Protein AF-A0A8S3X1J4-F1 (afdb_monomer_lite)

pLDDT: mean 82.71, std 12.21, range [35.25, 98.75]

Foldseek 3Di:
DDWFAAPQPRDIDDPVRLPDDPVLVVVVVVVDPPDGRHGPVVVVVVVCVVVVVVVVVVVVVVVVVVVVVVPPPVPVVVVVVQVVVCQQQLQKKKKFQQDFDPDPDPVVRQVSQVVSVQVLLQVQDPPRWAWDDKAFDDDDDPDPPTGTIIMIGTPDNVSLVSSVVRQVVDDPSMGMDGDHDPVRVVQVVVQVVVQVVCVVVVQPQWDWDQDPNRTDIDGRDPPPPPLVWDKAKEKEKAQLACLVQLVLVLVVCVVVVHQKYKYWFNQDDPVDDCVSNDDPQWDKDWDHQDPDGITIMIMIGGQDDPPWGKDKDFPDFQDDNFKGKTWIFIDTQPDTEIEMEIEGDADLDDDPSLVVVLVVLLVDLVPHWYKYKYFNNPQQQDPVRPDGRDDGVSVVSNVVSCVSGLKDWDDDAFFFDDPNDTGDGITIITNDCLQWDDWDWADRRDPGRGTMIMTIGIDRNPPPAQPFDFAFPPVPFPVVQLVVQCVVPPDQDDDDPVSSVVSVVVSSVVSSVVGTGTDGDRD

Organism: Parnassius apollo (NCBI:txid110799)

Radius of gyration: 35.22 Å; chains: 1; bounding box: 97×72×90 Å

Secondary structure (DSSP, 8-state):
--EEE-TTT--EEETTSS---HHHHHHHHT--TT-----HHHHHHHHHHHHHHHHHHHHHHHHHHHHHHH-----HHHHHHHHHHHHHHTTEEEEE-PPPP--SSHHHHHHHHHHHHHHHHHTT-SSPPPEEEEEE-S---SS-SSPPPEEEEESSHHHHHHHHHHGGGS-TT-EEEE---HHHHHHHHHHHHHHHHHHHTT--SEEEEEETTEEEEEE--SS----EEEEEEEEEEE-S-STTTHHHHHHHHHHH--SEEEEE-----TTS-GGGG--TTEEEEEE--SSSSS--EEEEEESEETTEEPEEEEEEEEEETTEEEEEEEEEETTEEEEEEEEE----SS--HHHHHHHHHHHHHHTTS-EEEEEE---TTB-SS-S-B-S--HHHHHHHHHHHHS--EE---S--EEETTEEE--EEEEES-GGGEEEEEEEPPSTT-SB-EEEEEEEEEE-TTS---EEEE-GGG--HHHHHHHHHHH-----SSHHHHHHHHHHHHHHHHHHHSPEEEE--

Structure (mmCIF, N/CA/C/O backbone):
data_AF-A0A8S3X1J4-F1
#
_entry.id   AF-A0A8S3X1J4-F1
#
loop_
_atom_site.group_PDB
_atom_site.id
_atom_site.type_symbol
_atom_site.label_atom_id
_atom_site.label_alt_id
_atom_site.label_comp_id
_atom_site.label_asym_id
_atom_site.label_entity_id
_atom_site.label_seq_id
_atom_site.pdbx_PDB_ins_code
_atom_site.Cartn_x
_atom_site.Cartn_y
_atom_site.Cartn_z
_atom_site.occupancy
_atom_site.B_iso_or_equiv
_atom_site.auth_seq_id
_atom_site.auth_comp_id
_atom_site.auth_asym_id
_atom_site.auth_atom_id
_atom_site.pdbx_PDB_model_num
ATOM 1 N N . MET A 1 1 ? -68.123 46.150 11.651 1.00 59.31 1 MET A N 1
ATOM 2 C CA . MET A 1 1 ? -68.025 45.313 12.871 1.00 59.31 1 MET A CA 1
ATOM 3 C C . MET A 1 1 ? -67.027 45.950 13.825 1.00 59.31 1 MET A C 1
ATOM 5 O O . MET A 1 1 ? -66.031 46.463 13.319 1.00 59.31 1 MET A O 1
ATOM 9 N N . PRO A 1 2 ? -67.276 45.950 15.146 1.00 72.12 2 PRO A N 1
ATOM 10 C CA . PRO A 1 2 ? -66.316 46.484 16.102 1.00 72.12 2 PRO A CA 1
ATOM 11 C C . PRO A 1 2 ? -65.001 45.688 16.045 1.00 72.12 2 PRO A C 1
ATOM 13 O O . PRO A 1 2 ? -64.991 44.491 15.741 1.00 72.12 2 PRO A O 1
ATOM 16 N N . LYS A 1 3 ? -63.887 46.385 16.272 1.00 79.50 3 LYS A N 1
ATOM 17 C CA . LYS A 1 3 ? -62.515 45.876 16.155 1.00 79.50 3 LYS A CA 1
ATOM 18 C C . LYS A 1 3 ? -61.748 46.208 17.434 1.00 79.50 3 LYS A C 1
ATOM 20 O O . LYS A 1 3 ? -61.960 47.276 18.003 1.00 79.50 3 LYS A O 1
ATOM 25 N N . ILE A 1 4 ? -60.859 45.316 17.854 1.00 81.19 4 ILE A N 1
ATOM 26 C CA . ILE A 1 4 ? -59.982 45.481 19.015 1.00 81.19 4 ILE A CA 1
ATOM 27 C C . ILE A 1 4 ? -58.534 45.182 18.620 1.00 81.19 4 ILE A C 1
ATOM 29 O O . ILE A 1 4 ? -58.283 44.291 17.815 1.00 81.19 4 ILE A O 1
ATOM 33 N N . ASN A 1 5 ? -57.572 45.918 19.176 1.00 80.75 5 ASN A N 1
ATOM 34 C CA . ASN A 1 5 ? -56.156 45.732 18.860 1.00 80.75 5 ASN A CA 1
ATOM 35 C C . ASN A 1 5 ? -55.456 44.948 19.972 1.00 80.75 5 ASN A C 1
ATOM 37 O O . ASN A 1 5 ? -55.544 45.319 21.142 1.00 80.75 5 ASN A O 1
ATOM 41 N N . CYS A 1 6 ? -54.713 43.903 19.605 1.00 81.56 6 CYS A N 1
ATOM 42 C CA . CYS A 1 6 ? -53.826 43.208 20.536 1.00 81.56 6 CYS A CA 1
ATOM 43 C C . CYS A 1 6 ? -52.694 44.147 20.981 1.00 81.56 6 CYS A C 1
ATOM 45 O O . CYS A 1 6 ? -52.019 44.762 20.152 1.00 81.56 6 CYS A O 1
ATOM 47 N N . LYS A 1 7 ? -52.430 44.249 22.288 1.00 82.50 7 LYS A N 1
ATOM 48 C CA . LYS A 1 7 ? -51.367 45.125 22.805 1.00 82.50 7 LYS A CA 1
ATOM 49 C C . LYS A 1 7 ? -49.965 44.653 22.412 1.00 82.50 7 LYS A C 1
ATOM 51 O O . LYS A 1 7 ? -49.115 45.519 22.193 1.00 82.50 7 LYS A O 1
ATOM 56 N N . GLY A 1 8 ? -49.763 43.337 22.302 1.00 80.94 8 GLY A N 1
ATOM 57 C CA . GLY A 1 8 ? -48.491 42.693 21.963 1.00 80.94 8 GLY A CA 1
ATOM 58 C C . GLY A 1 8 ? -48.111 42.877 20.495 1.00 80.94 8 GLY A C 1
ATOM 59 O O . GLY A 1 8 ? -47.196 43.631 20.187 1.00 80.94 8 GLY A O 1
ATOM 60 N N . CYS A 1 9 ? -48.843 42.240 19.577 1.00 83.94 9 CYS A N 1
ATOM 61 C CA . CYS A 1 9 ? -48.516 42.245 18.144 1.00 83.94 9 CYS A CA 1
ATOM 62 C C . CYS A 1 9 ? -49.184 43.366 17.329 1.00 83.94 9 CYS A C 1
ATOM 64 O O . CYS A 1 9 ? -48.980 43.438 16.120 1.00 83.94 9 CYS A O 1
ATOM 66 N N . LYS A 1 10 ? -50.020 44.211 17.953 1.00 84.06 10 LYS A N 1
ATOM 67 C CA . LYS A 1 10 ? -50.795 45.292 17.306 1.00 84.06 10 LYS A CA 1
ATOM 68 C C . LYS A 1 10 ? -51.779 44.841 16.219 1.00 84.06 10 LYS A C 1
ATOM 70 O O . LYS A 1 10 ? -52.395 45.690 15.580 1.00 84.06 10 LYS A O 1
ATOM 75 N N . ARG A 1 11 ? -51.982 43.530 16.032 1.00 84.44 11 ARG A N 1
ATOM 76 C CA . ARG A 1 11 ? -52.973 43.001 15.085 1.00 84.44 11 ARG A CA 1
ATOM 77 C C . ARG A 1 11 ? -54.384 43.416 15.494 1.00 84.44 11 ARG A C 1
ATOM 79 O O . ARG A 1 11 ? -54.732 43.410 16.678 1.00 84.44 11 ARG A O 1
ATOM 86 N N . VAL A 1 12 ? -55.182 43.744 14.482 1.00 81.19 12 VAL A N 1
ATOM 87 C CA . VAL A 1 12 ? -56.591 44.109 14.618 1.00 81.19 12 VAL A CA 1
ATOM 88 C C . VAL A 1 12 ? -57.428 42.836 14.576 1.00 81.19 12 VAL A C 1
ATOM 90 O O . VAL A 1 12 ? -57.418 42.122 13.576 1.00 81.19 12 VAL A O 1
ATOM 93 N N . ILE A 1 13 ? -58.162 42.561 15.647 1.00 80.25 13 ILE A N 1
ATOM 94 C CA . ILE A 1 13 ? -59.025 41.390 15.788 1.00 80.25 13 ILE A CA 1
ATOM 95 C C . ILE A 1 13 ? -60.481 41.850 15.790 1.00 80.25 13 ILE A C 1
ATOM 97 O O . ILE A 1 13 ? -60.850 42.842 16.423 1.00 80.25 13 ILE A O 1
ATOM 101 N N . TYR A 1 14 ? -61.328 41.154 15.036 1.00 80.19 14 TYR A N 1
ATOM 102 C CA . TYR A 1 14 ? -62.766 41.399 15.062 1.00 80.19 14 TYR A CA 1
ATOM 103 C C . TYR A 1 14 ? -63.353 40.884 16.373 1.00 80.19 14 TYR A C 1
ATOM 105 O O . TYR A 1 14 ? -63.029 39.780 16.799 1.00 80.19 14 TYR A O 1
ATOM 113 N N . THR A 1 15 ? -64.266 41.635 16.989 1.00 74.94 15 THR A N 1
ATOM 114 C CA . THR A 1 15 ? -64.805 41.290 18.319 1.00 74.94 15 THR A CA 1
ATOM 115 C C . THR A 1 15 ? -65.553 39.955 18.383 1.00 74.94 15 THR A C 1
ATOM 117 O O . THR A 1 15 ? -65.693 39.392 19.459 1.00 74.94 15 THR A O 1
ATOM 120 N N . LYS A 1 16 ? -66.021 39.415 17.248 1.00 76.50 16 LYS A N 1
ATOM 121 C CA . LYS A 1 16 ? -66.602 38.059 17.177 1.00 76.50 16 LYS A CA 1
ATOM 122 C C . LYS A 1 16 ? -65.553 36.944 17.263 1.00 76.50 16 LYS A C 1
ATOM 124 O O . LYS A 1 16 ? -65.894 35.818 17.594 1.00 76.50 16 LYS A O 1
ATOM 129 N N . CYS A 1 17 ? -64.304 37.257 16.936 1.00 76.25 17 CYS A N 1
ATOM 130 C CA . CYS A 1 17 ? -63.187 36.320 16.876 1.00 76.25 17 CYS A CA 1
ATOM 131 C C . CYS A 1 17 ? -62.253 36.450 18.089 1.00 76.25 17 CYS A C 1
ATOM 133 O O . CYS A 1 17 ? -61.267 35.732 18.156 1.00 76.25 17 CYS A O 1
ATOM 135 N N . SER A 1 18 ? -62.524 37.374 19.020 1.00 72.00 18 SER A N 1
ATOM 136 C CA . SER A 1 18 ? -61.661 37.633 20.179 1.00 72.00 18 SER A CA 1
ATOM 137 C C . SER A 1 18 ? -61.971 36.766 21.401 1.00 72.00 18 SER A C 1
ATOM 139 O O . SER A 1 18 ? -61.280 36.905 22.402 1.00 72.00 18 SER A O 1
ATOM 141 N N . GLY A 1 19 ? -63.037 35.956 21.371 1.00 75.38 19 GLY A N 1
ATOM 142 C CA . GLY A 1 19 ? -63.460 35.111 22.501 1.00 75.38 19 GLY A CA 1
ATOM 143 C C . GLY A 1 19 ? -64.036 35.862 23.714 1.00 75.38 19 GLY A C 1
ATOM 144 O O . GLY A 1 19 ? -64.464 35.228 24.670 1.00 75.38 19 GLY A O 1
ATOM 145 N N . LEU A 1 20 ? -64.082 37.198 23.670 1.00 78.69 20 LEU A N 1
ATOM 146 C CA . LEU A 1 20 ? -64.562 38.061 24.755 1.00 78.69 20 LEU A CA 1
ATOM 147 C C . LEU A 1 20 ? -66.093 38.183 24.757 1.00 78.69 20 LEU A C 1
ATOM 149 O O . LEU A 1 20 ? -66.715 38.396 23.713 1.00 78.69 20 LEU A O 1
ATOM 153 N N . SER A 1 21 ? -66.697 38.142 25.942 1.00 79.12 21 SER A N 1
ATOM 154 C CA . SER A 1 21 ? -68.116 38.434 26.149 1.00 79.12 21 SER A CA 1
ATOM 155 C C . SER A 1 21 ? -68.445 39.915 25.908 1.00 79.12 21 SER A C 1
ATOM 157 O O . SER A 1 21 ? -67.583 40.798 25.924 1.00 79.12 21 SER A O 1
ATOM 159 N N . ALA A 1 22 ? -69.733 40.223 25.726 1.00 76.12 22 ALA A N 1
ATOM 160 C CA . ALA A 1 22 ? -70.198 41.597 25.521 1.00 76.12 22 ALA A CA 1
ATOM 161 C C . ALA A 1 22 ? -69.833 42.540 26.688 1.00 76.12 22 ALA A C 1
ATOM 163 O O . ALA A 1 22 ? -69.579 43.725 26.465 1.00 76.12 22 ALA A O 1
ATOM 164 N N . THR A 1 23 ? -69.778 42.020 27.918 1.00 75.31 23 THR A N 1
ATOM 165 C CA . THR A 1 23 ? -69.377 42.776 29.112 1.00 75.31 23 THR A CA 1
ATOM 166 C C . THR A 1 23 ? -67.874 43.051 29.112 1.00 75.31 23 THR A C 1
ATOM 168 O O . THR A 1 23 ? -67.460 44.185 29.335 1.00 75.31 23 THR A O 1
ATOM 171 N N . GLU A 1 24 ? -67.051 42.058 28.780 1.00 75.75 24 GLU A N 1
ATOM 172 C CA . GLU A 1 24 ? -65.590 42.206 28.715 1.00 75.75 24 GLU A CA 1
ATOM 173 C C . GLU A 1 24 ? -65.162 43.161 27.597 1.00 75.75 24 GLU A C 1
ATOM 175 O O . GLU A 1 24 ? -64.293 44.008 27.798 1.00 75.75 24 GLU A O 1
ATOM 180 N N . LEU A 1 25 ? -65.832 43.106 26.443 1.00 74.81 25 LEU A N 1
ATOM 181 C CA . LEU A 1 25 ? -65.604 44.046 25.344 1.00 74.81 25 LEU A CA 1
ATOM 182 C C . LEU A 1 25 ? -65.884 45.495 25.753 1.00 74.81 25 LEU A C 1
ATOM 184 O O . LEU A 1 25 ? -65.129 46.389 25.371 1.00 74.81 25 LEU A O 1
ATOM 188 N N . ARG A 1 26 ? -66.931 45.738 26.554 1.00 72.62 26 ARG A N 1
ATOM 189 C CA . ARG A 1 26 ? -67.205 47.071 27.110 1.00 72.62 26 ARG A CA 1
ATOM 190 C C . ARG A 1 26 ? -66.092 47.509 28.053 1.00 72.62 26 ARG A C 1
ATOM 192 O O . ARG A 1 26 ? -65.636 48.638 27.942 1.00 72.62 26 ARG A O 1
ATOM 199 N N . VAL A 1 27 ? -65.618 46.620 28.925 1.00 72.38 27 VAL A N 1
ATOM 200 C CA . VAL A 1 27 ? -64.559 46.923 29.900 1.00 72.38 27 VAL A CA 1
ATOM 201 C C . VAL A 1 27 ? -63.221 47.239 29.223 1.00 72.38 27 VAL A C 1
ATOM 203 O O . VAL A 1 27 ? -62.557 48.199 29.607 1.00 72.38 27 VAL A O 1
ATOM 206 N N . VAL A 1 28 ? -62.832 46.495 28.184 1.00 70.38 28 VAL A N 1
ATOM 207 C CA . VAL A 1 28 ? -61.584 46.774 27.451 1.00 70.38 28 VAL A CA 1
ATOM 208 C C . VAL A 1 28 ? -61.694 48.051 26.605 1.00 70.38 28 VAL A C 1
ATOM 210 O O . VAL A 1 28 ? -60.720 48.793 26.470 1.00 70.38 28 VAL A O 1
ATOM 213 N N . ALA A 1 29 ? -62.887 48.364 26.090 1.00 68.12 29 ALA A N 1
ATOM 214 C CA . ALA A 1 29 ? -63.147 49.603 25.356 1.00 68.12 29 ALA A CA 1
ATOM 215 C C . ALA A 1 29 ? -63.084 50.871 26.230 1.00 68.12 29 ALA A C 1
ATOM 217 O O . ALA A 1 29 ? -62.912 51.957 25.683 1.00 68.12 29 ALA A O 1
ATOM 218 N N . LEU A 1 30 ? -63.152 50.753 27.564 1.00 70.06 30 LEU A N 1
ATOM 219 C CA . LEU A 1 30 ? -62.988 51.883 28.495 1.00 70.06 30 LEU A CA 1
ATOM 220 C C . LEU A 1 30 ? -61.547 52.430 28.548 1.00 70.06 30 LEU A C 1
ATOM 222 O O . LEU A 1 30 ? -61.298 53.386 29.276 1.00 70.06 30 LEU A O 1
ATOM 226 N N . GLN A 1 31 ? -60.600 51.836 27.804 1.00 60.53 31 GLN A N 1
ATOM 227 C CA . GLN A 1 31 ? -59.212 52.303 27.643 1.00 60.53 31 GLN A CA 1
ATOM 228 C C . GLN A 1 31 ? -58.499 52.646 28.964 1.00 60.53 31 GLN A C 1
ATOM 230 O O . GLN A 1 31 ? -57.662 53.547 29.027 1.00 60.53 31 GLN A O 1
ATOM 235 N N . THR A 1 32 ? -58.795 51.914 30.041 1.00 62.53 32 THR A N 1
ATOM 236 C CA . THR A 1 32 ? -58.065 52.106 31.297 1.00 62.53 32 THR A CA 1
ATOM 237 C C . THR A 1 32 ? -56.630 51.574 31.152 1.00 62.53 32 THR A C 1
ATOM 239 O O . THR A 1 32 ? -56.425 50.527 30.535 1.00 62.53 32 THR A O 1
ATOM 242 N N . PRO A 1 33 ? -55.609 52.225 31.744 1.00 59.94 33 PRO A N 1
ATOM 243 C CA . PRO A 1 33 ? -54.207 51.822 31.568 1.00 59.94 33 PRO A CA 1
ATOM 244 C C . PRO A 1 33 ? -53.897 50.385 32.021 1.00 59.94 33 PRO A C 1
ATOM 246 O O . PRO A 1 33 ? -52.891 49.803 31.611 1.00 59.94 33 PRO A O 1
ATOM 249 N N . LYS A 1 34 ? -54.746 49.828 32.894 1.00 61.28 34 LYS A N 1
ATOM 250 C CA . LYS A 1 34 ? -54.561 48.525 33.541 1.00 61.28 34 LYS A CA 1
ATOM 251 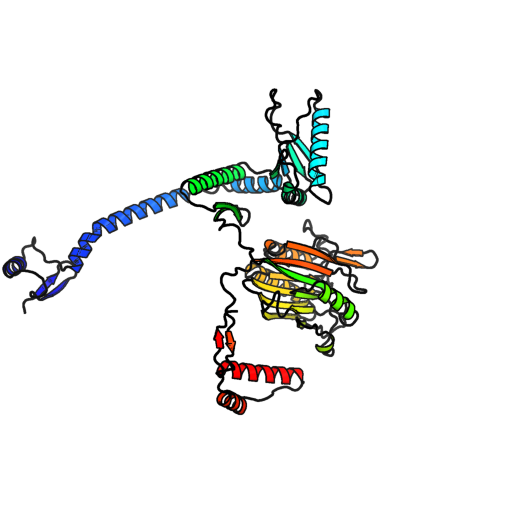C C . LYS A 1 34 ? -55.145 47.352 32.752 1.00 61.28 34 LYS A C 1
ATOM 253 O O . LYS A 1 34 ? -54.731 46.224 32.991 1.00 61.28 34 LYS A O 1
ATOM 258 N N . LEU A 1 35 ? -56.077 47.592 31.831 1.00 64.62 35 LEU A N 1
ATOM 259 C CA . LEU A 1 35 ? -56.775 46.532 31.103 1.00 64.62 35 LEU A CA 1
ATOM 260 C C . LEU A 1 35 ? -56.324 46.524 29.644 1.00 64.62 35 LEU A C 1
ATOM 262 O O . LEU A 1 35 ? -56.566 47.464 28.892 1.00 64.62 35 LEU A O 1
ATOM 266 N N . SER A 1 36 ? -55.642 45.452 29.242 1.00 72.38 36 SER A N 1
ATOM 267 C CA . SER A 1 36 ? -55.167 45.275 27.873 1.00 72.38 36 SER A CA 1
ATOM 268 C C . SER A 1 36 ? -55.485 43.895 27.338 1.00 72.38 36 SER A C 1
ATOM 270 O O . SER A 1 36 ? -55.198 42.902 27.997 1.00 72.38 36 SER A O 1
ATOM 272 N N . TYR A 1 37 ? -56.000 43.852 26.114 1.00 80.88 37 TYR A N 1
ATOM 273 C CA . TYR A 1 37 ? -56.234 42.613 25.389 1.00 80.88 37 TYR A CA 1
ATOM 274 C C . TYR A 1 37 ? -54.952 42.122 24.700 1.00 80.88 37 TYR A C 1
ATOM 276 O O . TYR A 1 37 ? -54.248 42.897 24.039 1.00 80.88 37 TYR A O 1
ATOM 284 N N . LEU A 1 38 ? -54.661 40.831 24.846 1.00 78.94 38 LEU A N 1
ATOM 285 C CA . LEU A 1 38 ? -53.644 40.092 24.102 1.00 78.94 38 LEU A CA 1
ATOM 286 C C . LEU A 1 38 ? -54.358 39.002 23.302 1.00 78.94 38 LEU A C 1
ATOM 288 O O . LEU A 1 38 ? -55.334 38.436 23.776 1.00 78.94 38 LEU A O 1
ATOM 292 N N . CYS A 1 39 ? -53.902 38.746 22.079 1.00 82.25 39 CYS A N 1
ATOM 293 C CA . CYS A 1 39 ? -54.382 37.601 21.312 1.00 82.25 39 CYS A CA 1
ATOM 294 C C . CYS A 1 39 ? -53.718 36.316 21.807 1.00 82.25 39 CYS A C 1
ATOM 296 O O . CYS A 1 39 ? -52.613 36.382 22.350 1.00 82.25 39 CYS A O 1
ATOM 298 N N . ASP A 1 40 ? -54.336 35.175 21.517 1.00 81.19 40 ASP A N 1
ATOM 299 C CA . ASP A 1 40 ? -53.882 33.849 21.950 1.00 81.19 40 ASP A CA 1
ATOM 300 C C . ASP A 1 40 ? -52.398 33.604 21.629 1.00 81.19 40 ASP A C 1
ATOM 302 O O . ASP A 1 40 ? -51.639 33.226 22.514 1.00 81.19 40 ASP A O 1
ATOM 306 N N . ASP A 1 41 ? -51.936 33.955 20.419 1.00 81.00 41 ASP A N 1
ATOM 307 C CA . ASP A 1 41 ? -50.516 33.848 20.032 1.00 81.00 41 ASP A CA 1
ATOM 308 C C . ASP A 1 41 ? -49.570 34.630 20.967 1.00 81.00 41 ASP A C 1
ATOM 310 O O . ASP A 1 41 ? -48.465 34.188 21.281 1.00 81.00 41 ASP A O 1
ATOM 314 N N . CYS A 1 42 ? -49.972 35.833 21.393 1.00 81.31 42 CYS A N 1
ATOM 315 C CA . CYS A 1 42 ? -49.159 36.668 22.275 1.00 81.31 42 CYS A CA 1
ATOM 316 C C . CYS A 1 42 ? -49.239 36.204 23.728 1.00 81.31 42 CYS A C 1
ATOM 318 O O . CYS A 1 42 ? -48.264 36.357 24.460 1.00 81.31 42 CYS A O 1
ATOM 320 N N . GLU A 1 43 ? -50.381 35.670 24.153 1.00 81.38 43 GLU A N 1
ATOM 321 C CA . GLU A 1 43 ? -50.538 35.111 25.491 1.00 81.38 43 GLU A CA 1
ATOM 322 C C . GLU A 1 43 ? -49.724 33.821 25.642 1.00 81.38 43 GLU A C 1
ATOM 324 O O . GLU A 1 43 ? -48.968 33.673 26.602 1.00 81.38 43 GLU A O 1
ATOM 329 N N . GLU A 1 44 ? -49.786 32.944 24.643 1.00 80.25 44 GLU A N 1
ATOM 330 C CA . GLU A 1 44 ? -49.001 31.716 24.583 1.00 80.25 44 GLU A CA 1
ATOM 331 C C . GLU A 1 44 ? -47.498 32.016 24.489 1.00 80.25 44 GLU A C 1
ATOM 333 O O . GLU A 1 44 ? -46.696 31.458 25.239 1.00 80.25 44 GLU A O 1
ATOM 338 N N . GLY A 1 45 ? -47.103 32.994 23.667 1.00 78.19 45 GLY A N 1
ATOM 339 C CA . GLY A 1 45 ? -45.718 33.462 23.613 1.00 78.19 45 GLY A CA 1
ATOM 340 C C . GLY A 1 45 ? -45.198 33.972 24.964 1.00 78.19 45 GLY A C 1
ATOM 341 O O . GLY A 1 45 ? -44.064 33.674 25.333 1.00 78.19 45 GLY A O 1
ATOM 342 N N . LEU A 1 46 ? -46.018 34.695 25.740 1.00 81.44 46 LEU A N 1
ATOM 343 C CA . LEU A 1 46 ? -45.648 35.161 27.085 1.00 81.44 46 LEU A CA 1
ATOM 344 C C . LEU A 1 46 ? -45.497 34.006 28.085 1.00 81.44 46 LEU A C 1
ATOM 346 O O . LEU A 1 46 ? -44.614 34.069 28.943 1.00 81.44 46 LEU A O 1
ATOM 350 N N . ARG A 1 47 ? -46.308 32.947 27.965 1.00 78.88 47 ARG A N 1
ATOM 351 C CA . ARG A 1 47 ? -46.208 31.749 28.817 1.00 78.88 47 ARG A CA 1
ATOM 352 C C . ARG A 1 47 ? -44.904 30.979 28.602 1.00 78.88 47 ARG A C 1
ATOM 354 O O . ARG A 1 47 ? -44.416 30.373 29.548 1.00 78.88 47 ARG A O 1
ATOM 361 N N . GLN A 1 48 ? -44.305 31.062 27.414 1.00 81.31 48 GLN A N 1
ATOM 362 C CA . GLN A 1 48 ? -43.052 30.370 27.073 1.00 81.31 48 GLN A CA 1
ATOM 363 C C . GLN A 1 48 ? -41.778 31.138 27.482 1.00 81.31 48 GLN A C 1
ATOM 365 O O . GLN A 1 48 ? -40.684 30.568 27.508 1.00 81.31 48 GLN A O 1
ATOM 370 N N . ILE A 1 49 ? -41.883 32.428 27.835 1.00 83.69 49 ILE A N 1
ATOM 371 C CA . ILE A 1 49 ? -40.726 33.265 28.215 1.00 83.69 49 ILE A CA 1
ATOM 372 C C . ILE A 1 49 ? -39.940 32.713 29.420 1.00 83.69 49 ILE A C 1
ATOM 374 O O . ILE A 1 49 ? -38.706 32.724 29.359 1.00 83.69 49 ILE A O 1
ATOM 378 N N . PRO A 1 50 ? -40.574 32.240 30.512 1.00 83.00 50 PRO A N 1
ATOM 379 C CA . PRO A 1 50 ? -39.848 31.682 31.652 1.00 83.00 50 PRO A CA 1
ATOM 380 C C . PRO A 1 50 ? -38.988 30.468 31.275 1.00 83.00 50 PRO A C 1
ATOM 382 O O . PRO A 1 50 ? -37.837 30.379 31.706 1.00 83.00 50 PRO A O 1
ATOM 385 N N . ASP A 1 51 ? -39.504 29.581 30.422 1.00 81.25 51 ASP A N 1
ATOM 386 C CA . ASP A 1 51 ? -38.783 28.388 29.971 1.00 81.25 51 ASP A CA 1
ATOM 387 C C . ASP A 1 51 ? -37.613 28.731 29.052 1.00 81.25 51 ASP A C 1
ATOM 389 O O . ASP A 1 51 ? -36.506 28.224 29.247 1.00 81.25 51 ASP A O 1
ATOM 393 N N . LEU A 1 52 ? -37.810 29.660 28.112 1.00 81.19 52 LEU A N 1
ATOM 394 C CA . LEU A 1 52 ? -36.725 30.177 27.275 1.00 81.19 52 LEU A CA 1
ATOM 395 C C . LEU A 1 52 ? -35.625 30.827 28.121 1.00 81.19 52 LEU A C 1
ATOM 397 O O . LEU A 1 52 ? -34.439 30.606 27.879 1.00 81.19 52 LEU A O 1
ATOM 401 N N . ARG A 1 53 ? -35.994 31.595 29.153 1.00 85.81 53 ARG A N 1
ATOM 402 C CA . ARG A 1 53 ? -35.030 32.239 30.056 1.00 85.81 53 ARG A CA 1
ATOM 403 C C . ARG A 1 53 ? -34.225 31.217 30.862 1.00 85.81 53 ARG A C 1
ATOM 405 O O . ARG A 1 53 ? -33.017 31.401 31.042 1.00 85.81 53 ARG A O 1
ATOM 412 N N . ARG A 1 54 ? -34.871 30.141 31.318 1.00 88.06 54 ARG A N 1
ATOM 413 C CA . ARG A 1 54 ? -34.206 29.010 31.979 1.00 88.06 54 ARG A CA 1
ATOM 414 C C . ARG A 1 54 ? -33.216 28.325 31.036 1.00 88.06 54 ARG A C 1
ATOM 416 O O . ARG A 1 54 ? -32.048 28.208 31.394 1.00 88.06 54 ARG A O 1
ATOM 423 N N . LEU A 1 55 ? -33.636 27.990 29.815 1.00 89.06 55 LEU A N 1
ATOM 424 C CA . LEU A 1 55 ? -32.775 27.348 28.818 1.00 89.06 55 LEU A CA 1
ATOM 425 C C . LEU A 1 55 ? -31.556 28.212 28.461 1.00 89.06 55 LEU A C 1
ATOM 427 O O . LEU A 1 55 ? -30.439 27.709 28.373 1.00 89.06 55 LEU A O 1
ATOM 431 N N . VAL A 1 56 ? -31.742 29.527 28.301 1.00 87.06 56 VAL A N 1
ATOM 432 C CA . VAL A 1 56 ? -30.633 30.460 28.040 1.00 87.06 56 VAL A CA 1
ATOM 433 C C . VAL A 1 56 ? -29.639 30.480 29.201 1.00 87.06 56 VAL A C 1
ATOM 435 O O . VAL A 1 56 ? -28.433 30.512 28.965 1.00 87.06 56 VAL A O 1
ATOM 438 N N . THR A 1 57 ? -30.121 30.420 30.443 1.00 89.06 57 THR A N 1
ATOM 439 C CA . THR A 1 57 ? -29.259 30.414 31.635 1.00 89.06 57 THR A CA 1
ATOM 440 C C . THR A 1 57 ? -28.474 29.101 31.741 1.00 89.06 57 THR A C 1
ATOM 442 O O . THR A 1 57 ? -27.265 29.127 31.972 1.00 89.06 57 THR A O 1
ATOM 445 N N . GLU A 1 58 ? -29.119 27.960 31.485 1.00 89.94 58 GLU A N 1
ATOM 446 C CA . GLU A 1 58 ? -28.461 26.647 31.428 1.00 89.94 58 GLU A CA 1
ATOM 447 C C . GLU A 1 58 ? -27.394 26.593 30.323 1.00 89.94 58 GLU A C 1
ATOM 449 O O . GLU A 1 58 ? -26.265 26.161 30.564 1.00 89.94 58 GLU A O 1
ATOM 454 N N . LEU A 1 59 ? -27.700 27.107 29.127 1.00 83.06 59 LEU A N 1
ATOM 455 C CA . LEU A 1 59 ? -26.741 27.187 28.021 1.00 83.06 59 LEU A CA 1
ATOM 456 C C . LEU A 1 59 ? -25.560 28.110 28.344 1.00 83.06 59 LEU A C 1
ATOM 458 O O . LEU A 1 59 ? -24.416 27.780 28.033 1.00 83.06 59 LEU A O 1
ATOM 462 N N . GLN A 1 60 ? -25.798 29.252 28.995 1.00 87.56 60 GLN A N 1
ATOM 463 C CA . GLN A 1 60 ? -24.725 30.151 29.432 1.00 87.56 60 GLN A CA 1
ATOM 464 C C . GLN A 1 60 ? -23.792 29.479 30.446 1.00 87.56 60 GLN A C 1
ATOM 466 O O . GLN A 1 60 ? -22.571 29.641 30.353 1.00 87.56 60 GLN A O 1
ATOM 471 N N . GLN A 1 61 ? -24.347 28.695 31.372 1.00 87.56 61 GLN A N 1
ATOM 472 C CA . GLN A 1 61 ? -23.574 27.938 32.350 1.00 87.56 61 GLN A CA 1
ATOM 473 C C . GLN A 1 61 ? -22.718 26.856 31.671 1.00 87.56 61 GLN A C 1
ATOM 475 O O . GLN A 1 61 ? -21.513 26.789 31.918 1.00 87.56 61 GLN A O 1
ATOM 480 N N . GLN A 1 62 ? -23.289 26.096 30.732 1.00 84.19 62 GLN A N 1
ATOM 481 C CA . GLN A 1 62 ? -22.545 25.102 29.946 1.00 84.19 62 GLN A CA 1
ATOM 482 C C . GLN A 1 62 ? -21.419 25.739 29.115 1.00 84.19 62 GLN A C 1
ATOM 484 O O . GLN A 1 62 ? -20.305 25.217 29.063 1.00 84.19 62 GLN A O 1
ATOM 489 N N . VAL A 1 63 ? -21.661 26.904 28.501 1.00 78.69 63 VAL A N 1
ATOM 490 C CA . VAL A 1 63 ? -20.627 27.642 27.754 1.00 78.69 63 VAL A CA 1
ATOM 491 C C . VAL A 1 63 ? -19.506 28.131 28.678 1.00 78.69 63 VAL A C 1
ATOM 493 O O . VAL A 1 63 ? -18.336 28.073 28.294 1.00 78.69 63 VAL A O 1
ATOM 496 N N . GLN A 1 64 ? -19.816 28.592 29.894 1.00 78.69 64 GLN A N 1
ATOM 497 C CA . GLN A 1 64 ? -18.790 28.973 30.872 1.00 78.69 64 GLN A CA 1
ATOM 498 C C . GLN A 1 64 ? -17.948 27.778 31.334 1.00 78.69 64 GLN A C 1
ATOM 500 O O . GLN A 1 64 ? -16.727 27.909 31.446 1.00 78.69 64 GLN A O 1
ATOM 505 N N . GLU A 1 65 ? -18.561 26.617 31.560 1.00 78.56 65 GLU A N 1
ATOM 506 C CA . GLU A 1 65 ? -17.835 25.386 31.890 1.00 78.56 65 GLU A CA 1
ATOM 507 C C . GLU A 1 65 ? -16.933 24.926 30.738 1.00 78.56 65 GLU A C 1
ATOM 509 O O . GLU A 1 65 ? -15.757 24.623 30.954 1.00 78.56 65 GLU A O 1
ATOM 514 N N . LEU A 1 66 ? -17.427 24.963 29.496 1.00 67.50 66 LEU A N 1
ATOM 515 C CA . LEU A 1 66 ? -16.626 24.649 28.308 1.00 67.50 66 LEU A CA 1
ATOM 516 C C . LEU A 1 66 ? -15.442 25.610 28.143 1.00 67.50 66 LEU A C 1
ATOM 518 O O . LEU A 1 66 ? -14.333 25.169 27.844 1.00 67.50 66 LEU A O 1
ATOM 522 N N . ARG A 1 67 ? -15.636 26.911 28.396 1.00 69.62 67 ARG A N 1
ATOM 523 C CA . ARG A 1 67 ? -14.551 27.906 28.368 1.00 69.62 67 ARG A CA 1
ATOM 524 C C . ARG A 1 67 ? -13.509 27.663 29.459 1.00 69.62 67 ARG A C 1
ATOM 526 O O . ARG A 1 67 ? -12.321 27.759 29.166 1.00 69.62 67 ARG A O 1
ATOM 533 N N . LYS A 1 68 ? -13.921 27.296 30.680 1.00 66.62 68 LYS A N 1
ATOM 534 C CA . LYS A 1 68 ? -12.986 26.896 31.750 1.00 66.62 68 LYS A CA 1
ATOM 535 C C . LYS A 1 68 ? -12.164 25.668 31.355 1.00 66.62 68 LYS A C 1
ATOM 537 O O . LYS A 1 68 ? -10.963 25.647 31.594 1.00 66.62 68 LYS A O 1
ATOM 542 N N . ASN A 1 69 ? -12.778 24.691 30.688 1.00 59.09 69 ASN A N 1
ATOM 543 C CA . ASN A 1 69 ? -12.082 23.494 30.211 1.00 59.09 69 ASN A CA 1
ATOM 544 C C . ASN A 1 69 ? -11.133 23.769 29.032 1.00 59.09 69 ASN A C 1
ATOM 546 O O . ASN A 1 69 ? -10.144 23.052 28.869 1.00 59.09 69 ASN A O 1
ATOM 550 N N . HIS A 1 70 ? -11.398 24.803 28.226 1.00 52.94 70 HIS A N 1
ATOM 551 C CA . HIS A 1 70 ? -10.545 25.158 27.090 1.00 52.94 70 HIS A CA 1
ATOM 552 C C . HIS A 1 70 ? -9.287 25.950 27.487 1.00 52.94 70 HIS A C 1
ATOM 554 O O . HIS A 1 70 ? -8.324 25.964 26.725 1.00 52.94 70 HIS A O 1
ATOM 560 N N . ILE A 1 71 ? -9.245 26.525 28.697 1.00 47.47 71 ILE A N 1
ATOM 561 C CA . ILE A 1 71 ? -8.042 27.135 29.289 1.00 47.47 71 ILE A CA 1
ATOM 562 C C . ILE A 1 71 ? -7.310 26.091 30.153 1.00 47.47 71 ILE A C 1
ATOM 564 O O . ILE A 1 71 ? -6.904 26.338 31.280 1.00 47.47 71 ILE A O 1
ATOM 568 N N . ASN A 1 72 ? -7.113 24.888 29.621 1.00 52.56 72 ASN A N 1
ATOM 569 C CA . ASN A 1 72 ? -5.874 24.178 29.897 1.00 52.56 72 ASN A CA 1
ATOM 570 C C . ASN A 1 72 ? -4.947 24.577 28.763 1.00 52.56 72 ASN A C 1
ATOM 572 O O . ASN A 1 72 ? -5.007 23.995 27.680 1.00 52.56 72 ASN A O 1
ATOM 576 N N . VAL A 1 73 ? -4.122 25.602 28.997 1.00 54.41 73 VAL A N 1
ATOM 577 C CA . VAL A 1 73 ? -2.920 25.812 28.191 1.00 54.41 73 VAL A CA 1
ATOM 578 C C . VAL A 1 73 ? -2.210 24.468 28.202 1.00 54.41 73 VAL A C 1
ATOM 580 O O . VAL A 1 73 ? -1.713 24.032 29.240 1.00 54.41 73 VAL A O 1
ATOM 583 N N . VAL A 1 74 ? -2.282 23.753 27.083 1.00 56.81 74 VAL A N 1
ATOM 584 C CA . VAL A 1 74 ? -1.565 22.503 26.892 1.00 56.81 74 VAL A CA 1
ATOM 585 C C . VAL A 1 74 ? -0.108 22.878 27.088 1.00 56.81 74 VAL A C 1
ATOM 587 O O . VAL A 1 74 ? 0.467 23.555 26.240 1.00 56.81 74 VAL A O 1
ATOM 590 N N . ASN A 1 75 ? 0.443 22.555 28.258 1.00 66.69 75 ASN A N 1
ATOM 591 C CA . ASN A 1 75 ? 1.812 22.895 28.593 1.00 66.69 75 ASN A CA 1
ATOM 592 C C . ASN A 1 75 ? 2.686 22.193 27.548 1.00 66.69 75 ASN A C 1
ATOM 594 O O . ASN A 1 75 ? 2.801 20.965 27.553 1.00 66.69 75 ASN A O 1
ATOM 598 N N . LEU A 1 76 ? 3.207 22.970 26.599 1.00 71.06 76 LEU A N 1
ATOM 599 C CA . LEU A 1 76 ? 3.880 22.449 25.417 1.00 71.06 76 LEU A CA 1
ATOM 600 C C . LEU A 1 76 ? 5.055 21.554 25.823 1.00 71.06 76 LEU A C 1
ATOM 602 O O . LEU A 1 76 ? 5.255 20.504 25.217 1.00 71.06 76 LEU A O 1
ATOM 606 N N . ASP A 1 77 ? 5.727 21.882 26.928 1.00 74.38 77 ASP A N 1
ATOM 607 C CA . ASP A 1 77 ? 6.813 21.079 27.486 1.00 74.38 77 ASP A CA 1
ATOM 608 C C . ASP A 1 77 ? 6.324 19.709 27.955 1.00 74.38 77 ASP A C 1
ATOM 610 O O . ASP A 1 77 ? 6.990 18.702 27.730 1.00 74.38 77 ASP A O 1
ATOM 614 N N . THR A 1 78 ? 5.134 19.619 28.559 1.00 77.38 78 THR A N 1
ATOM 615 C CA . THR A 1 78 ? 4.562 18.314 28.939 1.00 77.38 78 THR A CA 1
ATOM 616 C C . THR A 1 78 ? 4.227 17.453 27.723 1.00 77.38 78 THR A C 1
ATOM 618 O O . THR A 1 78 ? 4.444 16.242 27.762 1.00 77.38 78 THR A O 1
ATOM 621 N N . VAL A 1 79 ? 3.770 18.059 26.621 1.00 77.31 79 VAL A N 1
ATOM 622 C CA . VAL A 1 79 ? 3.501 17.339 25.367 1.00 77.31 79 VAL A CA 1
ATOM 623 C C . VAL A 1 79 ? 4.797 16.883 24.708 1.00 77.31 79 VAL A C 1
ATOM 625 O O . VAL A 1 79 ? 4.902 15.720 24.322 1.00 77.31 79 VAL A O 1
ATOM 628 N N . ILE A 1 80 ? 5.795 17.763 24.614 1.00 76.38 80 ILE A N 1
ATOM 629 C CA . ILE A 1 80 ? 7.108 17.441 24.046 1.00 76.38 80 ILE A CA 1
ATOM 630 C C . ILE A 1 80 ? 7.780 16.329 24.865 1.00 76.38 80 ILE A C 1
ATOM 632 O O . ILE A 1 80 ? 8.247 15.341 24.293 1.00 76.38 80 ILE A O 1
ATOM 636 N N . ASN A 1 81 ? 7.753 16.429 26.198 1.00 83.69 81 ASN A N 1
ATOM 637 C CA . ASN A 1 81 ? 8.298 15.408 27.093 1.00 83.69 81 ASN A CA 1
ATOM 638 C C . ASN A 1 81 ? 7.586 14.058 26.932 1.00 83.69 81 ASN A C 1
ATOM 640 O O . ASN A 1 81 ? 8.248 13.024 26.866 1.00 83.69 81 ASN A O 1
ATOM 644 N N . GLU A 1 82 ? 6.257 14.047 26.805 1.00 87.06 82 GLU A N 1
ATOM 645 C CA . GLU A 1 82 ? 5.481 12.827 26.553 1.00 87.06 82 GLU A CA 1
ATOM 646 C C . GLU A 1 82 ? 5.815 12.209 25.181 1.00 87.06 82 GLU A C 1
ATOM 648 O O . GLU A 1 82 ? 5.971 10.990 25.075 1.00 87.06 82 GLU A O 1
ATOM 653 N N . ILE A 1 83 ? 5.968 13.018 24.124 1.00 78.81 83 ILE A N 1
ATOM 654 C CA . ILE A 1 83 ? 6.365 12.536 22.789 1.00 78.81 83 ILE A CA 1
ATOM 655 C C . ILE A 1 83 ? 7.749 11.880 22.851 1.00 78.81 83 ILE A C 1
ATOM 657 O O . ILE A 1 83 ? 7.933 10.763 22.352 1.00 78.81 83 ILE A O 1
ATOM 661 N N . GLN A 1 84 ? 8.705 12.531 23.513 1.00 83.81 84 GLN A N 1
ATOM 662 C CA . GLN A 1 84 ? 10.057 12.007 23.659 1.00 83.81 84 GLN A CA 1
ATOM 663 C C . GLN A 1 84 ? 10.088 10.746 24.539 1.00 83.81 84 GLN A C 1
ATOM 665 O O . GLN A 1 84 ? 10.742 9.759 24.188 1.00 83.81 84 GLN A O 1
ATOM 670 N N . GLU A 1 85 ? 9.322 10.711 25.637 1.00 88.31 85 GLU A N 1
ATOM 671 C CA . GLU A 1 85 ? 9.154 9.514 26.467 1.00 88.31 85 GLU A CA 1
ATOM 672 C C . GLU A 1 85 ? 8.598 8.332 25.669 1.00 88.31 85 GLU A C 1
ATOM 674 O O . GLU A 1 85 ? 9.084 7.208 25.837 1.00 88.31 85 GLU A O 1
ATOM 679 N N . ARG A 1 86 ? 7.593 8.564 24.814 1.00 85.94 86 ARG A N 1
ATOM 680 C CA . ARG A 1 86 ? 7.002 7.530 23.953 1.00 85.94 86 ARG A CA 1
ATOM 681 C C . ARG A 1 86 ? 8.010 7.005 22.948 1.00 85.94 86 ARG A C 1
ATOM 683 O O . ARG A 1 86 ? 8.116 5.790 22.790 1.00 85.94 86 ARG A O 1
ATOM 690 N N . LYS A 1 87 ? 8.773 7.891 22.300 1.00 83.94 87 LYS A N 1
ATOM 691 C CA . LYS A 1 87 ? 9.829 7.494 21.360 1.00 83.94 87 LYS A CA 1
ATOM 692 C C . LYS A 1 87 ? 10.862 6.609 22.061 1.00 83.94 87 LYS A C 1
ATOM 694 O O . LYS A 1 87 ? 11.126 5.501 21.595 1.00 83.94 87 LYS A O 1
ATOM 699 N N . ASN A 1 88 ? 11.331 7.024 23.238 1.00 86.00 88 ASN A N 1
ATOM 700 C CA . ASN A 1 88 ? 12.313 6.282 24.033 1.00 86.00 88 ASN A CA 1
ATOM 701 C C . ASN A 1 88 ? 11.792 4.928 24.544 1.00 86.00 88 ASN A C 1
ATOM 703 O O . ASN A 1 88 ? 12.559 3.968 24.633 1.00 86.00 88 ASN A O 1
ATOM 707 N N . ARG A 1 89 ? 10.500 4.832 24.881 1.00 90.94 89 ARG A N 1
ATOM 708 C CA . ARG A 1 89 ? 9.868 3.589 25.361 1.00 90.94 89 ARG A CA 1
ATOM 709 C C . ARG A 1 89 ? 9.359 2.676 24.255 1.00 90.94 89 ARG A C 1
ATOM 711 O O . ARG A 1 89 ? 9.099 1.510 24.522 1.00 90.94 89 ARG A O 1
ATOM 718 N N . SER A 1 90 ? 9.273 3.160 23.018 1.00 86.69 90 SER A N 1
ATOM 719 C CA . SER A 1 90 ? 8.724 2.397 21.889 1.00 86.69 90 SER A CA 1
ATOM 720 C C . SER A 1 90 ? 9.495 1.112 21.556 1.00 86.69 90 SER A C 1
ATOM 722 O O . SER A 1 90 ? 8.919 0.191 20.984 1.00 86.69 90 SER A O 1
ATOM 724 N N . ARG A 1 91 ? 10.774 1.032 21.944 1.00 92.12 91 ARG A N 1
ATOM 725 C CA . ARG A 1 91 ? 11.630 -0.162 21.818 1.00 92.12 91 ARG A CA 1
ATOM 726 C C . ARG A 1 91 ? 11.697 -1.022 23.085 1.00 92.12 91 ARG A C 1
ATOM 728 O O . ARG A 1 91 ? 12.446 -1.995 23.124 1.00 92.12 91 ARG A O 1
ATOM 735 N N . ASN A 1 92 ? 10.956 -0.657 24.130 1.00 93.19 92 ASN A N 1
ATOM 736 C CA . ASN A 1 92 ? 10.998 -1.332 25.419 1.00 93.19 92 ASN A CA 1
ATOM 737 C C . ASN A 1 92 ? 9.776 -2.238 25.606 1.00 93.19 92 ASN A C 1
ATOM 739 O O . ASN A 1 92 ? 8.653 -1.919 25.205 1.00 93.19 92 ASN A O 1
ATOM 743 N N . LEU A 1 93 ? 9.986 -3.343 26.311 1.00 92.50 93 LEU A N 1
ATOM 744 C CA . LEU A 1 93 ? 8.953 -4.287 26.714 1.00 92.50 93 LEU A CA 1
ATOM 745 C C . LEU A 1 93 ? 8.972 -4.470 28.227 1.00 92.50 93 LEU A C 1
ATOM 747 O O . LEU A 1 93 ? 10.027 -4.410 28.858 1.00 92.50 93 LEU A O 1
ATOM 751 N N . ILE A 1 94 ? 7.802 -4.741 28.799 1.00 91.06 94 ILE A N 1
ATOM 752 C CA . ILE A 1 94 ? 7.657 -5.163 30.190 1.00 91.06 94 ILE A CA 1
ATOM 753 C C . ILE A 1 94 ? 7.172 -6.609 30.202 1.00 91.06 94 ILE A C 1
ATOM 755 O O . ILE A 1 94 ? 6.059 -6.912 29.759 1.00 91.06 94 ILE A O 1
ATOM 759 N N . VAL A 1 95 ? 8.019 -7.494 30.716 1.00 92.31 95 VAL A N 1
ATOM 760 C CA . VAL A 1 95 ? 7.770 -8.929 30.844 1.00 92.31 95 VAL A CA 1
ATOM 761 C C . VAL A 1 95 ? 7.374 -9.234 32.285 1.00 92.31 95 VAL A C 1
ATOM 763 O O . VAL A 1 95 ? 8.039 -8.821 33.231 1.00 92.31 95 VAL A O 1
ATOM 766 N N . PHE A 1 96 ? 6.275 -9.953 32.464 1.00 89.12 96 PHE A N 1
ATOM 767 C CA . PHE A 1 96 ? 5.744 -10.371 33.757 1.00 89.12 96 PHE A CA 1
ATOM 768 C C . PHE A 1 96 ? 5.771 -11.892 33.860 1.00 89.12 96 PHE A C 1
ATOM 770 O O . PHE A 1 96 ? 5.541 -12.570 32.860 1.00 89.12 96 PHE A O 1
ATOM 777 N N . GLY A 1 97 ? 5.962 -12.409 35.075 1.00 87.31 97 GLY A N 1
ATOM 778 C CA . GLY A 1 97 ? 5.823 -13.840 35.362 1.00 87.31 97 GLY A CA 1
ATOM 779 C C . GLY A 1 97 ? 7.086 -14.676 35.161 1.00 87.31 97 GLY A C 1
ATOM 780 O O . GLY A 1 97 ? 7.023 -15.888 35.320 1.00 87.31 97 GLY A O 1
ATOM 781 N N . ILE A 1 98 ? 8.232 -14.052 34.865 1.00 89.75 98 ILE A N 1
ATOM 782 C CA . ILE A 1 98 ? 9.529 -14.739 34.875 1.00 89.75 98 ILE A CA 1
ATOM 783 C C . ILE A 1 98 ? 9.964 -14.955 36.334 1.00 89.75 98 ILE A C 1
ATOM 785 O O . ILE A 1 98 ? 10.115 -13.950 37.047 1.00 89.75 98 ILE A O 1
ATOM 789 N N . PRO A 1 99 ? 10.172 -16.213 36.780 1.00 88.38 99 PRO A N 1
ATOM 790 C CA . PRO A 1 99 ? 10.592 -16.530 38.145 1.00 88.38 99 PRO A CA 1
ATOM 791 C C . PRO A 1 99 ? 11.831 -15.743 38.577 1.00 88.38 99 PRO A C 1
ATOM 793 O O . PRO A 1 99 ? 12.671 -15.381 37.750 1.00 88.38 99 PRO A O 1
ATOM 796 N N . GLU A 1 100 ? 11.931 -15.432 39.868 1.00 88.19 100 GLU A N 1
ATOM 797 C CA . GLU A 1 100 ? 13.129 -14.796 40.422 1.00 88.19 100 GLU A CA 1
ATOM 798 C C . GLU A 1 100 ? 14.163 -15.861 40.779 1.00 88.19 100 GLU A C 1
ATOM 800 O O . GLU A 1 100 ? 13.817 -16.907 41.324 1.00 88.19 100 GLU A O 1
ATOM 805 N N . SER A 1 101 ? 15.431 -15.583 40.480 1.00 86.12 101 SER A N 1
ATOM 806 C CA . SER A 1 101 ? 16.529 -16.428 40.939 1.00 86.12 101 SER A CA 1
ATOM 807 C C . SER A 1 101 ? 16.694 -16.307 42.457 1.00 86.12 101 SER A C 1
ATOM 809 O O . SER A 1 101 ? 16.659 -15.204 43.009 1.00 86.12 101 SER A O 1
ATOM 811 N N . THR A 1 102 ? 16.910 -17.445 43.117 1.00 82.44 102 THR A N 1
ATOM 812 C CA . THR A 1 102 ? 17.224 -17.550 44.551 1.00 82.44 102 THR A CA 1
ATOM 813 C C . THR A 1 102 ? 18.713 -17.350 44.847 1.00 82.44 102 THR A C 1
ATOM 815 O O . THR A 1 102 ? 19.128 -17.499 45.992 1.00 82.44 102 THR A O 1
ATOM 818 N N . ALA A 1 103 ? 19.526 -17.040 43.832 1.00 82.81 103 ALA A N 1
ATOM 819 C CA . ALA A 1 103 ? 20.959 -16.828 43.988 1.00 82.81 103 ALA A CA 1
ATOM 820 C C . ALA A 1 103 ? 21.276 -15.616 44.878 1.00 82.81 103 ALA A C 1
ATOM 822 O O . ALA A 1 103 ? 20.611 -14.576 44.821 1.00 82.81 103 ALA A O 1
ATOM 823 N N . ASN A 1 104 ? 22.344 -15.735 45.667 1.00 78.06 104 ASN A N 1
ATOM 824 C CA . ASN A 1 104 ? 22.796 -14.675 46.569 1.00 78.06 104 ASN A CA 1
ATOM 825 C C . ASN A 1 104 ? 23.594 -13.587 45.827 1.00 78.06 104 ASN A C 1
ATOM 827 O O . ASN A 1 104 ? 23.547 -12.417 46.213 1.00 78.06 104 ASN A O 1
ATOM 831 N N . SER A 1 105 ? 24.277 -13.941 44.729 1.00 88.12 105 SER A N 1
ATOM 832 C CA . SER A 1 105 ? 25.046 -12.993 43.915 1.00 88.12 105 SER A CA 1
ATOM 833 C C . SER A 1 105 ? 24.131 -12.129 43.023 1.00 88.12 105 SER A C 1
ATOM 835 O O . SER A 1 105 ? 23.237 -12.638 42.336 1.00 88.12 105 SER A O 1
ATOM 837 N N . PRO A 1 106 ? 24.321 -10.795 42.988 1.00 84.62 106 PRO A N 1
ATOM 838 C CA . PRO A 1 106 ? 23.677 -9.923 42.005 1.00 84.62 106 PRO A CA 1
ATOM 839 C C . PRO A 1 106 ? 23.956 -10.308 40.542 1.00 84.62 106 PRO A C 1
ATOM 841 O O . PRO A 1 106 ? 23.066 -10.162 39.705 1.00 84.62 106 PRO A O 1
ATOM 844 N N . GLU A 1 107 ? 25.156 -10.787 40.228 1.00 88.50 107 GLU A N 1
ATOM 845 C CA . GLU A 1 107 ? 25.606 -11.143 38.879 1.00 88.50 107 GLU A CA 1
ATOM 846 C C . GLU A 1 107 ? 24.871 -12.385 38.371 1.00 88.50 107 GLU A C 1
ATOM 848 O O . GLU A 1 107 ? 24.298 -12.362 37.281 1.00 88.50 107 GLU A O 1
ATOM 853 N N . GLU A 1 108 ? 24.785 -13.425 39.201 1.00 88.25 108 GLU A N 1
ATOM 854 C CA . GLU A 1 108 ? 24.058 -14.661 38.884 1.00 88.25 108 GLU A CA 1
ATOM 855 C C . GLU A 1 108 ? 22.565 -14.398 38.663 1.00 88.25 108 GLU A C 1
ATOM 857 O O . GLU A 1 108 ? 21.961 -14.916 37.722 1.00 88.25 108 GLU A O 1
ATOM 862 N N . ARG A 1 109 ? 21.962 -13.522 39.479 1.00 85.62 109 ARG A N 1
ATOM 863 C CA . ARG A 1 109 ? 20.560 -13.114 39.299 1.00 85.62 109 ARG A CA 1
ATOM 864 C C . ARG A 1 109 ? 20.337 -12.367 37.984 1.00 85.62 109 ARG A C 1
ATOM 866 O O . ARG A 1 109 ? 19.341 -12.616 37.309 1.00 85.62 109 ARG A O 1
ATOM 873 N N . LYS A 1 110 ? 21.258 -11.475 37.599 1.00 89.06 110 LYS A N 1
ATOM 874 C CA . LYS A 1 110 ? 21.192 -10.760 36.312 1.00 89.06 110 LYS A CA 1
ATOM 875 C C . LYS A 1 110 ? 21.357 -11.715 35.130 1.00 89.06 110 LYS A C 1
ATOM 877 O O . LYS A 1 110 ? 20.627 -11.575 34.151 1.00 89.06 110 LYS A O 1
ATOM 882 N N . SER A 1 111 ? 22.280 -12.676 35.222 1.00 91.44 111 SER A N 1
ATOM 883 C CA . SER A 1 111 ? 22.490 -13.682 34.174 1.00 91.44 111 SER A CA 1
ATOM 884 C C . SER A 1 111 ? 21.253 -14.556 33.996 1.00 91.44 111 SER A C 1
ATOM 886 O O . SER A 1 111 ? 20.752 -14.680 32.884 1.00 91.44 111 SER A O 1
ATOM 888 N N . HIS A 1 112 ? 20.686 -15.056 35.099 1.00 92.06 112 HIS A N 1
ATOM 889 C CA . HIS A 1 112 ? 19.442 -15.823 35.076 1.00 92.06 112 HIS A CA 1
ATOM 890 C C . HIS A 1 112 ? 18.312 -15.062 34.368 1.00 92.06 112 HIS A C 1
ATOM 892 O O . HIS A 1 112 ? 17.633 -15.610 33.500 1.00 92.06 112 HIS A O 1
ATOM 898 N N . ASP A 1 113 ? 18.114 -13.786 34.711 1.00 92.12 113 ASP A N 1
ATOM 899 C CA . ASP A 1 113 ? 17.076 -12.963 34.089 1.00 92.12 113 ASP A CA 1
ATOM 900 C C . ASP A 1 113 ? 17.320 -12.765 32.592 1.00 92.12 113 ASP A C 1
ATOM 902 O O . ASP A 1 113 ? 16.376 -12.853 31.805 1.00 92.12 113 ASP A O 1
ATOM 906 N N . LYS A 1 114 ? 18.576 -12.532 32.192 1.00 92.31 114 LYS A N 1
ATOM 907 C CA . LYS A 1 114 ? 18.962 -12.405 30.784 1.00 92.31 114 LYS A CA 1
ATOM 908 C C . LYS A 1 114 ? 18.649 -13.689 30.016 1.00 92.31 114 LYS A C 1
ATOM 910 O O . LYS A 1 114 ? 17.990 -13.615 28.985 1.00 92.31 114 LYS A O 1
ATOM 915 N N . ASP A 1 115 ? 19.020 -14.847 30.551 1.00 91.94 115 ASP A N 1
ATOM 916 C CA . ASP A 1 115 ? 18.819 -16.138 29.888 1.00 91.94 115 ASP A CA 1
ATOM 917 C C . ASP A 1 115 ? 17.334 -16.489 29.739 1.00 91.94 115 ASP A C 1
ATOM 919 O O . ASP A 1 115 ? 16.891 -16.915 28.670 1.00 91.94 115 ASP A O 1
ATOM 923 N N . GLN A 1 116 ? 16.538 -16.279 30.792 1.00 92.19 116 GLN A N 1
ATOM 924 C CA . GLN A 1 116 ? 15.094 -16.533 30.760 1.00 92.19 116 GLN A CA 1
ATOM 925 C C . GLN A 1 116 ? 14.375 -15.601 29.780 1.00 92.19 116 GLN A C 1
ATOM 927 O O . GLN A 1 116 ? 13.497 -16.033 29.025 1.00 92.19 116 GLN A O 1
ATOM 932 N N . VAL A 1 117 ? 14.752 -14.319 29.766 1.00 92.38 117 VAL A N 1
ATOM 933 C CA . VAL A 1 117 ? 14.174 -13.334 28.849 1.00 92.38 117 VAL A CA 1
ATOM 934 C C . VAL A 1 117 ? 14.561 -13.634 27.407 1.00 92.38 117 VAL A C 1
ATOM 936 O O . VAL A 1 117 ? 13.669 -13.628 26.562 1.00 92.38 117 VAL A O 1
ATOM 939 N N . SER A 1 118 ? 15.829 -13.940 27.123 1.00 90.94 118 SER A N 1
ATOM 940 C CA . SER A 1 118 ? 16.273 -14.298 25.772 1.00 90.94 118 SER A CA 1
ATOM 941 C C . SER A 1 118 ? 15.509 -15.513 25.254 1.00 90.94 118 SER A C 1
ATOM 943 O O . SER A 1 118 ? 14.849 -15.413 24.227 1.00 90.94 118 SER A O 1
ATOM 945 N N . LYS A 1 119 ? 15.438 -16.609 26.024 1.00 89.12 119 LYS A N 1
ATOM 946 C CA . LYS A 1 119 ? 14.642 -17.796 25.650 1.00 89.12 119 LYS A CA 1
ATOM 947 C C . LYS A 1 119 ? 13.183 -17.448 25.343 1.00 89.12 119 LYS A C 1
ATOM 949 O O . LYS A 1 119 ? 12.619 -17.915 24.355 1.00 89.12 119 LYS A O 1
ATOM 954 N N . THR A 1 120 ? 12.579 -16.599 26.174 1.00 87.94 120 THR A N 1
ATOM 955 C CA . THR A 1 120 ? 11.189 -16.165 25.997 1.00 87.94 120 THR A CA 1
ATOM 956 C C . THR A 1 120 ? 11.020 -15.334 24.724 1.00 87.94 120 THR A C 1
ATOM 958 O O . THR A 1 120 ? 10.104 -15.590 23.950 1.00 87.94 120 THR A O 1
ATOM 961 N N . ILE A 1 121 ? 11.882 -14.347 24.483 1.00 86.94 121 ILE A N 1
ATOM 962 C CA . ILE A 1 121 ? 11.754 -13.394 23.372 1.00 86.94 121 ILE A CA 1
ATOM 963 C C . ILE A 1 121 ? 12.116 -14.032 22.027 1.00 86.94 121 ILE A C 1
ATOM 965 O O . ILE A 1 121 ? 11.379 -13.834 21.060 1.00 86.94 121 ILE A O 1
ATOM 969 N N . THR A 1 122 ? 13.180 -14.834 21.970 1.00 85.31 122 THR A N 1
ATOM 970 C CA . THR A 1 122 ? 13.623 -15.533 20.753 1.00 85.31 122 THR A CA 1
ATOM 971 C C . THR A 1 122 ? 12.554 -16.505 20.247 1.00 85.31 122 THR A C 1
ATOM 973 O O . THR A 1 122 ? 12.351 -16.630 19.045 1.00 85.31 122 THR A O 1
ATOM 976 N N . SER A 1 123 ? 11.762 -17.110 21.143 1.00 84.69 123 SER A N 1
ATOM 977 C CA . SER A 1 123 ? 10.627 -17.963 20.747 1.00 84.69 123 SER A CA 1
ATOM 978 C C . SER A 1 123 ? 9.472 -17.212 20.058 1.00 84.69 123 SER A C 1
ATOM 980 O O . SER A 1 123 ? 8.615 -17.829 19.421 1.00 84.69 123 SER A O 1
ATOM 982 N N . LEU A 1 124 ? 9.417 -15.881 20.182 1.00 83.44 124 LEU A N 1
ATOM 983 C CA . LEU A 1 124 ? 8.292 -15.067 19.717 1.00 83.44 124 LEU A CA 1
ATOM 984 C C . LEU A 1 124 ? 8.554 -14.320 18.414 1.00 83.44 124 LEU A C 1
ATOM 986 O O . LEU A 1 124 ? 7.592 -13.848 17.807 1.00 83.44 124 LEU A O 1
ATOM 990 N N . ALA A 1 125 ? 9.800 -14.160 17.982 1.00 78.06 125 ALA A N 1
ATOM 991 C CA . ALA A 1 125 ? 10.115 -13.340 16.819 1.00 78.06 125 ALA A CA 1
ATOM 992 C C . ALA A 1 125 ? 11.302 -13.897 16.028 1.00 78.06 125 ALA A C 1
ATOM 994 O O . ALA A 1 125 ? 12.320 -14.276 16.596 1.00 78.06 125 ALA A O 1
ATOM 995 N N . THR A 1 126 ? 11.140 -13.905 14.705 1.00 76.00 126 THR A N 1
ATOM 996 C CA . THR A 1 126 ? 12.158 -14.277 13.719 1.00 76.00 126 THR A CA 1
ATOM 997 C C . THR A 1 126 ? 12.282 -13.140 12.694 1.00 76.00 126 THR A C 1
ATOM 999 O O . THR A 1 126 ? 11.248 -12.763 12.132 1.00 76.00 126 THR A O 1
ATOM 1002 N N . PRO A 1 127 ? 13.481 -12.586 12.426 1.00 79.19 127 PRO A N 1
ATOM 1003 C CA . PRO A 1 127 ? 14.778 -12.935 13.022 1.00 79.19 127 PRO A CA 1
ATOM 1004 C C . PRO A 1 127 ? 14.847 -12.633 14.529 1.00 79.19 127 PRO A C 1
ATOM 1006 O O . PRO A 1 127 ? 14.010 -11.896 15.056 1.00 79.19 127 PRO A O 1
ATOM 1009 N N . GLU A 1 128 ? 15.815 -13.248 15.218 1.00 84.00 128 GLU A N 1
ATOM 1010 C CA . GLU A 1 128 ? 15.978 -13.118 16.669 1.00 84.00 128 GLU A CA 1
ATOM 1011 C C . GLU A 1 128 ? 16.134 -11.639 17.075 1.00 84.00 128 GLU A C 1
ATOM 1013 O O . GLU A 1 128 ? 16.992 -10.938 16.529 1.00 84.00 128 GLU A O 1
ATOM 1018 N N . PRO A 1 129 ? 15.315 -11.130 18.015 1.00 86.69 129 PRO A N 1
ATOM 1019 C CA . PRO A 1 129 ? 15.410 -9.743 18.446 1.00 86.69 129 PRO A CA 1
ATOM 1020 C C . PRO A 1 129 ? 16.712 -9.480 19.194 1.00 86.69 129 PRO A C 1
ATOM 1022 O O . PRO A 1 129 ? 16.978 -10.091 20.225 1.00 86.69 129 PRO A O 1
ATOM 1025 N N . GLU A 1 130 ? 17.467 -8.478 18.756 1.00 90.88 130 GLU A N 1
ATOM 1026 C CA . GLU A 1 130 ? 18.622 -8.004 19.515 1.00 90.88 130 GLU A CA 1
ATOM 1027 C C . GLU A 1 130 ? 18.174 -7.320 20.824 1.00 90.88 130 GLU A C 1
ATOM 1029 O O . GLU A 1 130 ? 17.473 -6.295 20.814 1.00 90.88 130 GLU A O 1
ATOM 1034 N N . ILE A 1 131 ? 18.585 -7.902 21.956 1.00 92.62 131 ILE A N 1
ATOM 1035 C CA . ILE A 1 131 ? 18.305 -7.421 23.313 1.00 92.62 131 ILE A CA 1
ATOM 1036 C C . ILE A 1 131 ? 19.510 -6.633 23.830 1.00 92.62 131 ILE A C 1
ATOM 1038 O O . ILE A 1 131 ? 20.572 -7.196 24.083 1.00 92.62 131 ILE A O 1
ATOM 1042 N N . LEU A 1 132 ? 19.320 -5.335 24.070 1.00 91.44 132 LEU A N 1
ATOM 1043 C CA . LEU A 1 132 ? 20.367 -4.448 24.580 1.00 91.44 132 LEU A CA 1
ATOM 1044 C C . LEU A 1 132 ? 20.452 -4.457 26.104 1.00 91.44 132 LEU A C 1
ATOM 1046 O O . LEU A 1 132 ? 21.527 -4.317 26.683 1.00 91.44 132 LEU A O 1
ATOM 1050 N N . THR A 1 133 ? 19.311 -4.533 26.790 1.00 93.75 133 THR A N 1
ATOM 1051 C CA . THR A 1 133 ? 19.289 -4.401 28.252 1.00 93.75 133 THR A CA 1
ATOM 1052 C C . THR A 1 133 ? 18.136 -5.177 28.866 1.00 93.75 133 THR A C 1
ATOM 1054 O O . THR A 1 133 ? 17.011 -5.117 28.373 1.00 93.75 133 THR A O 1
ATOM 1057 N N . VAL A 1 134 ? 18.407 -5.856 29.982 1.00 94.88 134 VAL A N 1
ATOM 1058 C CA . VAL A 1 134 ? 17.422 -6.583 30.793 1.00 94.88 134 VAL A CA 1
ATOM 1059 C C . VAL A 1 134 ? 17.541 -6.095 32.235 1.00 94.88 134 VAL A C 1
ATOM 1061 O O . VAL A 1 134 ? 18.604 -6.205 32.842 1.00 94.88 134 VAL A O 1
ATOM 1064 N N . ILE A 1 135 ? 16.473 -5.503 32.775 1.00 92.94 135 ILE A N 1
ATOM 1065 C CA . ILE A 1 135 ? 16.461 -4.895 34.114 1.00 92.94 135 ILE A CA 1
ATOM 1066 C C . ILE A 1 135 ? 15.195 -5.312 34.851 1.00 92.94 135 ILE A C 1
ATOM 1068 O O . ILE A 1 135 ? 14.089 -4.948 34.453 1.00 92.94 135 ILE A O 1
ATOM 1072 N N . ARG A 1 136 ? 15.339 -6.009 35.978 1.00 91.50 136 ARG A N 1
ATOM 1073 C CA . ARG A 1 136 ? 14.207 -6.296 36.865 1.00 91.50 136 ARG A CA 1
ATOM 1074 C C . ARG A 1 136 ? 13.792 -5.041 37.636 1.00 91.50 136 ARG A C 1
ATOM 1076 O O . ARG A 1 136 ? 14.625 -4.349 38.217 1.00 91.50 136 ARG A O 1
ATOM 1083 N N . LEU A 1 137 ? 12.499 -4.733 37.620 1.00 89.62 137 LEU A N 1
ATOM 1084 C CA . LEU A 1 137 ? 11.930 -3.504 38.166 1.00 89.62 137 LEU A CA 1
ATOM 1085 C C . LEU A 1 137 ? 11.468 -3.686 39.617 1.00 89.62 137 LEU A C 1
ATOM 1087 O O . LEU A 1 137 ? 10.802 -4.662 39.953 1.00 89.62 137 LEU A O 1
ATOM 1091 N N . GLY A 1 138 ? 11.752 -2.693 40.463 1.00 84.44 138 GLY A N 1
ATOM 1092 C CA . GLY A 1 138 ? 11.330 -2.656 41.869 1.00 84.44 138 GLY A CA 1
ATOM 1093 C C . GLY A 1 138 ? 12.353 -3.248 42.844 1.00 84.44 138 GLY A C 1
ATOM 1094 O O . GLY A 1 138 ? 13.330 -3.871 42.434 1.00 84.44 138 GLY A O 1
ATOM 1095 N N . LYS A 1 139 ? 12.136 -3.044 44.149 1.00 79.88 139 LYS A N 1
ATOM 1096 C CA . LYS A 1 139 ? 13.014 -3.572 45.209 1.00 79.88 139 LYS A CA 1
ATOM 1097 C C . LYS A 1 139 ? 12.779 -5.080 45.407 1.00 79.88 139 LYS A C 1
ATOM 1099 O O . LYS A 1 139 ? 11.632 -5.499 45.283 1.00 79.88 139 LYS A O 1
ATOM 1104 N N . PRO A 1 140 ? 13.812 -5.888 45.708 1.00 70.69 140 PRO A N 1
ATOM 1105 C CA . PRO A 1 140 ? 13.629 -7.293 46.077 1.00 70.69 140 PRO A CA 1
ATOM 1106 C C . PRO A 1 140 ? 12.729 -7.394 47.314 1.00 70.69 140 PRO A C 1
ATOM 1108 O O . PRO A 1 140 ? 12.955 -6.673 48.284 1.00 70.69 140 PRO A O 1
ATOM 1111 N N . VAL A 1 141 ? 11.711 -8.255 47.279 1.00 64.94 141 VAL A N 1
ATOM 1112 C CA . VAL A 1 141 ? 10.796 -8.467 48.412 1.00 64.94 141 VAL A CA 1
ATOM 1113 C C . VAL A 1 141 ? 10.922 -9.913 48.882 1.00 64.94 141 VAL A C 1
ATOM 1115 O O . VAL A 1 141 ? 10.994 -10.826 48.068 1.00 64.94 141 VAL A O 1
ATOM 1118 N N . SER A 1 142 ? 10.959 -10.115 50.198 1.00 57.84 142 SER A N 1
ATOM 1119 C CA . SER A 1 142 ? 11.265 -11.388 50.865 1.00 57.84 142 SER A CA 1
ATOM 1120 C C . SER A 1 142 ? 10.142 -12.437 50.836 1.00 57.84 142 SER A C 1
ATOM 1122 O O . SER A 1 142 ? 10.390 -13.590 51.170 1.00 57.84 142 SER A O 1
ATOM 1124 N N . LYS A 1 143 ? 8.918 -12.080 50.421 1.00 58.34 143 LYS A N 1
ATOM 1125 C CA . LYS A 1 143 ? 7.783 -13.006 50.257 1.00 58.34 143 LYS A CA 1
ATOM 1126 C C . LYS A 1 143 ? 7.256 -12.919 48.823 1.00 58.34 143 LYS A C 1
ATOM 1128 O O . LYS A 1 143 ? 6.636 -11.925 48.451 1.00 58.34 143 LYS A O 1
ATOM 1133 N N . ILE A 1 144 ? 7.538 -13.932 48.003 1.00 62.03 144 ILE A N 1
ATOM 1134 C CA . ILE A 1 144 ? 7.168 -13.951 46.582 1.00 62.03 144 ILE A CA 1
ATOM 1135 C C . ILE A 1 144 ? 5.787 -14.598 46.433 1.00 62.03 144 ILE A C 1
ATOM 1137 O O . ILE A 1 144 ? 5.680 -15.811 46.312 1.00 62.03 144 ILE A O 1
ATOM 1141 N N . GLU A 1 145 ? 4.725 -13.794 46.395 1.00 64.94 145 GLU A N 1
ATOM 1142 C CA . GLU A 1 145 ? 3.452 -14.249 45.805 1.00 64.94 145 GLU A CA 1
ATOM 1143 C C . GLU A 1 145 ? 3.447 -14.072 44.278 1.00 64.94 145 GLU A C 1
ATOM 1145 O O . GLU A 1 145 ? 2.791 -14.828 43.563 1.00 64.94 145 GLU A O 1
ATOM 1150 N N . LYS A 1 146 ? 4.174 -13.071 43.749 1.00 77.00 146 LYS A N 1
ATOM 1151 C CA . LYS A 1 146 ? 4.276 -12.783 42.307 1.00 77.00 146 LYS A CA 1
ATOM 1152 C C . LYS A 1 146 ? 5.673 -12.263 41.937 1.00 77.00 146 LYS A C 1
ATOM 1154 O O . LYS A 1 146 ? 6.138 -11.327 42.587 1.00 77.00 146 LYS A O 1
ATOM 1159 N N . PRO A 1 147 ? 6.321 -12.794 40.881 1.00 86.44 147 PRO A N 1
ATOM 1160 C CA . PRO A 1 147 ? 7.624 -12.306 40.430 1.00 86.44 147 PRO A CA 1
ATOM 1161 C C . PRO A 1 147 ? 7.577 -10.848 39.959 1.00 86.44 147 PRO A C 1
ATOM 1163 O O . PRO A 1 147 ? 6.612 -10.429 39.305 1.00 86.44 147 PRO A O 1
ATOM 1166 N N . ARG A 1 148 ? 8.642 -10.082 40.228 1.00 89.44 148 ARG A N 1
ATOM 1167 C CA . ARG A 1 148 ? 8.753 -8.692 39.767 1.00 89.44 148 ARG A CA 1
ATOM 1168 C C . ARG A 1 148 ? 8.830 -8.587 38.240 1.00 89.44 148 ARG A C 1
ATOM 1170 O O . ARG A 1 148 ? 9.450 -9.445 37.607 1.00 89.44 148 ARG A O 1
ATOM 1177 N N . PRO A 1 149 ? 8.274 -7.518 37.640 1.00 92.00 149 PRO A N 1
ATOM 1178 C CA . PRO A 1 149 ? 8.358 -7.295 36.202 1.00 92.00 149 PRO A CA 1
ATOM 1179 C C . PRO A 1 149 ? 9.795 -7.030 35.749 1.00 92.00 149 PRO A C 1
ATOM 1181 O O . PRO A 1 149 ? 10.581 -6.424 36.475 1.00 92.00 149 PRO A O 1
ATOM 1184 N N . ILE A 1 150 ? 10.112 -7.410 34.518 1.00 94.62 150 ILE A N 1
ATOM 1185 C CA . ILE A 1 150 ? 11.403 -7.156 33.883 1.00 94.62 150 ILE A CA 1
ATOM 1186 C C . ILE A 1 150 ? 11.199 -6.187 32.723 1.00 94.62 150 ILE A C 1
ATOM 1188 O O . ILE A 1 150 ? 10.370 -6.419 31.845 1.00 94.62 150 ILE A O 1
ATOM 1192 N N . LYS A 1 151 ? 11.963 -5.097 32.716 1.00 95.31 151 LYS A N 1
ATOM 1193 C CA . LYS A 1 151 ? 12.107 -4.204 31.572 1.00 95.31 151 LYS A CA 1
ATOM 1194 C C . LYS A 1 151 ? 13.155 -4.761 30.623 1.00 95.31 151 LYS A C 1
ATOM 1196 O O . LYS A 1 151 ? 14.281 -5.033 31.031 1.00 95.31 151 LYS A O 1
ATOM 1201 N N . VAL A 1 152 ? 12.790 -4.854 29.355 1.00 95.56 152 VAL A N 1
ATOM 1202 C CA . VAL A 1 152 ? 13.675 -5.274 28.273 1.00 95.56 152 VAL A CA 1
ATOM 1203 C C . VAL A 1 152 ? 13.780 -4.138 27.270 1.00 95.56 152 VAL A C 1
ATOM 1205 O O . VAL A 1 152 ? 12.758 -3.599 26.854 1.00 95.56 152 VAL A O 1
ATOM 1208 N N . VAL A 1 153 ? 14.998 -3.758 26.902 1.00 94.44 153 VAL A N 1
ATOM 1209 C CA . VAL A 1 153 ? 15.282 -2.745 25.880 1.00 94.44 153 VAL A CA 1
ATOM 1210 C C . VAL A 1 153 ? 15.815 -3.463 24.651 1.00 94.44 153 VAL A C 1
ATOM 1212 O O . VAL A 1 153 ? 16.828 -4.155 24.736 1.00 94.44 153 VAL A O 1
ATOM 1215 N N . LEU A 1 154 ? 15.128 -3.306 23.525 1.00 93.12 154 LEU A N 1
ATOM 1216 C CA . LEU A 1 154 ? 15.522 -3.886 22.243 1.00 93.12 154 LEU A CA 1
ATOM 1217 C C . LEU A 1 154 ? 16.269 -2.856 21.393 1.00 93.12 154 LEU A C 1
ATOM 1219 O O . LEU A 1 154 ? 16.185 -1.650 21.649 1.00 93.12 154 LEU A O 1
ATOM 1223 N N . ALA A 1 155 ? 16.974 -3.325 20.363 1.00 90.38 155 ALA A N 1
ATOM 1224 C CA . ALA A 1 155 ? 17.702 -2.452 19.444 1.00 90.38 155 ALA A CA 1
ATOM 1225 C C . ALA A 1 155 ? 16.798 -1.386 18.802 1.00 90.38 155 ALA A C 1
ATOM 1227 O O . ALA A 1 155 ? 17.128 -0.199 18.804 1.00 90.38 155 ALA A O 1
ATOM 1228 N N . ASN A 1 156 ? 15.610 -1.786 18.338 1.00 87.88 156 ASN A N 1
ATOM 1229 C CA . ASN A 1 156 ? 14.683 -0.916 17.619 1.00 87.88 156 ASN A CA 1
ATOM 1230 C C . ASN A 1 156 ? 13.206 -1.183 17.983 1.00 87.88 156 ASN A C 1
ATOM 1232 O O . ASN A 1 156 ? 12.846 -2.191 18.596 1.00 87.88 156 ASN A O 1
ATOM 1236 N N . LYS A 1 157 ? 12.328 -0.246 17.598 1.00 86.19 157 LYS A N 1
ATOM 1237 C CA . LYS A 1 157 ? 10.869 -0.325 17.808 1.00 86.19 157 LYS A CA 1
ATOM 1238 C C . LYS A 1 157 ? 10.234 -1.512 17.072 1.00 86.19 157 LYS A C 1
ATOM 1240 O O . LYS A 1 157 ? 9.275 -2.097 17.571 1.00 86.19 157 LYS A O 1
ATOM 1245 N N . HIS A 1 158 ? 10.756 -1.867 15.898 1.00 86.38 158 HIS A N 1
ATOM 1246 C CA . HIS A 1 158 ? 10.218 -2.946 15.068 1.00 86.38 158 HIS A CA 1
ATOM 1247 C C . HIS A 1 158 ? 10.291 -4.302 15.791 1.00 86.38 158 HIS A C 1
ATOM 1249 O O . HIS A 1 158 ? 9.290 -5.014 15.875 1.00 86.38 158 HIS A O 1
ATOM 1255 N N . ASN A 1 159 ? 11.421 -4.590 16.442 1.00 86.69 159 ASN A N 1
ATOM 1256 C CA . ASN A 1 159 ? 11.607 -5.778 17.273 1.00 86.69 159 ASN A CA 1
ATOM 1257 C C . ASN A 1 159 ? 10.567 -5.847 18.406 1.00 86.69 159 ASN A C 1
ATOM 1259 O O . ASN A 1 159 ? 9.958 -6.894 18.628 1.00 86.69 159 ASN A O 1
ATOM 1263 N N . ALA A 1 160 ? 10.294 -4.723 19.080 1.00 82.94 160 ALA A N 1
ATOM 1264 C CA . ALA A 1 160 ? 9.281 -4.666 20.137 1.00 82.94 160 ALA A CA 1
ATOM 1265 C C . ALA A 1 160 ? 7.867 -4.962 19.606 1.00 82.94 160 ALA A C 1
ATOM 1267 O O . ALA A 1 160 ? 7.115 -5.712 20.231 1.00 82.94 160 ALA A O 1
ATOM 1268 N N . ILE A 1 161 ? 7.509 -4.419 18.438 1.00 80.00 161 ILE A N 1
ATOM 1269 C CA . ILE A 1 161 ? 6.212 -4.673 17.794 1.00 80.00 161 ILE A CA 1
ATOM 1270 C C . ILE A 1 161 ? 6.064 -6.151 17.425 1.00 80.00 161 ILE A C 1
ATOM 1272 O O . ILE A 1 161 ? 5.024 -6.740 17.721 1.00 80.00 161 ILE A O 1
ATOM 1276 N N . ASN A 1 162 ? 7.085 -6.764 16.827 1.00 80.88 162 ASN A N 1
ATOM 1277 C CA . ASN A 1 162 ? 7.032 -8.166 16.404 1.00 80.88 162 ASN A CA 1
ATOM 1278 C C . ASN A 1 162 ? 6.822 -9.110 17.594 1.00 80.88 162 ASN A C 1
ATOM 1280 O O . ASN A 1 162 ? 5.952 -9.982 17.551 1.00 80.88 162 ASN A O 1
ATOM 1284 N N . VAL A 1 163 ? 7.524 -8.868 18.705 1.00 84.75 163 VAL A N 1
ATOM 1285 C CA . VAL A 1 163 ? 7.311 -9.615 19.954 1.00 84.75 163 VAL A CA 1
ATOM 1286 C C . VAL A 1 163 ? 5.883 -9.411 20.482 1.00 84.75 163 VAL A C 1
ATOM 1288 O O . VAL A 1 163 ? 5.211 -10.369 20.867 1.00 84.75 163 VAL A O 1
ATOM 1291 N N . LEU A 1 164 ? 5.366 -8.176 20.464 1.00 81.12 164 LEU A N 1
ATOM 1292 C CA . LEU A 1 164 ? 4.009 -7.871 20.934 1.00 81.12 164 LEU A CA 1
ATOM 1293 C C . LEU A 1 164 ? 2.900 -8.467 20.058 1.00 81.12 164 LEU A C 1
ATOM 1295 O O . LEU A 1 164 ? 1.831 -8.768 20.598 1.00 81.12 164 LEU A O 1
ATOM 1299 N N . LYS A 1 165 ? 3.130 -8.640 18.750 1.00 79.56 165 LYS A N 1
ATOM 1300 C CA . LYS A 1 165 ? 2.206 -9.321 17.826 1.00 79.56 165 LYS A CA 1
ATOM 1301 C C . LYS A 1 165 ? 2.098 -10.812 18.151 1.00 79.56 165 LYS A C 1
ATOM 1303 O O . LYS A 1 165 ? 0.999 -11.356 18.170 1.00 79.56 165 LYS A O 1
ATOM 1308 N N . ASN A 1 166 ? 3.218 -11.448 18.493 1.00 80.44 166 ASN A N 1
ATOM 1309 C CA . ASN A 1 166 ? 3.290 -12.891 18.734 1.00 80.44 166 ASN A CA 1
ATOM 1310 C C . ASN A 1 166 ? 3.104 -13.313 20.199 1.00 80.44 166 ASN A C 1
ATOM 1312 O O . ASN A 1 166 ? 3.049 -14.507 20.481 1.00 80.44 166 ASN A O 1
ATOM 1316 N N . LYS A 1 167 ? 2.939 -12.370 21.137 1.00 79.56 167 LYS A N 1
ATOM 1317 C CA . LYS A 1 167 ? 2.786 -12.639 22.583 1.00 79.56 167 LYS A CA 1
ATOM 1318 C C . LYS A 1 167 ? 1.674 -13.631 22.957 1.00 79.56 167 LYS A C 1
ATOM 1320 O O . LYS A 1 167 ? 1.685 -14.137 24.071 1.00 79.56 167 LYS A O 1
ATOM 1325 N N . GLY A 1 168 ? 0.708 -13.886 22.067 1.00 78.88 168 GLY A N 1
ATOM 1326 C CA . GLY A 1 168 ? -0.339 -14.897 22.263 1.00 78.88 168 GLY A CA 1
ATOM 1327 C C . GLY A 1 168 ? 0.177 -16.341 22.255 1.00 78.88 168 GLY A C 1
ATOM 1328 O O . GLY A 1 168 ? -0.523 -17.223 22.730 1.00 78.88 168 GLY A O 1
ATOM 1329 N N . LYS A 1 169 ? 1.401 -16.577 21.760 1.00 83.50 169 LYS A N 1
ATOM 1330 C CA . LYS A 1 169 ? 2.079 -17.883 21.794 1.00 83.50 169 LYS A CA 1
ATOM 1331 C C . LYS A 1 169 ? 2.678 -18.215 23.168 1.00 83.50 169 LYS A C 1
ATOM 1333 O O . LYS A 1 169 ? 3.142 -19.331 23.373 1.00 83.50 169 LYS A O 1
ATOM 1338 N N . LEU A 1 170 ? 2.708 -17.252 24.092 1.00 84.00 170 LEU A N 1
ATOM 1339 C CA . LEU A 1 170 ? 3.263 -17.454 25.426 1.00 84.00 170 LEU A CA 1
ATOM 1340 C C . LEU A 1 170 ? 2.330 -18.283 26.315 1.00 84.00 170 LEU A C 1
ATOM 1342 O O . LEU A 1 170 ? 1.108 -18.155 26.213 1.00 84.00 170 LEU A O 1
ATOM 1346 N N . PRO A 1 171 ? 2.889 -19.066 27.254 1.00 83.44 171 PRO A N 1
ATOM 1347 C CA . PRO A 1 171 ? 2.092 -19.709 28.287 1.00 83.44 171 PRO A CA 1
ATOM 1348 C C . PRO A 1 171 ? 1.406 -18.659 29.170 1.00 83.44 171 PRO A C 1
ATOM 1350 O O . PRO A 1 171 ? 1.940 -17.575 29.404 1.00 83.44 171 PRO A O 1
ATOM 1353 N N . ASN A 1 172 ? 0.249 -19.006 29.741 1.00 81.00 172 ASN A N 1
ATOM 1354 C CA . ASN A 1 172 ? -0.553 -18.102 30.581 1.00 81.00 172 ASN A CA 1
ATOM 1355 C C . ASN A 1 172 ? 0.203 -17.509 31.791 1.00 81.00 172 ASN A C 1
ATOM 1357 O O . ASN A 1 172 ? -0.206 -16.470 32.323 1.00 81.00 172 ASN A O 1
ATOM 1361 N N . SER A 1 173 ? 1.289 -18.159 32.223 1.00 85.44 173 SER A N 1
ATOM 1362 C CA . SER A 1 173 ? 2.166 -17.724 33.313 1.00 85.44 173 SER A CA 1
ATOM 1363 C C . SER A 1 173 ? 3.004 -16.491 32.965 1.00 85.44 173 SER A C 1
ATOM 1365 O O . SER A 1 173 ? 3.300 -15.700 33.860 1.00 85.44 173 SER A O 1
ATOM 1367 N N . VAL A 1 174 ? 3.342 -16.283 31.688 1.00 87.06 174 VAL A N 1
ATOM 1368 C CA . VAL A 1 174 ? 4.212 -15.191 31.234 1.00 87.06 174 VAL A CA 1
ATOM 1369 C C . VAL A 1 174 ? 3.416 -14.208 30.387 1.00 87.06 174 VAL A C 1
ATOM 1371 O O . VAL A 1 174 ? 2.698 -14.579 29.463 1.00 87.06 174 VAL A O 1
ATOM 1374 N N . LYS A 1 175 ? 3.539 -12.913 30.687 1.00 86.38 175 LYS A N 1
ATOM 1375 C CA . LYS A 1 175 ? 2.840 -11.857 29.939 1.00 86.38 175 LYS A CA 1
ATOM 1376 C C . LYS A 1 175 ? 3.822 -10.803 29.475 1.00 86.38 175 LYS A C 1
ATOM 1378 O O . LYS A 1 175 ? 4.575 -10.266 30.279 1.00 86.38 175 LYS A O 1
ATOM 1383 N N . VAL A 1 176 ? 3.738 -10.435 28.203 1.00 87.25 176 VAL A N 1
ATOM 1384 C CA . VAL A 1 176 ? 4.531 -9.345 27.624 1.00 87.25 176 VAL A CA 1
ATOM 1385 C C . VAL A 1 176 ? 3.616 -8.175 27.283 1.00 87.25 176 VAL A C 1
ATOM 1387 O O . VAL A 1 176 ? 2.559 -8.338 26.665 1.00 87.25 176 VAL A O 1
ATOM 1390 N N . LYS A 1 177 ? 4.007 -6.977 27.713 1.00 85.69 177 LYS A N 1
ATOM 1391 C CA . LYS A 1 177 ? 3.302 -5.720 27.441 1.00 85.69 177 LYS A CA 1
ATOM 1392 C C . LYS A 1 177 ? 4.275 -4.665 26.925 1.00 85.69 177 LYS A C 1
ATOM 1394 O O . LYS A 1 177 ? 5.471 -4.744 27.182 1.00 85.69 177 LYS A O 1
ATOM 1399 N N . ALA A 1 178 ? 3.742 -3.675 26.215 1.00 85.44 178 ALA A N 1
ATOM 1400 C CA . ALA A 1 178 ? 4.502 -2.486 25.849 1.00 85.44 178 ALA A CA 1
ATOM 1401 C C . ALA A 1 178 ? 4.865 -1.679 27.108 1.00 85.44 178 ALA A C 1
ATOM 1403 O O . ALA A 1 178 ? 4.062 -1.603 28.046 1.00 85.44 178 ALA A O 1
ATOM 1404 N N . ASP A 1 179 ? 6.052 -1.076 27.116 1.00 90.69 179 ASP A N 1
ATOM 1405 C CA . ASP A 1 179 ? 6.444 -0.081 28.117 1.00 90.69 179 ASP A CA 1
ATOM 1406 C C . ASP A 1 179 ? 5.707 1.235 27.830 1.00 90.69 179 ASP A C 1
ATOM 1408 O O . ASP A 1 179 ? 5.879 1.843 26.776 1.00 90.69 179 ASP A O 1
ATOM 1412 N N . MET A 1 180 ? 4.831 1.647 28.744 1.00 82.69 180 MET A N 1
ATOM 1413 C CA . MET A 1 180 ? 3.935 2.791 28.554 1.00 82.69 180 MET A CA 1
ATOM 1414 C C . MET A 1 180 ? 4.283 3.919 29.517 1.00 82.69 180 MET A C 1
ATOM 1416 O O . MET A 1 180 ? 4.607 3.677 30.685 1.00 82.69 180 MET A O 1
ATOM 1420 N N . THR A 1 181 ? 4.139 5.159 29.052 1.00 87.50 181 THR A N 1
ATOM 1421 C CA . THR A 1 181 ? 4.311 6.350 29.896 1.00 87.50 181 THR A CA 1
ATOM 1422 C C . THR A 1 181 ? 3.287 6.366 31.042 1.00 87.50 181 THR A C 1
ATOM 1424 O O . THR A 1 181 ? 2.251 5.683 30.980 1.00 87.50 181 THR A O 1
ATOM 1427 N N . PRO A 1 182 ? 3.537 7.111 32.135 1.00 85.25 182 PRO A N 1
ATOM 1428 C CA . PRO A 1 182 ? 2.532 7.336 33.174 1.00 85.25 182 PRO A CA 1
ATOM 1429 C C . PRO A 1 182 ? 1.205 7.857 32.603 1.00 85.25 182 PRO A C 1
ATOM 1431 O O . PRO A 1 182 ? 0.150 7.347 32.978 1.00 85.25 182 PRO A O 1
ATOM 1434 N N . TYR A 1 183 ? 1.262 8.778 31.635 1.00 83.69 183 TYR A N 1
ATOM 1435 C CA . TYR A 1 183 ? 0.082 9.322 30.966 1.00 83.69 183 TYR A CA 1
ATOM 1436 C C . TYR A 1 183 ? -0.697 8.243 30.201 1.00 83.69 183 TYR A C 1
ATOM 1438 O O . TYR A 1 183 ? -1.903 8.098 30.393 1.00 83.69 183 TYR A O 1
ATOM 1446 N N . GLN A 1 184 ? -0.023 7.416 29.391 1.00 80.06 184 GLN A N 1
ATOM 1447 C CA . GLN A 1 184 ? -0.668 6.310 28.669 1.00 80.06 184 GLN A CA 1
ATOM 1448 C C . GLN A 1 184 ? -1.312 5.285 29.616 1.00 80.06 184 GLN A C 1
ATOM 1450 O O . GLN A 1 184 ? -2.397 4.768 29.336 1.00 80.06 184 GLN A O 1
ATOM 1455 N N . ARG A 1 185 ? -0.660 4.989 30.750 1.00 76.19 185 ARG A N 1
ATOM 1456 C CA . ARG A 1 185 ? -1.208 4.094 31.780 1.00 76.19 185 ARG A CA 1
ATOM 1457 C C . ARG A 1 185 ? -2.457 4.675 32.435 1.00 76.19 185 ARG A C 1
ATOM 1459 O O . ARG A 1 185 ? -3.421 3.932 32.614 1.00 76.19 185 ARG A O 1
ATOM 1466 N N . ASP A 1 186 ? -2.448 5.966 32.764 1.00 80.94 186 ASP A N 1
ATOM 1467 C CA . ASP A 1 186 ? -3.601 6.645 33.360 1.00 80.94 186 ASP A CA 1
ATOM 1468 C C . ASP A 1 186 ? -4.781 6.721 32.381 1.00 80.94 186 ASP A C 1
ATOM 1470 O O . ASP A 1 186 ? -5.893 6.333 32.728 1.00 80.94 186 ASP A O 1
ATOM 1474 N N . GLN A 1 187 ? -4.528 7.084 31.119 1.00 81.38 187 GLN A N 1
ATOM 1475 C CA . GLN A 1 187 ? -5.538 7.085 30.054 1.00 81.38 187 GLN A CA 1
ATOM 1476 C C . GLN A 1 187 ? -6.223 5.717 29.906 1.00 81.38 187 GLN A C 1
ATOM 1478 O O . GLN A 1 187 ? -7.449 5.619 29.932 1.00 81.38 187 GLN A O 1
ATOM 1483 N N . LEU A 1 188 ? -5.448 4.629 29.830 1.00 73.19 188 LEU A N 1
ATOM 1484 C CA . LEU A 1 188 ? -6.008 3.274 29.766 1.00 73.19 188 LEU A CA 1
ATOM 1485 C C . LEU A 1 188 ? -6.753 2.869 31.040 1.00 73.19 188 LEU A C 1
ATOM 1487 O O . LEU A 1 188 ? -7.714 2.103 30.962 1.00 73.19 188 LEU A O 1
ATOM 1491 N N . ARG A 1 189 ? -6.308 3.332 32.213 1.00 78.38 189 ARG A N 1
ATOM 1492 C CA . ARG A 1 189 ? -6.998 3.084 33.484 1.00 78.38 189 ARG A CA 1
ATOM 1493 C C . ARG A 1 189 ? -8.369 3.760 33.490 1.00 78.38 189 ARG A C 1
ATOM 1495 O O . ARG A 1 189 ? -9.339 3.093 33.839 1.00 78.38 189 ARG A O 1
ATOM 1502 N N . ARG A 1 190 ? -8.455 5.023 33.055 1.00 80.88 190 ARG A N 1
ATOM 1503 C CA . ARG A 1 190 ? -9.720 5.765 32.920 1.00 80.88 190 ARG A CA 1
ATOM 1504 C C . ARG A 1 190 ? -10.673 5.066 31.958 1.00 80.88 190 ARG A C 1
ATOM 1506 O O . ARG A 1 190 ? -11.791 4.761 32.349 1.00 80.88 190 ARG A O 1
ATOM 1513 N N . LEU A 1 191 ? -10.197 4.702 30.765 1.00 76.00 191 LEU A N 1
ATOM 1514 C CA . LEU A 1 191 ? -11.009 3.987 29.774 1.00 76.00 191 LEU A CA 1
ATOM 1515 C C . LEU A 1 191 ? -11.495 2.626 30.281 1.00 76.00 191 LEU A C 1
ATOM 1517 O O . LEU A 1 191 ? -12.615 2.231 29.993 1.00 76.00 191 LEU A O 1
ATOM 1521 N N . ARG A 1 192 ? -10.686 1.884 31.048 1.00 72.88 192 ARG A N 1
ATOM 1522 C CA . ARG A 1 192 ? -11.146 0.626 31.665 1.00 72.88 192 ARG A CA 1
ATOM 1523 C C . ARG A 1 192 ? -12.214 0.856 32.730 1.00 72.88 192 ARG A C 1
ATOM 1525 O O . ARG A 1 192 ? -13.133 0.051 32.818 1.00 72.88 192 ARG A O 1
ATOM 1532 N N . GLY A 1 193 ? -12.091 1.926 33.515 1.00 77.94 193 GLY A N 1
ATOM 1533 C CA . GLY A 1 193 ? -13.111 2.325 34.486 1.00 77.94 193 GLY A CA 1
ATOM 1534 C C . GLY A 1 193 ? -14.421 2.719 33.805 1.00 77.94 193 GLY A C 1
ATOM 1535 O O . GLY A 1 193 ? -15.477 2.220 34.173 1.00 77.94 193 GLY A O 1
ATOM 1536 N N . GLU A 1 194 ? -14.345 3.540 32.759 1.00 86.38 194 GLU A N 1
ATOM 1537 C CA . GLU A 1 194 ? -15.503 3.930 31.953 1.00 86.38 194 GLU A CA 1
ATOM 1538 C C . GLU A 1 194 ? -16.146 2.721 31.257 1.00 86.38 194 GLU A C 1
ATOM 1540 O O . GLU A 1 194 ? -17.364 2.571 31.292 1.00 86.38 194 GLU A O 1
ATOM 1545 N N . LEU A 1 195 ? -15.342 1.813 30.692 1.00 76.38 195 LEU A N 1
ATOM 1546 C CA . LEU A 1 195 ? -15.825 0.569 30.093 1.00 76.38 195 LEU A CA 1
ATOM 1547 C C . LEU A 1 195 ? -16.616 -0.268 31.107 1.00 76.38 195 LEU A C 1
ATOM 1549 O O . LEU A 1 195 ? -17.701 -0.748 30.784 1.00 76.38 195 LEU A O 1
ATOM 1553 N N . ALA A 1 196 ? -16.084 -0.433 32.322 1.00 78.12 196 ALA A N 1
ATOM 1554 C CA . ALA A 1 196 ? -16.752 -1.169 33.391 1.00 78.12 196 ALA A CA 1
ATOM 1555 C C . ALA A 1 196 ? -18.073 -0.496 33.794 1.00 78.12 196 ALA A C 1
ATOM 1557 O O . ALA A 1 196 ? -19.101 -1.165 33.825 1.00 78.12 196 ALA A O 1
ATOM 1558 N N . ALA A 1 197 ? -18.070 0.826 33.991 1.00 86.44 197 ALA A N 1
ATOM 1559 C CA . ALA A 1 197 ? -19.267 1.588 34.342 1.00 86.44 197 ALA A CA 1
ATOM 1560 C C . ALA A 1 197 ? -20.355 1.524 33.253 1.00 86.44 197 ALA A C 1
ATOM 1562 O O . ALA A 1 197 ? -21.537 1.404 33.563 1.00 86.44 197 ALA A O 1
ATOM 1563 N N . ARG A 1 198 ? -19.980 1.581 31.968 1.00 84.94 198 ARG A N 1
ATOM 1564 C CA . ARG A 1 198 ? -20.929 1.428 30.849 1.00 84.94 198 ARG A CA 1
ATOM 1565 C C . ARG A 1 198 ? -21.482 0.006 30.760 1.00 84.94 198 ARG A C 1
ATOM 1567 O O . ARG A 1 198 ? -22.676 -0.171 30.544 1.00 84.94 198 ARG A O 1
ATOM 1574 N N . THR A 1 199 ? -20.637 -0.996 31.010 1.00 79.25 199 THR A N 1
ATOM 1575 C CA . THR A 1 199 ? -21.062 -2.404 31.061 1.00 79.25 199 THR A CA 1
ATOM 1576 C C . THR A 1 199 ? -22.051 -2.647 32.209 1.00 79.25 199 THR A C 1
ATOM 1578 O O . THR A 1 199 ? -23.058 -3.322 32.016 1.00 79.25 199 THR A O 1
ATOM 1581 N N . GLU A 1 200 ? -21.816 -2.051 33.382 1.00 87.75 200 GLU A N 1
ATOM 1582 C CA . GLU A 1 200 ? -22.718 -2.114 34.543 1.00 87.75 200 GLU A CA 1
ATOM 1583 C C . GLU A 1 200 ? -24.065 -1.417 34.281 1.00 87.75 200 GLU A C 1
ATOM 1585 O O . GLU A 1 200 ? -25.108 -1.903 34.706 1.00 87.75 200 GLU A O 1
ATOM 1590 N N . LYS A 1 201 ? -24.070 -0.342 33.482 1.00 89.44 201 LYS A N 1
ATOM 1591 C CA . LYS A 1 201 ? -25.288 0.334 32.991 1.00 89.44 201 LYS A CA 1
ATOM 1592 C C . LYS A 1 201 ? -26.066 -0.459 31.930 1.00 89.44 201 LYS A C 1
ATOM 1594 O O . LYS A 1 201 ? -27.034 0.055 31.375 1.00 89.44 201 LYS A O 1
ATOM 1599 N N . GLY A 1 202 ? -25.660 -1.693 31.632 1.00 79.38 202 GLY A N 1
ATOM 1600 C CA . GLY A 1 202 ? -26.342 -2.576 30.688 1.00 79.38 202 GLY A CA 1
ATOM 1601 C C . GLY A 1 202 ? -25.926 -2.388 29.229 1.00 79.38 202 GLY A C 1
ATOM 1602 O O . GLY A 1 202 ? -26.483 -3.058 28.356 1.00 79.38 202 GLY A O 1
ATOM 1603 N N . GLU A 1 203 ? -24.934 -1.537 28.935 1.00 79.31 203 GLU A N 1
ATOM 1604 C CA . GLU A 1 203 ? -24.358 -1.479 27.594 1.00 79.31 203 GLU A CA 1
ATOM 1605 C C . GLU A 1 203 ? -23.541 -2.744 27.336 1.00 79.31 203 GLU A C 1
ATOM 1607 O O . GLU A 1 203 ? -22.451 -2.957 27.870 1.00 79.31 203 GLU A O 1
ATOM 1612 N N . GLN A 1 204 ? -24.085 -3.616 26.500 1.00 74.94 204 GLN A N 1
ATOM 1613 C CA . GLN A 1 204 ? -23.395 -4.830 26.103 1.00 74.94 204 GLN A CA 1
ATOM 1614 C C . GLN A 1 204 ? -22.351 -4.515 25.037 1.00 74.94 204 GLN A C 1
ATOM 1616 O O . GLN A 1 204 ? -22.355 -3.448 24.421 1.00 74.94 204 GLN A O 1
ATOM 1621 N N . ASN A 1 205 ? -21.501 -5.502 24.747 1.00 74.75 205 ASN A N 1
ATOM 1622 C CA . ASN A 1 205 ? -20.658 -5.471 23.565 1.00 74.75 205 ASN A CA 1
ATOM 1623 C C . ASN A 1 205 ? -19.584 -4.376 23.581 1.00 74.75 205 ASN A C 1
ATOM 1625 O O . ASN A 1 205 ? -19.134 -4.010 22.518 1.00 74.75 205 ASN A O 1
ATOM 1629 N N . LEU A 1 206 ? -19.102 -3.850 24.704 1.00 75.81 206 LEU A N 1
ATOM 1630 C CA . LEU A 1 206 ? -18.062 -2.809 24.682 1.00 75.81 206 LEU A CA 1
ATOM 1631 C C . LEU A 1 206 ? -16.634 -3.383 24.812 1.00 75.81 206 LEU A C 1
ATOM 1633 O O . LEU A 1 206 ? -16.398 -4.348 25.536 1.00 75.81 206 LEU A O 1
ATOM 1637 N N . THR A 1 207 ? -15.650 -2.778 24.140 1.00 68.38 207 THR A N 1
ATOM 1638 C CA . THR A 1 207 ? -14.219 -3.100 24.300 1.00 68.38 207 THR A CA 1
ATOM 1639 C C . THR A 1 207 ? -13.328 -1.890 24.019 1.00 68.38 207 THR A C 1
ATOM 1641 O O . THR A 1 207 ? -13.742 -0.954 23.342 1.00 68.38 207 THR A O 1
ATOM 1644 N N . ILE A 1 208 ? -12.084 -1.896 24.508 1.00 71.50 208 ILE A N 1
ATOM 1645 C CA . ILE A 1 208 ? -11.103 -0.840 24.208 1.00 71.50 208 ILE A CA 1
ATOM 1646 C C . ILE A 1 208 ? -10.266 -1.264 22.999 1.00 71.50 208 ILE A C 1
ATOM 1648 O O . ILE A 1 208 ? -9.547 -2.263 23.064 1.00 71.50 208 ILE A O 1
ATOM 1652 N N . LYS A 1 209 ? -10.307 -0.476 21.920 1.00 63.88 209 LYS A N 1
ATOM 1653 C CA . LYS A 1 209 ? -9.413 -0.612 20.758 1.00 63.88 209 LYS A CA 1
ATOM 1654 C C . LYS A 1 209 ? -8.589 0.653 20.555 1.00 63.88 209 LYS A C 1
ATOM 1656 O O . LYS A 1 209 ? -8.993 1.741 20.949 1.00 63.88 209 LYS A O 1
ATOM 1661 N N . TYR A 1 210 ? -7.428 0.506 19.929 1.00 59.41 210 TYR A N 1
ATOM 1662 C CA . TYR A 1 210 ? -6.638 1.647 19.479 1.00 59.41 210 TYR A CA 1
ATOM 1663 C C . TYR A 1 210 ? -7.115 2.054 18.085 1.00 59.41 210 TYR A C 1
ATOM 1665 O O . TYR A 1 210 ? -7.114 1.228 17.179 1.00 59.41 210 TYR A O 1
ATOM 1673 N N . ILE A 1 211 ? -7.520 3.312 17.925 1.00 57.56 211 ILE A N 1
ATOM 1674 C CA . ILE A 1 211 ? -7.884 3.926 16.643 1.00 57.56 211 ILE A CA 1
ATOM 1675 C C . ILE A 1 211 ? -6.933 5.103 16.451 1.00 57.56 211 ILE A C 1
ATOM 1677 O O . ILE A 1 211 ? -6.871 5.976 17.317 1.00 57.56 211 ILE A O 1
ATOM 1681 N N . ASN A 1 212 ? -6.155 5.109 15.366 1.00 59.47 212 ASN A N 1
ATOM 1682 C CA . ASN A 1 212 ? -5.110 6.110 15.107 1.00 59.47 212 ASN A CA 1
ATOM 1683 C C . ASN A 1 212 ? -4.137 6.268 16.292 1.00 59.47 212 ASN A C 1
ATOM 1685 O O . ASN A 1 212 ? -3.831 7.375 16.723 1.00 59.47 212 ASN A O 1
ATOM 1689 N N . ASN A 1 213 ? -3.693 5.145 16.873 1.00 56.66 213 ASN A N 1
ATOM 1690 C CA . ASN A 1 213 ? -2.841 5.084 18.073 1.00 56.66 213 ASN A CA 1
ATOM 1691 C C . ASN A 1 213 ? -3.449 5.670 19.366 1.00 56.66 213 ASN A C 1
ATOM 1693 O O . ASN A 1 213 ? -2.755 5.769 20.380 1.00 56.66 213 ASN A O 1
ATOM 1697 N N . ILE A 1 214 ? -4.746 5.989 19.379 1.00 62.72 214 ILE A N 1
ATOM 1698 C CA . ILE A 1 214 ? -5.465 6.500 20.551 1.00 62.72 214 ILE A CA 1
ATOM 1699 C C . ILE A 1 214 ? -6.402 5.401 21.078 1.00 62.72 214 ILE A C 1
ATOM 1701 O O . ILE A 1 214 ? -7.233 4.903 20.315 1.00 62.72 214 ILE A O 1
ATOM 1705 N N . PRO A 1 215 ? -6.301 4.988 22.356 1.00 67.94 215 PRO A N 1
ATOM 1706 C CA . PRO A 1 215 ? -7.219 4.006 22.920 1.00 67.94 215 PRO A CA 1
ATOM 1707 C C . PRO A 1 215 ? -8.620 4.618 23.071 1.00 67.94 215 PRO A C 1
ATOM 1709 O O . PRO A 1 215 ? -8.769 5.713 23.605 1.00 67.94 215 PRO A O 1
ATOM 1712 N N . LYS A 1 216 ? -9.650 3.914 22.595 1.00 77.06 216 LYS A N 1
ATOM 1713 C CA . LYS A 1 216 ? -11.059 4.326 22.651 1.00 77.06 216 LYS A CA 1
ATOM 1714 C C . LYS A 1 216 ? -11.954 3.132 22.980 1.00 77.06 216 LYS A C 1
ATOM 1716 O O . LYS A 1 216 ? -11.666 2.010 22.560 1.00 77.06 216 LYS A O 1
ATOM 1721 N N . ILE A 1 217 ? -13.040 3.375 23.714 1.00 78.81 217 ILE A N 1
ATOM 1722 C CA . ILE A 1 217 ? -14.103 2.382 23.923 1.00 78.81 217 ILE A CA 1
ATOM 1723 C C . ILE A 1 217 ? -14.974 2.346 22.672 1.00 78.81 217 ILE A C 1
ATOM 1725 O O . ILE A 1 217 ? -15.432 3.382 22.197 1.00 78.81 217 ILE A O 1
ATOM 1729 N N . ILE A 1 218 ? -15.206 1.149 22.153 1.00 76.94 218 ILE A N 1
ATOM 1730 C CA . ILE A 1 218 ? -16.067 0.901 21.003 1.00 76.94 218 ILE A CA 1
ATOM 1731 C C . ILE A 1 218 ? -17.053 -0.221 21.314 1.00 76.94 218 ILE A C 1
ATOM 1733 O O . ILE A 1 218 ? -16.777 -1.079 22.152 1.00 76.94 218 ILE A O 1
ATOM 1737 N N . THR A 1 219 ? -18.163 -0.264 20.585 1.00 76.44 219 THR A N 1
ATOM 1738 C CA . THR A 1 219 ? -19.134 -1.357 20.665 1.00 76.44 219 THR A CA 1
ATOM 1739 C C . THR A 1 219 ? -18.765 -2.476 19.681 1.00 76.44 219 THR A C 1
ATOM 1741 O O . THR A 1 219 ? -18.991 -2.389 18.482 1.00 76.44 219 THR A O 1
ATOM 1744 N N . THR A 1 220 ? -18.163 -3.543 20.192 1.00 54.16 220 THR A N 1
ATOM 1745 C CA . THR A 1 220 ? -18.069 -4.900 19.629 1.00 54.16 220 THR A CA 1
ATOM 1746 C C . THR A 1 220 ? -19.440 -5.553 19.411 1.00 54.16 220 THR A C 1
ATOM 1748 O O . THR A 1 220 ? -19.844 -6.428 20.167 1.00 54.16 220 THR A O 1
ATOM 1751 N N . THR A 1 221 ? -20.164 -5.184 18.354 1.00 47.22 221 THR A N 1
ATOM 1752 C CA . THR A 1 221 ? -21.322 -5.962 17.866 1.00 47.22 221 THR A CA 1
ATOM 1753 C C . THR A 1 221 ? -21.017 -7.466 17.895 1.00 47.22 221 THR A C 1
ATOM 1755 O O . THR A 1 221 ? -19.957 -7.864 17.403 1.00 47.22 221 THR A O 1
ATOM 1758 N N . LYS A 1 222 ? -21.910 -8.260 18.529 1.00 37.06 222 LYS A N 1
ATOM 1759 C CA . LYS A 1 222 ? -21.858 -9.732 18.682 1.00 37.06 222 LYS A CA 1
ATOM 1760 C C . LYS A 1 222 ? -20.975 -10.363 17.610 1.00 37.06 222 LYS A C 1
ATOM 1762 O O . LYS A 1 222 ? -21.303 -10.221 16.438 1.00 37.06 222 LYS A O 1
ATOM 1767 N N . LYS A 1 223 ? -19.887 -11.019 18.056 1.00 35.25 223 LYS A N 1
ATOM 1768 C CA . LYS A 1 223 ? -19.003 -11.937 17.314 1.00 35.25 223 LYS A CA 1
ATOM 1769 C C . LYS A 1 223 ? -19.217 -11.792 15.813 1.00 35.25 223 LYS A C 1
ATOM 1771 O O . LYS A 1 223 ? -20.108 -12.481 15.331 1.00 35.25 223 LYS A O 1
ATOM 1776 N N . LEU A 1 224 ? -18.470 -10.883 15.158 1.00 37.88 224 LEU A N 1
ATOM 1777 C CA . LEU A 1 224 ? -18.469 -10.681 13.702 1.00 37.88 224 LEU A CA 1
ATOM 1778 C C . LEU A 1 224 ? -18.940 -11.978 13.038 1.00 37.88 224 LEU A C 1
ATOM 1780 O O . LEU A 1 224 ? -18.169 -12.939 12.961 1.00 37.88 224 LEU A O 1
ATOM 1784 N N . ALA A 1 225 ? -20.216 -12.042 12.640 1.00 36.28 225 ALA A N 1
ATOM 1785 C CA . ALA A 1 225 ? -20.604 -12.959 11.586 1.00 36.28 225 ALA A CA 1
ATOM 1786 C C . ALA A 1 225 ? -19.581 -12.653 10.505 1.00 36.28 225 ALA A C 1
ATOM 1788 O O . ALA A 1 225 ? -19.466 -11.467 10.184 1.00 36.28 225 ALA A O 1
ATOM 1789 N N . ARG A 1 226 ? -18.732 -13.646 10.171 1.00 39.44 226 ARG A N 1
ATOM 1790 C CA . ARG A 1 226 ? -17.575 -13.535 9.271 1.00 39.44 226 ARG A CA 1
ATOM 1791 C C . ARG A 1 226 ? -17.746 -12.283 8.427 1.00 39.44 226 ARG A C 1
ATOM 1793 O O . ARG A 1 226 ? -18.550 -12.298 7.505 1.00 39.44 226 ARG A O 1
ATOM 1800 N N . HIS A 1 227 ? -17.080 -11.182 8.786 1.00 45.31 227 HIS A N 1
ATOM 1801 C CA . HIS A 1 227 ? -16.905 -10.159 7.771 1.00 45.31 227 HIS A CA 1
ATOM 1802 C C . HIS A 1 227 ? -16.281 -10.928 6.616 1.00 45.31 227 HIS A C 1
ATOM 1804 O O . HIS A 1 227 ? -15.328 -11.681 6.857 1.00 45.31 227 HIS A O 1
ATOM 1810 N N . ASN A 1 228 ? -16.873 -10.852 5.428 1.00 57.78 228 ASN A N 1
ATOM 1811 C CA . ASN A 1 228 ? -16.266 -11.393 4.226 1.00 57.78 228 ASN A CA 1
ATOM 1812 C C . ASN A 1 228 ? -15.010 -10.550 3.976 1.00 57.78 228 ASN A C 1
ATOM 1814 O O . ASN A 1 228 ? -15.010 -9.613 3.181 1.00 57.78 228 ASN A O 1
ATOM 1818 N N . ILE A 1 229 ? -13.963 -10.810 4.765 1.00 67.19 229 ILE A N 1
ATOM 1819 C CA . ILE A 1 229 ? -12.654 -10.207 4.607 1.00 67.19 229 ILE A CA 1
ATOM 1820 C C . ILE A 1 229 ? -12.179 -10.738 3.273 1.00 67.19 229 ILE A C 1
ATOM 1822 O O . ILE A 1 229 ? -11.866 -11.921 3.139 1.00 67.19 229 ILE A O 1
ATOM 1826 N N . THR A 1 230 ? -12.205 -9.865 2.279 1.00 81.44 230 THR A N 1
ATOM 1827 C CA . THR A 1 230 ? -11.672 -10.192 0.973 1.00 81.44 230 THR A CA 1
ATOM 1828 C C . THR A 1 230 ? -10.223 -9.760 0.947 1.00 81.44 230 THR A C 1
ATOM 1830 O O . THR A 1 230 ? -9.899 -8.608 1.240 1.00 81.44 230 THR A O 1
ATOM 1833 N N . GLU A 1 231 ? -9.351 -10.703 0.617 1.00 84.50 231 GLU A N 1
ATOM 1834 C CA . GLU A 1 231 ? -7.957 -10.415 0.324 1.00 84.50 231 GLU A CA 1
ATOM 1835 C C . GLU A 1 231 ? -7.840 -10.006 -1.149 1.00 84.50 231 GLU A C 1
ATOM 1837 O O . GLU A 1 231 ? -8.125 -10.803 -2.042 1.00 84.50 231 GLU A O 1
ATOM 1842 N N . LEU A 1 232 ? -7.421 -8.768 -1.403 1.00 92.69 232 LEU A N 1
ATOM 1843 C CA . LEU A 1 232 ? -6.985 -8.312 -2.716 1.00 92.69 232 LEU A CA 1
ATOM 1844 C C . LEU A 1 232 ? -5.464 -8.371 -2.771 1.00 92.69 232 LEU A C 1
ATOM 1846 O O . LEU A 1 232 ? -4.782 -7.882 -1.872 1.00 92.69 232 LEU A O 1
ATOM 1850 N N . ARG A 1 233 ? -4.917 -8.940 -3.841 1.00 95.94 233 ARG A N 1
ATOM 1851 C CA . ARG A 1 233 ? -3.467 -9.000 -4.042 1.00 95.94 233 ARG A CA 1
ATOM 1852 C C . ARG A 1 233 ? -3.018 -7.997 -5.090 1.00 95.94 233 ARG A C 1
ATOM 1854 O O . ARG A 1 233 ? -3.664 -7.845 -6.124 1.00 95.94 233 ARG A O 1
ATOM 1861 N N . ILE A 1 234 ? -1.892 -7.356 -4.819 1.00 98.19 234 ILE A N 1
ATOM 1862 C CA . ILE A 1 234 ? -1.198 -6.450 -5.723 1.00 98.19 234 ILE A CA 1
ATOM 1863 C C . ILE A 1 234 ? 0.125 -7.114 -6.093 1.00 98.19 234 ILE A C 1
ATOM 1865 O O . ILE A 1 234 ? 0.955 -7.355 -5.218 1.00 98.19 234 ILE A O 1
ATOM 1869 N N . LEU A 1 235 ? 0.323 -7.409 -7.374 1.00 98.56 235 LEU A N 1
ATOM 1870 C CA . LEU A 1 235 ? 1.590 -7.905 -7.903 1.00 98.56 235 LEU A CA 1
ATOM 1871 C C . LEU A 1 235 ? 2.309 -6.754 -8.599 1.00 98.56 235 LEU A C 1
ATOM 1873 O O . LEU A 1 235 ? 1.776 -6.167 -9.535 1.00 98.56 235 LEU A O 1
ATOM 1877 N N . TYR A 1 236 ? 3.521 -6.440 -8.164 1.00 98.56 236 TYR A N 1
ATOM 1878 C CA . TYR A 1 236 ? 4.373 -5.454 -8.810 1.00 98.56 236 TYR A CA 1
ATOM 1879 C C . TYR A 1 236 ? 5.696 -6.084 -9.258 1.00 98.56 236 TYR A C 1
ATOM 1881 O O . TYR A 1 236 ? 6.308 -6.853 -8.516 1.00 98.56 236 TYR A O 1
ATOM 1889 N N . THR A 1 237 ? 6.167 -5.738 -10.457 1.00 97.56 237 THR A N 1
ATOM 1890 C CA . THR A 1 237 ? 7.506 -6.120 -10.926 1.00 97.56 237 THR A CA 1
ATOM 1891 C C . THR A 1 237 ? 8.049 -5.147 -11.972 1.00 97.56 237 THR A C 1
ATOM 1893 O O . THR A 1 237 ? 7.313 -4.657 -12.830 1.00 97.56 237 THR A O 1
ATOM 1896 N N . ASN A 1 238 ? 9.357 -4.891 -11.933 1.00 96.44 238 ASN A N 1
ATOM 1897 C CA . ASN A 1 238 ? 10.077 -4.416 -13.109 1.00 96.44 238 ASN A CA 1
ATOM 1898 C C . ASN A 1 238 ? 10.409 -5.635 -13.980 1.00 96.44 238 ASN A C 1
ATOM 1900 O O . ASN A 1 238 ? 11.265 -6.458 -13.642 1.00 96.44 238 ASN A O 1
ATOM 1904 N N . LEU A 1 239 ? 9.686 -5.779 -15.091 1.00 94.69 239 LEU A N 1
ATOM 1905 C CA . LEU A 1 239 ? 9.775 -6.986 -15.910 1.00 94.69 239 LEU A CA 1
ATOM 1906 C C . LEU A 1 239 ? 10.898 -6.905 -16.947 1.00 94.69 239 LEU A C 1
ATOM 1908 O O . LEU A 1 239 ? 11.312 -7.943 -17.462 1.00 94.69 239 LEU A O 1
ATOM 1912 N N . ALA A 1 240 ? 11.401 -5.706 -17.256 1.00 92.62 240 ALA A N 1
ATOM 1913 C CA . ALA A 1 240 ? 12.451 -5.460 -18.244 1.00 92.62 240 ALA A CA 1
ATOM 1914 C C . ALA A 1 240 ? 12.197 -6.170 -19.592 1.00 92.62 240 ALA A C 1
ATOM 1916 O O . ALA A 1 240 ? 13.027 -6.959 -20.052 1.00 92.62 240 ALA A O 1
ATOM 1917 N N . SER A 1 241 ? 11.036 -5.912 -20.203 1.00 94.06 241 SER A N 1
ATOM 1918 C CA . SER A 1 241 ? 10.423 -6.572 -21.373 1.00 94.06 241 SER A CA 1
ATOM 1919 C C . SER A 1 241 ? 9.400 -7.655 -21.035 1.00 94.06 241 SER A C 1
ATOM 1921 O O . SER A 1 241 ? 9.763 -8.768 -20.644 1.00 94.06 241 SER A O 1
ATOM 1923 N N . ILE A 1 242 ? 8.126 -7.327 -21.286 1.00 94.44 242 ILE A N 1
ATOM 1924 C CA . ILE A 1 242 ? 6.991 -8.252 -21.169 1.00 94.44 242 ILE A CA 1
ATOM 1925 C C . ILE A 1 242 ? 6.990 -9.304 -22.278 1.00 94.44 242 ILE A C 1
ATOM 1927 O O . ILE A 1 242 ? 6.864 -10.483 -21.976 1.00 94.44 242 ILE A O 1
ATOM 1931 N N . MET A 1 243 ? 7.226 -8.914 -23.537 1.00 93.75 243 MET A N 1
ATOM 1932 C CA . MET A 1 243 ? 7.191 -9.836 -24.683 1.00 93.75 243 MET A CA 1
ATOM 1933 C C . MET A 1 243 ? 8.175 -10.996 -24.526 1.00 93.75 243 MET A C 1
ATOM 1935 O O . MET A 1 243 ? 7.862 -12.131 -24.860 1.00 93.75 243 MET A O 1
ATOM 1939 N N . ALA A 1 244 ? 9.358 -10.729 -23.969 1.00 93.44 244 ALA A N 1
ATOM 1940 C CA . ALA A 1 244 ? 10.373 -11.756 -23.757 1.00 93.44 244 ALA A CA 1
ATOM 1941 C C . ALA A 1 244 ? 10.039 -12.735 -22.616 1.00 93.44 244 ALA A C 1
ATOM 1943 O O . ALA A 1 244 ? 10.740 -13.731 -22.449 1.00 93.44 244 ALA A O 1
ATOM 1944 N N . LYS A 1 245 ? 9.047 -12.418 -21.774 1.00 95.44 245 LYS A N 1
ATOM 1945 C CA . LYS A 1 245 ? 8.781 -13.119 -20.508 1.00 95.44 245 LYS A CA 1
ATOM 1946 C C . LYS A 1 245 ? 7.299 -13.410 -20.279 1.00 95.44 245 LYS A C 1
ATOM 1948 O O . LYS A 1 245 ? 6.938 -13.776 -19.163 1.00 95.44 245 LYS A O 1
ATOM 1953 N N . PHE A 1 246 ? 6.457 -13.232 -21.296 1.00 95.62 246 PHE A N 1
ATOM 1954 C CA . PHE A 1 246 ? 5.007 -13.213 -21.132 1.00 95.62 246 PHE A CA 1
ATOM 1955 C C . PHE A 1 246 ? 4.471 -14.533 -20.574 1.00 95.62 246 PHE A C 1
ATOM 1957 O O . PHE A 1 246 ? 3.710 -14.495 -19.619 1.00 95.62 246 PHE A O 1
ATOM 1964 N N . ASP A 1 247 ? 4.949 -15.682 -21.056 1.00 94.75 247 ASP A N 1
ATOM 1965 C CA . ASP A 1 247 ? 4.488 -16.994 -20.576 1.00 94.75 247 ASP A CA 1
ATOM 1966 C C . ASP A 1 247 ? 4.818 -17.234 -19.094 1.00 94.75 247 ASP A C 1
ATOM 1968 O O . ASP A 1 247 ? 3.975 -17.682 -18.316 1.00 94.75 247 ASP A O 1
ATOM 1972 N N . LEU A 1 248 ? 6.042 -16.888 -18.675 1.00 96.38 248 LEU A N 1
ATOM 1973 C CA . LEU A 1 248 ? 6.465 -16.998 -17.274 1.00 96.38 248 LEU A CA 1
ATOM 1974 C C . LEU A 1 248 ? 5.709 -16.003 -16.388 1.00 96.38 248 LEU A C 1
ATOM 1976 O O . LEU A 1 248 ? 5.320 -16.328 -15.271 1.00 96.38 248 LEU A O 1
ATOM 1980 N N . PHE A 1 249 ? 5.477 -14.794 -16.895 1.00 96.88 249 PHE A N 1
ATOM 1981 C CA . PHE A 1 249 ? 4.661 -13.797 -16.217 1.00 96.88 249 PHE A CA 1
ATOM 1982 C C . PHE A 1 249 ? 3.208 -14.269 -16.067 1.00 96.88 249 PHE A C 1
ATOM 1984 O O . PHE A 1 249 ? 2.636 -14.160 -14.985 1.00 96.88 249 PHE A O 1
ATOM 1991 N N . LEU A 1 250 ? 2.629 -14.863 -17.108 1.00 96.69 250 LEU A N 1
ATOM 1992 C CA . LEU A 1 250 ? 1.276 -15.404 -17.093 1.00 96.69 250 LEU A CA 1
ATOM 1993 C C . LEU A 1 250 ? 1.140 -16.557 -16.088 1.00 96.69 250 LEU A C 1
ATOM 1995 O O . LEU A 1 250 ? 0.114 -16.661 -15.417 1.00 96.69 250 LEU A O 1
ATOM 1999 N N . LEU A 1 251 ? 2.177 -17.386 -15.922 1.00 94.75 251 LEU A N 1
ATOM 2000 C CA . LEU A 1 251 ? 2.219 -18.413 -14.877 1.00 94.75 251 LEU A CA 1
ATOM 2001 C C . LEU A 1 251 ? 2.115 -17.800 -13.472 1.00 94.75 251 LEU A C 1
ATOM 2003 O O . LEU A 1 251 ? 1.326 -18.280 -12.654 1.00 94.75 251 LEU A O 1
ATOM 2007 N N . GLU A 1 252 ? 2.853 -16.723 -13.198 1.00 95.38 252 GLU A N 1
ATOM 2008 C CA . GLU A 1 252 ? 2.782 -16.015 -11.914 1.00 95.38 252 GLU A CA 1
ATOM 2009 C C . GLU A 1 252 ? 1.400 -15.401 -11.670 1.00 95.38 252 GLU A C 1
ATOM 2011 O O . GLU A 1 252 ? 0.851 -15.516 -10.569 1.00 95.38 252 GLU A O 1
ATOM 2016 N N . VAL A 1 253 ? 0.804 -14.807 -12.708 1.00 97.12 253 VAL A N 1
ATOM 2017 C CA . VAL A 1 253 ? -0.554 -14.251 -12.655 1.00 97.12 253 VAL A CA 1
ATOM 2018 C C . VAL A 1 253 ? -1.584 -15.345 -12.369 1.00 97.12 253 VAL A C 1
ATOM 2020 O O . VAL A 1 253 ? -2.405 -15.186 -11.469 1.00 97.12 253 VAL A O 1
ATOM 2023 N N . ASN A 1 254 ? -1.509 -16.485 -13.056 1.00 94.88 254 ASN A N 1
ATOM 2024 C CA . ASN A 1 254 ? -2.427 -17.608 -12.848 1.00 94.88 254 ASN A CA 1
ATOM 2025 C C . ASN A 1 254 ? -2.267 -18.262 -11.468 1.00 94.88 254 ASN A C 1
ATOM 2027 O O . ASN A 1 254 ? -3.252 -18.721 -10.884 1.00 94.88 254 ASN A O 1
ATOM 2031 N N . THR A 1 255 ? -1.041 -18.285 -10.941 1.00 94.19 255 THR A N 1
ATOM 2032 C CA . THR A 1 255 ? -0.723 -18.855 -9.626 1.00 94.19 255 THR A CA 1
ATOM 2033 C C . THR A 1 255 ? -1.264 -17.980 -8.500 1.00 94.19 255 THR A C 1
ATOM 2035 O O . THR A 1 255 ? -1.932 -18.467 -7.587 1.00 94.19 255 THR A O 1
ATOM 2038 N N . HIS A 1 256 ? -1.005 -16.673 -8.564 1.00 94.44 256 HIS A N 1
ATOM 2039 C CA . HIS A 1 256 ? -1.307 -15.756 -7.467 1.00 94.44 256 HIS A CA 1
ATOM 2040 C C . HIS A 1 256 ? -2.667 -15.068 -7.594 1.00 94.44 256 HIS A C 1
ATOM 2042 O O . HIS A 1 256 ? -3.172 -14.565 -6.586 1.00 94.44 256 HIS A O 1
ATOM 2048 N N . LYS A 1 257 ? -3.257 -15.056 -8.797 1.00 96.19 257 LYS A N 1
ATOM 2049 C CA . LYS A 1 257 ? -4.527 -14.395 -9.142 1.00 96.19 257 LYS A CA 1
ATOM 2050 C C . LYS A 1 257 ? -4.643 -12.989 -8.533 1.00 96.19 257 LYS A C 1
ATOM 2052 O O . LYS A 1 257 ? -5.560 -12.730 -7.752 1.00 96.19 257 LYS A O 1
ATOM 2057 N N . PRO A 1 258 ? -3.669 -12.097 -8.791 1.00 97.88 258 PRO A N 1
ATOM 2058 C CA . PRO A 1 258 ? -3.671 -10.758 -8.218 1.00 97.88 258 PRO A CA 1
ATOM 2059 C C . PRO A 1 258 ? -4.874 -9.947 -8.702 1.00 97.88 258 PRO A C 1
ATOM 2061 O O . PRO A 1 258 ? -5.249 -10.040 -9.861 1.00 97.88 258 PRO A O 1
ATOM 2064 N N . ALA A 1 259 ? -5.460 -9.122 -7.839 1.00 97.25 259 ALA A N 1
ATOM 2065 C CA . ALA A 1 259 ? -6.515 -8.189 -8.237 1.00 97.25 259 ALA A CA 1
ATOM 2066 C C . ALA A 1 259 ? -5.947 -7.064 -9.117 1.00 97.25 259 ALA A C 1
ATOM 2068 O O . ALA A 1 259 ? -6.582 -6.614 -10.070 1.00 97.25 259 ALA A O 1
ATOM 2069 N N . PHE A 1 260 ? -4.722 -6.642 -8.801 1.00 98.38 260 PHE A N 1
ATOM 2070 C CA . PHE A 1 260 ? -4.021 -5.572 -9.491 1.00 98.38 260 PHE A CA 1
ATOM 2071 C C . PHE A 1 260 ? -2.604 -6.016 -9.828 1.00 98.38 260 PHE A C 1
ATOM 2073 O O . PHE A 1 260 ? -1.885 -6.519 -8.964 1.00 98.38 260 PHE A O 1
ATOM 2080 N N . ILE A 1 261 ? -2.186 -5.804 -11.068 1.00 98.75 261 ILE A N 1
ATOM 2081 C CA . ILE A 1 261 ? -0.822 -6.069 -11.517 1.00 98.75 261 ILE A CA 1
ATOM 2082 C C . ILE A 1 261 ? -0.229 -4.763 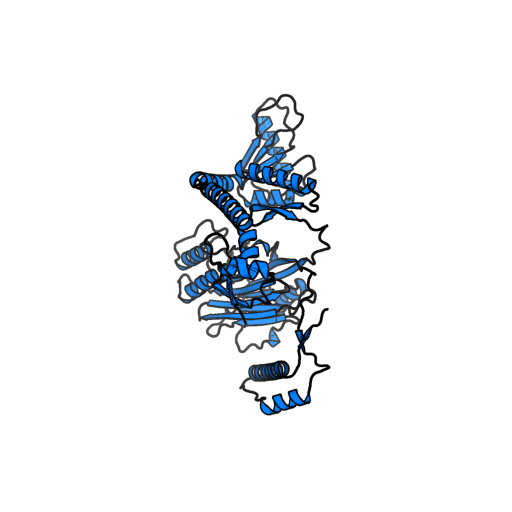-12.020 1.00 98.75 261 ILE A C 1
ATOM 2084 O O . ILE A 1 261 ? -0.872 -4.074 -12.803 1.00 98.75 261 ILE A O 1
ATOM 2088 N N . LEU A 1 262 ? 0.980 -4.425 -11.584 1.00 98.69 262 LEU A N 1
ATOM 2089 C CA . LEU A 1 262 ? 1.697 -3.206 -11.936 1.00 98.69 262 LEU A CA 1
ATOM 2090 C C . LEU A 1 262 ? 3.065 -3.593 -12.488 1.00 98.69 262 LEU A C 1
ATOM 2092 O O . LEU A 1 262 ? 3.825 -4.316 -11.846 1.00 98.69 262 LEU A O 1
ATOM 2096 N N . ILE A 1 263 ? 3.379 -3.114 -13.684 1.00 98.12 263 ILE A N 1
ATOM 2097 C CA . ILE A 1 263 ? 4.589 -3.491 -14.405 1.00 98.12 263 ILE A CA 1
ATOM 2098 C C . ILE A 1 263 ? 5.324 -2.232 -14.823 1.00 98.12 263 ILE A C 1
ATOM 2100 O O . ILE A 1 263 ? 4.776 -1.403 -15.550 1.00 98.12 263 ILE A O 1
ATOM 2104 N N . SER A 1 264 ? 6.582 -2.120 -14.410 1.00 96.25 264 SER A N 1
ATOM 2105 C CA . SER A 1 264 ? 7.516 -1.141 -14.958 1.00 96.25 264 SER A CA 1
ATOM 2106 C C . SER A 1 264 ? 8.447 -1.799 -15.977 1.00 96.25 264 SER A C 1
ATOM 2108 O O . SER A 1 264 ? 8.649 -3.017 -15.974 1.00 96.25 264 SER A O 1
ATOM 2110 N N . GLU A 1 265 ? 8.978 -0.987 -16.891 1.00 94.62 265 GLU A N 1
ATOM 2111 C CA . GLU A 1 265 ? 9.820 -1.439 -18.001 1.00 94.62 265 GLU A CA 1
ATOM 2112 C C . GLU A 1 265 ? 9.168 -2.535 -18.851 1.00 94.62 265 GLU A C 1
ATOM 2114 O O . GLU A 1 265 ? 9.747 -3.588 -19.132 1.00 94.62 265 GLU A O 1
ATOM 2119 N N . THR A 1 266 ? 7.950 -2.263 -19.312 1.00 94.69 266 THR A N 1
ATOM 2120 C CA . THR A 1 266 ? 7.223 -3.165 -20.216 1.00 94.69 266 THR A CA 1
ATOM 2121 C C . THR A 1 266 ? 7.962 -3.364 -21.540 1.00 94.69 266 THR A C 1
ATOM 2123 O O . THR A 1 266 ? 7.890 -4.442 -22.130 1.00 94.69 266 THR A O 1
ATOM 2126 N N . HIS A 1 267 ? 8.704 -2.339 -21.981 1.00 93.69 267 HIS A N 1
ATOM 2127 C CA . HIS A 1 267 ? 9.398 -2.243 -23.273 1.00 93.69 267 HIS A CA 1
ATOM 2128 C C . HIS A 1 267 ? 8.452 -2.428 -24.466 1.00 93.69 267 HIS A C 1
ATOM 2130 O O . HIS A 1 267 ? 8.872 -2.839 -25.547 1.00 93.69 267 HIS A O 1
ATOM 2136 N N . LEU A 1 268 ? 7.173 -2.130 -24.251 1.00 91.88 268 LEU A N 1
ATOM 2137 C CA . LEU A 1 268 ? 6.156 -2.131 -25.286 1.00 91.88 268 LEU A CA 1
ATOM 2138 C C . LEU A 1 268 ? 6.248 -0.865 -26.139 1.00 91.88 268 LEU A C 1
ATOM 2140 O O . LEU A 1 268 ? 6.779 0.165 -25.719 1.00 91.88 268 LEU A O 1
ATOM 2144 N N . HIS A 1 269 ? 5.703 -0.964 -27.344 1.00 90.38 269 HIS A N 1
ATOM 2145 C CA . HIS A 1 269 ? 5.491 0.155 -28.247 1.00 90.38 269 HIS A CA 1
ATOM 2146 C C . HIS A 1 269 ? 4.140 -0.004 -28.945 1.00 90.38 269 HIS A C 1
ATOM 2148 O O . HIS A 1 269 ? 3.573 -1.098 -28.999 1.00 90.38 269 HIS A O 1
ATOM 2154 N N . SER A 1 270 ? 3.668 1.073 -29.572 1.00 87.44 270 SER A N 1
ATOM 2155 C CA . SER A 1 270 ? 2.352 1.139 -30.222 1.00 87.44 270 SER A CA 1
ATOM 2156 C C . SER A 1 270 ? 2.164 0.193 -31.415 1.00 87.44 270 SER A C 1
ATOM 2158 O O . SER A 1 270 ? 1.089 0.164 -31.994 1.00 87.44 270 SER A O 1
ATOM 2160 N N . GLY A 1 271 ? 3.215 -0.517 -31.831 1.00 87.94 271 GLY A N 1
ATOM 2161 C CA . GLY A 1 271 ? 3.151 -1.525 -32.893 1.00 87.94 271 GLY A CA 1
ATOM 2162 C C . GLY A 1 271 ? 2.903 -2.943 -32.375 1.00 87.94 271 GLY A C 1
ATOM 2163 O O . GLY A 1 271 ? 2.669 -3.837 -33.177 1.00 87.94 271 GLY A O 1
ATOM 2164 N N . ILE A 1 272 ? 2.980 -3.159 -31.059 1.00 88.69 272 ILE A N 1
ATOM 2165 C CA . ILE A 1 272 ? 2.576 -4.416 -30.426 1.00 88.69 272 ILE A CA 1
ATOM 2166 C C . ILE A 1 272 ? 1.097 -4.285 -30.100 1.00 88.69 272 ILE A C 1
ATOM 2168 O O . ILE A 1 272 ? 0.718 -3.363 -29.379 1.00 88.69 272 ILE A O 1
ATOM 2172 N N . ASP A 1 273 ? 0.287 -5.186 -30.638 1.00 90.94 273 ASP A N 1
ATOM 2173 C CA . ASP A 1 273 ? -1.152 -5.236 -30.397 1.00 90.94 273 ASP A CA 1
ATOM 2174 C C . ASP A 1 273 ? -1.465 -5.699 -28.964 1.00 90.94 273 ASP A C 1
ATOM 2176 O O . ASP A 1 273 ? -0.758 -6.548 -28.413 1.00 90.94 273 ASP A O 1
ATOM 2180 N N . ASP A 1 274 ? -2.529 -5.160 -28.361 1.00 92.31 274 ASP A N 1
ATOM 2181 C CA . ASP A 1 274 ? -2.942 -5.529 -27.000 1.00 92.31 274 ASP A CA 1
ATOM 2182 C C . ASP A 1 274 ? -3.297 -7.024 -26.895 1.00 92.31 274 ASP A C 1
ATOM 2184 O O . ASP A 1 274 ? -3.077 -7.634 -25.849 1.00 92.31 274 ASP A O 1
ATOM 2188 N N . SER A 1 275 ? -3.782 -7.646 -27.977 1.00 91.62 275 SER A N 1
ATOM 2189 C CA . SER A 1 275 ? -4.133 -9.073 -28.020 1.00 91.62 275 SER A CA 1
ATOM 2190 C C . SER A 1 275 ? -2.953 -10.009 -27.749 1.00 91.62 275 SER A C 1
ATOM 2192 O O . SER A 1 275 ? -3.158 -11.084 -27.187 1.00 91.62 275 SER A O 1
ATOM 2194 N N . LEU A 1 276 ? -1.723 -9.599 -28.079 1.00 91.50 276 LEU A N 1
ATOM 2195 C CA . LEU A 1 276 ? -0.511 -10.404 -27.869 1.00 91.50 276 LEU A CA 1
ATOM 2196 C C . LEU A 1 276 ? -0.117 -10.523 -26.396 1.00 91.50 276 LEU A C 1
ATOM 2198 O O . LEU A 1 276 ? 0.623 -11.430 -26.025 1.00 91.50 276 LEU A O 1
ATOM 2202 N N . ILE A 1 277 ? -0.586 -9.590 -25.573 1.00 93.44 277 ILE A N 1
ATOM 2203 C CA . ILE A 1 277 ? -0.289 -9.517 -24.141 1.00 93.44 277 ILE A CA 1
ATOM 2204 C C . ILE A 1 277 ? -1.569 -9.525 -23.302 1.00 93.44 277 ILE A C 1
ATOM 2206 O O . ILE A 1 277 ? -1.552 -9.208 -22.116 1.00 93.44 277 ILE A O 1
ATOM 2210 N N . ASN A 1 278 ? -2.696 -9.890 -23.909 1.00 94.19 278 ASN A N 1
ATOM 2211 C CA . ASN A 1 278 ? -3.972 -9.919 -23.226 1.00 94.19 278 ASN A CA 1
ATOM 2212 C C . ASN A 1 278 ? -4.013 -11.058 -22.200 1.00 94.19 278 ASN A C 1
ATOM 2214 O O . ASN A 1 278 ? -3.628 -12.192 -22.488 1.00 94.19 278 ASN A O 1
ATOM 2218 N N . ILE A 1 279 ? -4.540 -10.768 -21.011 1.00 96.44 279 ILE A N 1
ATOM 2219 C CA . ILE A 1 279 ? -4.730 -11.757 -19.949 1.00 96.44 279 ILE A CA 1
ATOM 2220 C C . ILE A 1 279 ? -6.224 -11.905 -19.709 1.00 96.44 279 ILE A C 1
ATOM 2222 O O . ILE A 1 279 ? -6.918 -10.937 -19.400 1.00 96.44 279 ILE A O 1
ATOM 2226 N N . ASN A 1 280 ? -6.728 -13.131 -19.836 1.00 93.62 280 ASN A N 1
ATOM 2227 C CA . ASN A 1 280 ? -8.144 -13.397 -19.631 1.00 93.62 280 ASN A CA 1
ATOM 2228 C C . ASN A 1 280 ? -8.578 -13.031 -18.201 1.00 93.62 280 ASN A C 1
ATOM 2230 O O . ASN A 1 280 ? -7.917 -13.400 -17.232 1.00 93.62 280 ASN A O 1
ATOM 2234 N N . GLY A 1 281 ? -9.705 -12.329 -18.081 1.00 94.00 281 GLY A N 1
ATOM 2235 C CA . GLY A 1 281 ? -10.221 -11.835 -16.803 1.00 94.00 281 GLY A CA 1
ATOM 2236 C C . GLY A 1 281 ? -9.594 -10.525 -16.319 1.00 94.00 281 GLY A C 1
ATOM 2237 O O . GLY A 1 281 ? -9.917 -10.096 -15.215 1.00 94.00 281 GLY A O 1
ATOM 2238 N N . TYR A 1 282 ? -8.737 -9.880 -17.118 1.00 97.75 282 TYR A N 1
ATOM 2239 C CA . TYR A 1 282 ? -8.110 -8.606 -16.777 1.00 97.75 282 TYR A CA 1
ATOM 2240 C C . TYR A 1 282 ? -8.308 -7.551 -17.864 1.00 97.75 282 TYR A C 1
ATOM 2242 O O . TYR A 1 282 ? -8.258 -7.836 -19.057 1.00 97.75 282 TYR A O 1
ATOM 2250 N N . THR A 1 283 ? -8.437 -6.298 -17.437 1.00 97.12 283 THR A N 1
ATOM 2251 C CA . THR A 1 283 ? -8.355 -5.124 -18.306 1.00 97.12 283 THR A CA 1
ATOM 2252 C C . THR A 1 283 ? -6.934 -4.565 -18.286 1.00 97.12 283 THR A C 1
ATOM 2254 O O . THR A 1 283 ? -6.403 -4.261 -17.216 1.00 97.12 283 THR A O 1
ATOM 2257 N N . LEU A 1 284 ? -6.330 -4.419 -19.468 1.00 97.25 284 LEU A N 1
ATOM 2258 C CA . LEU A 1 284 ? -5.005 -3.831 -19.664 1.00 97.25 284 LEU A CA 1
ATOM 2259 C C . LEU A 1 284 ? -5.086 -2.305 -19.807 1.00 97.25 284 LEU A C 1
ATOM 2261 O O . LEU A 1 284 ? -5.827 -1.774 -20.631 1.00 97.25 284 LEU A O 1
ATOM 2265 N N . PHE A 1 285 ? -4.242 -1.606 -19.055 1.00 96.69 285 PHE A N 1
ATOM 2266 C CA . PHE A 1 285 ? -3.923 -0.195 -19.228 1.00 96.69 285 PHE A CA 1
ATOM 2267 C C . PHE A 1 285 ? -2.412 -0.063 -19.411 1.00 96.69 285 PHE A C 1
ATOM 2269 O O . PHE A 1 285 ? -1.657 -0.535 -18.566 1.00 96.69 285 PHE A O 1
ATOM 2276 N N . ARG A 1 286 ? -1.934 0.584 -20.476 1.00 93.88 286 ARG A N 1
ATOM 2277 C CA . ARG A 1 286 ? -0.490 0.765 -20.700 1.00 93.88 286 ARG A CA 1
ATOM 2278 C C . ARG A 1 286 ? -0.125 2.170 -21.145 1.00 93.88 286 ARG A C 1
ATOM 2280 O O . ARG A 1 286 ? -0.915 2.872 -21.771 1.00 93.88 286 ARG A O 1
ATOM 2287 N N . LEU A 1 287 ? 1.099 2.555 -20.814 1.00 92.62 287 LEU A N 1
ATOM 2288 C CA . LEU A 1 287 ? 1.752 3.775 -21.252 1.00 92.62 287 LEU A CA 1
ATOM 2289 C C . LEU A 1 287 ? 3.121 3.408 -21.831 1.00 92.62 287 LEU A C 1
ATOM 2291 O O . LEU A 1 287 ? 4.078 3.173 -21.092 1.00 92.62 287 LEU A O 1
ATOM 2295 N N . ASP A 1 288 ? 3.192 3.359 -23.158 1.00 91.12 288 ASP A N 1
ATOM 2296 C CA . ASP A 1 288 ? 4.391 2.969 -23.901 1.00 91.12 288 ASP A CA 1
ATOM 2297 C C . ASP A 1 288 ? 5.340 4.155 -24.112 1.00 91.12 288 ASP A C 1
ATOM 2299 O O . ASP A 1 288 ? 4.905 5.282 -24.377 1.00 91.12 288 ASP A O 1
ATOM 2303 N N . ARG A 1 289 ? 6.654 3.900 -24.076 1.00 85.69 289 ARG A N 1
ATOM 2304 C CA . ARG A 1 289 ? 7.655 4.919 -24.423 1.00 85.69 289 ARG A CA 1
ATOM 2305 C C . ARG A 1 289 ? 7.778 5.033 -25.942 1.00 85.69 289 ARG A C 1
ATOM 2307 O O . ARG A 1 289 ? 8.020 4.042 -26.621 1.00 85.69 289 ARG A O 1
ATOM 2314 N N . ARG A 1 290 ? 7.662 6.253 -26.481 1.00 75.62 290 ARG A N 1
ATOM 2315 C CA . ARG A 1 290 ? 7.671 6.485 -27.941 1.00 75.62 290 ARG A CA 1
ATOM 2316 C C . ARG A 1 290 ? 9.058 6.701 -28.549 1.00 75.62 290 ARG A C 1
ATOM 2318 O O . ARG A 1 290 ? 9.262 6.374 -29.709 1.00 75.62 290 ARG A O 1
ATOM 2325 N N . GLU A 1 291 ? 9.994 7.272 -27.793 1.00 73.00 291 GLU A N 1
ATOM 2326 C CA . GLU A 1 291 ? 11.233 7.834 -28.364 1.00 73.00 291 GLU A CA 1
ATOM 2327 C C . GLU A 1 291 ? 12.448 6.902 -28.299 1.00 73.00 291 GLU A C 1
ATOM 2329 O O . GLU A 1 291 ? 13.411 7.084 -29.039 1.00 73.00 291 GLU A O 1
ATOM 2334 N N . ARG A 1 292 ? 12.456 5.929 -27.379 1.00 72.25 292 ARG A N 1
ATOM 2335 C CA . ARG A 1 292 ? 13.632 5.096 -27.088 1.00 72.25 292 ARG A CA 1
ATOM 2336 C C . ARG A 1 292 ? 13.226 3.666 -26.775 1.00 72.25 292 ARG A C 1
ATOM 2338 O O . ARG A 1 292 ? 12.157 3.427 -26.220 1.00 72.25 292 ARG A O 1
ATOM 2345 N N . LYS A 1 293 ? 14.126 2.725 -27.073 1.00 71.38 293 LYS A N 1
ATOM 2346 C CA . LYS A 1 293 ? 13.991 1.330 -26.645 1.00 71.38 293 LYS A CA 1
ATOM 2347 C C . LYS A 1 293 ? 14.100 1.256 -25.118 1.00 71.38 293 LYS A C 1
ATOM 2349 O O . LYS A 1 293 ? 15.061 1.765 -24.544 1.00 71.38 293 LYS A O 1
ATOM 2354 N N . GLY A 1 294 ? 13.135 0.595 -24.488 1.00 81.38 294 GLY A N 1
ATOM 2355 C CA . GLY A 1 294 ? 13.086 0.394 -23.040 1.00 81.38 294 GLY A CA 1
ATOM 2356 C C . GLY A 1 294 ? 12.309 1.475 -22.285 1.00 81.38 294 GLY A C 1
ATOM 2357 O O . GLY A 1 294 ? 12.242 2.621 -22.717 1.00 81.38 294 GLY A O 1
ATOM 2358 N N . GLY A 1 295 ? 11.735 1.114 -21.137 1.00 89.44 295 GLY A N 1
ATOM 2359 C CA . GLY A 1 295 ? 10.771 1.927 -20.384 1.00 89.44 295 GLY A CA 1
ATOM 2360 C C . GLY A 1 295 ? 9.321 1.492 -20.597 1.00 89.44 295 GLY A C 1
ATOM 2361 O O . GLY A 1 295 ? 9.071 0.352 -20.993 1.00 89.44 295 GLY A O 1
ATOM 2362 N N . GLY A 1 296 ? 8.384 2.396 -20.313 1.00 92.81 296 GLY A N 1
ATOM 2363 C CA . GLY A 1 296 ? 6.948 2.117 -20.331 1.00 92.81 296 GLY A CA 1
ATOM 2364 C C . GLY A 1 296 ? 6.439 1.458 -19.047 1.00 92.81 296 GLY A C 1
ATOM 2365 O O . GLY A 1 296 ? 7.187 0.784 -18.332 1.00 92.81 296 GLY A O 1
ATOM 2366 N N . VAL A 1 297 ? 5.155 1.667 -18.760 1.00 96.19 297 VAL A N 1
ATOM 2367 C CA . VAL A 1 297 ? 4.443 1.067 -17.622 1.00 96.19 297 VAL A CA 1
ATOM 2368 C C . VAL A 1 297 ? 3.137 0.434 -18.085 1.00 96.19 297 VAL A C 1
ATOM 2370 O O . VAL A 1 297 ? 2.524 0.898 -19.045 1.00 96.19 297 VAL A O 1
ATOM 2373 N N . ALA A 1 298 ? 2.693 -0.615 -17.404 1.00 97.25 298 ALA A N 1
ATOM 2374 C CA . ALA A 1 298 ? 1.383 -1.212 -17.625 1.00 97.25 298 ALA A CA 1
ATOM 2375 C C . ALA A 1 298 ? 0.740 -1.631 -16.308 1.00 97.25 298 ALA A C 1
ATOM 2377 O O . ALA A 1 298 ? 1.419 -1.923 -15.324 1.00 97.25 298 ALA A O 1
ATOM 2378 N N . MET A 1 299 ? -0.584 -1.668 -16.311 1.00 98.50 299 MET A N 1
ATOM 2379 C CA . MET A 1 299 ? -1.399 -2.161 -15.223 1.00 98.50 299 MET A CA 1
ATOM 2380 C C . MET A 1 299 ? -2.457 -3.110 -15.772 1.00 98.50 299 MET A C 1
ATOM 2382 O O . MET A 1 299 ? -3.149 -2.768 -16.728 1.00 98.50 299 MET A O 1
ATOM 2386 N N . TYR A 1 300 ? -2.599 -4.276 -15.150 1.00 98.62 300 TYR A N 1
ATOM 2387 C CA . TYR A 1 300 ? -3.741 -5.158 -15.378 1.00 98.62 300 TYR A CA 1
ATOM 2388 C C . TYR A 1 300 ? -4.645 -5.110 -14.151 1.00 98.62 300 TYR A C 1
ATOM 2390 O O . TYR A 1 300 ? -4.171 -5.263 -13.023 1.00 98.62 300 TYR A O 1
ATOM 2398 N N . VAL A 1 301 ? -5.941 -4.906 -14.365 1.00 98.38 301 VAL A N 1
ATOM 2399 C CA . VAL A 1 301 ? -6.952 -4.900 -13.300 1.00 98.38 301 VAL A CA 1
ATOM 2400 C C . VAL A 1 301 ? -7.927 -6.042 -13.541 1.00 98.38 301 VAL A C 1
ATOM 2402 O O . VAL A 1 301 ? -8.485 -6.137 -14.633 1.00 98.38 301 VAL A O 1
ATOM 2405 N N . ALA A 1 302 ? -8.105 -6.918 -12.552 1.00 97.44 302 ALA A N 1
ATOM 2406 C CA . ALA A 1 302 ? -9.055 -8.025 -12.640 1.00 97.44 302 ALA A CA 1
ATOM 2407 C C . ALA A 1 302 ? -10.477 -7.488 -12.864 1.00 97.44 302 ALA A C 1
ATOM 2409 O O . ALA A 1 302 ? -10.838 -6.473 -12.281 1.00 97.44 302 ALA A O 1
ATOM 2410 N N . HIS A 1 303 ? -11.293 -8.149 -13.684 1.00 94.12 303 HIS A N 1
ATOM 2411 C CA . HIS A 1 303 ? -12.683 -7.730 -13.920 1.00 94.12 303 HIS A CA 1
ATOM 2412 C C . HIS A 1 303 ? -13.539 -7.834 -12.655 1.00 94.12 303 HIS A C 1
ATOM 2414 O O . HIS A 1 303 ? -14.401 -6.990 -12.404 1.00 94.12 303 HIS A O 1
ATOM 2420 N N . ASP A 1 304 ? -13.279 -8.856 -11.848 1.00 91.25 304 ASP A N 1
ATOM 2421 C CA . ASP A 1 304 ? -13.920 -9.087 -10.568 1.00 91.25 304 ASP A CA 1
ATOM 2422 C C . ASP A 1 304 ? -12.981 -9.847 -9.624 1.00 91.25 304 ASP A C 1
ATOM 2424 O O . ASP A 1 304 ? -12.021 -10.499 -10.042 1.00 91.25 304 ASP A O 1
ATOM 2428 N N . VAL A 1 305 ? -13.264 -9.749 -8.329 1.00 87.00 305 VAL A N 1
ATOM 2429 C CA . VAL A 1 305 ? -12.669 -10.603 -7.301 1.00 87.00 305 VAL A CA 1
ATOM 2430 C C . VAL A 1 305 ? -13.802 -11.158 -6.458 1.00 87.00 305 VAL A C 1
ATOM 2432 O O . VAL A 1 305 ? -14.645 -10.408 -5.976 1.00 87.00 305 VAL A O 1
ATOM 2435 N N . ASN A 1 306 ? -13.845 -12.481 -6.286 1.00 84.50 306 ASN A N 1
ATOM 2436 C CA . ASN A 1 306 ? -14.941 -13.170 -5.596 1.00 84.50 306 ASN A CA 1
ATOM 2437 C C . ASN A 1 306 ? -16.334 -12.794 -6.148 1.00 84.50 306 ASN A C 1
ATOM 2439 O O . ASN A 1 306 ? -17.283 -12.655 -5.376 1.00 84.50 306 ASN A O 1
ATOM 2443 N N . ASN A 1 307 ? -16.463 -12.632 -7.472 1.00 80.06 307 ASN A N 1
ATOM 2444 C CA . ASN A 1 307 ? -17.679 -12.185 -8.166 1.00 80.06 307 ASN A CA 1
ATOM 2445 C C . ASN A 1 307 ? -18.119 -10.741 -7.852 1.00 80.06 307 ASN A C 1
ATOM 2447 O O . ASN A 1 307 ? -19.224 -10.345 -8.228 1.00 80.06 307 ASN A O 1
ATOM 2451 N N . VAL A 1 308 ? -17.286 -9.946 -7.174 1.00 80.00 308 VAL A N 1
ATOM 2452 C CA . VAL A 1 308 ? -17.509 -8.509 -6.983 1.00 80.00 308 VAL A CA 1
ATOM 2453 C C . VAL A 1 308 ? -16.727 -7.753 -8.059 1.00 80.00 308 VAL A C 1
ATOM 2455 O O . VAL A 1 308 ? -15.500 -7.875 -8.096 1.00 80.00 308 VAL A O 1
ATOM 2458 N N . PRO A 1 309 ? -17.393 -6.972 -8.929 1.00 86.12 309 PRO A N 1
ATOM 2459 C CA . PRO A 1 309 ? -16.717 -6.235 -9.990 1.00 86.12 309 PRO A CA 1
ATOM 2460 C C . PRO A 1 309 ? -15.681 -5.252 -9.448 1.00 86.12 309 PRO A C 1
ATOM 2462 O O . PRO A 1 309 ? -15.921 -4.564 -8.452 1.00 86.12 309 PRO A O 1
ATOM 2465 N N . VAL A 1 310 ? -14.557 -5.137 -10.149 1.00 90.00 310 VAL A N 1
ATOM 2466 C CA . VAL A 1 310 ? -13.579 -4.071 -9.934 1.00 90.00 310 VAL A CA 1
ATOM 2467 C C . VAL A 1 310 ? -13.776 -3.037 -11.035 1.00 90.00 310 VAL A C 1
ATOM 2469 O O . VAL A 1 310 ? -13.636 -3.331 -12.221 1.00 90.00 310 VAL A O 1
ATOM 2472 N N . ILE A 1 311 ? -14.106 -1.808 -10.656 1.00 90.25 311 ILE A N 1
ATOM 2473 C CA . ILE A 1 311 ? -14.243 -0.709 -11.610 1.00 90.25 311 ILE A CA 1
ATOM 2474 C C . ILE A 1 311 ? -12.921 0.048 -11.636 1.00 90.25 311 ILE A C 1
ATOM 2476 O O . ILE A 1 311 ? -12.479 0.571 -10.616 1.00 90.25 311 ILE A O 1
ATOM 2480 N N . SER A 1 312 ? -12.302 0.126 -12.811 1.00 93.06 312 SER A N 1
ATOM 2481 C CA . SER A 1 312 ? -11.062 0.871 -13.031 1.00 93.06 312 SER A CA 1
ATOM 2482 C C . SER A 1 312 ? -11.232 1.925 -14.112 1.00 93.06 312 SER A C 1
ATOM 2484 O O . SER A 1 312 ? -11.708 1.622 -15.209 1.00 93.06 312 SER A O 1
ATOM 2486 N N . LYS A 1 313 ? -10.793 3.151 -13.834 1.00 92.31 313 LYS A N 1
ATOM 2487 C CA . LYS A 1 313 ? -10.803 4.256 -14.796 1.00 92.31 313 LYS A CA 1
ATOM 2488 C C . LYS A 1 313 ? -9.470 4.983 -14.774 1.00 92.31 313 LYS A C 1
ATOM 2490 O O . LYS A 1 313 ? -8.923 5.250 -13.712 1.00 92.31 313 LYS A O 1
ATOM 2495 N N . VAL A 1 314 ? -8.970 5.364 -15.946 1.00 92.88 314 VAL A N 1
ATOM 2496 C CA . VAL A 1 314 ? -7.801 6.245 -16.034 1.00 92.88 314 VAL A CA 1
ATOM 2497 C C . VAL A 1 314 ? -8.128 7.588 -15.375 1.00 92.88 314 VAL A C 1
ATOM 2499 O O . VAL A 1 314 ? -9.011 8.309 -15.841 1.00 92.88 314 VAL A O 1
ATOM 2502 N N . ASN A 1 315 ? -7.409 7.917 -14.300 1.00 88.19 315 ASN A N 1
ATOM 2503 C CA . ASN A 1 315 ? -7.508 9.204 -13.611 1.00 88.19 315 ASN A CA 1
ATOM 2504 C C . ASN A 1 315 ? -6.626 10.236 -14.313 1.00 88.19 315 ASN A C 1
ATOM 2506 O O . ASN A 1 315 ? -7.086 11.296 -14.738 1.00 88.19 315 ASN A O 1
ATOM 2510 N N . LYS A 1 316 ? -5.338 9.900 -14.444 1.00 79.00 316 LYS A N 1
ATOM 2511 C CA . LYS A 1 316 ? -4.297 10.742 -15.032 1.00 79.00 316 LYS A CA 1
ATOM 2512 C C . LYS A 1 316 ? -3.293 9.875 -15.770 1.00 79.00 316 LYS A C 1
ATOM 2514 O O . LYS A 1 316 ? -2.894 8.812 -15.299 1.00 79.00 316 LYS A O 1
ATOM 2519 N N . ILE A 1 317 ? -2.833 10.387 -16.900 1.00 68.19 317 ILE A N 1
ATOM 2520 C CA . ILE A 1 317 ? -1.654 9.875 -17.585 1.00 68.19 317 ILE A CA 1
ATOM 2521 C C . ILE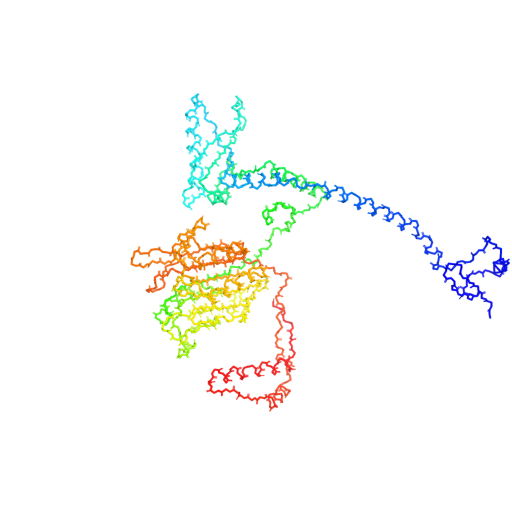 A 1 317 ? -0.623 10.984 -17.515 1.00 68.19 317 ILE A C 1
ATOM 2523 O O . ILE A 1 317 ? -0.861 12.086 -18.009 1.00 68.19 317 ILE A O 1
ATOM 2527 N N . TYR A 1 318 ? 0.501 10.699 -16.872 1.00 66.88 318 TYR A N 1
ATOM 2528 C CA . TYR A 1 318 ? 1.639 11.593 -16.891 1.00 66.88 318 TYR A CA 1
ATOM 2529 C C . TYR A 1 318 ? 2.693 11.002 -17.818 1.00 66.88 318 TYR A C 1
ATOM 2531 O O . TYR A 1 318 ? 3.296 9.971 -17.521 1.00 66.88 318 TYR A O 1
ATOM 2539 N N . TYR A 1 319 ? 2.854 11.651 -18.967 1.00 58.97 319 TYR A N 1
ATOM 2540 C CA . TYR A 1 319 ? 3.852 11.303 -19.960 1.00 58.97 319 TYR A CA 1
ATOM 2541 C C . TYR A 1 319 ? 4.704 12.530 -20.241 1.00 58.97 319 TYR A C 1
ATOM 2543 O O . TYR A 1 319 ? 4.231 13.523 -20.794 1.00 58.97 319 TYR A O 1
ATOM 2551 N N . ASN A 1 320 ? 5.975 12.439 -19.885 1.00 62.72 320 ASN A N 1
ATOM 2552 C CA . ASN A 1 320 ? 7.017 13.231 -20.514 1.00 62.72 320 ASN A CA 1
ATOM 2553 C C . ASN A 1 320 ? 8.137 12.271 -20.934 1.00 62.72 320 ASN A C 1
ATOM 2555 O O . ASN A 1 320 ? 8.180 11.129 -20.484 1.00 62.72 320 ASN A O 1
ATOM 2559 N N . SER A 1 321 ? 9.049 12.714 -21.794 1.00 60.84 321 SER A N 1
ATOM 2560 C CA . SER A 1 321 ? 10.151 11.894 -22.328 1.00 60.84 321 SER A CA 1
ATOM 2561 C C . SER A 1 321 ? 11.116 11.326 -21.263 1.00 60.84 321 SER A C 1
ATOM 2563 O O . SER A 1 321 ? 12.057 10.594 -21.601 1.00 60.84 321 SER A O 1
ATOM 2565 N N . LEU A 1 322 ? 10.893 11.647 -19.981 1.00 75.94 322 LEU A N 1
ATOM 2566 C CA . LEU A 1 322 ? 11.738 11.317 -18.842 1.00 75.94 322 LEU A CA 1
ATOM 2567 C C . LEU A 1 322 ? 11.029 10.514 -17.743 1.00 75.94 322 LEU A C 1
ATOM 2569 O O . LEU A 1 322 ? 11.739 9.908 -16.960 1.00 75.94 322 LEU A O 1
ATOM 2573 N N . VAL A 1 323 ? 9.699 10.486 -17.642 1.00 88.00 323 VAL A N 1
ATOM 2574 C CA . VAL A 1 323 ? 8.952 9.806 -16.568 1.00 88.00 323 VAL A CA 1
ATOM 2575 C C . VAL A 1 323 ? 7.644 9.254 -17.120 1.00 88.00 323 VAL A C 1
ATOM 2577 O O . VAL A 1 323 ? 6.851 9.981 -17.722 1.00 88.00 323 VAL A O 1
ATOM 2580 N N . GLU A 1 324 ? 7.379 7.986 -16.827 1.00 92.38 324 GLU A N 1
ATOM 2581 C CA . GLU A 1 324 ? 6.115 7.324 -17.110 1.00 92.38 324 GLU A CA 1
ATOM 2582 C C . GLU A 1 324 ? 5.357 7.074 -15.808 1.00 92.38 324 GLU A C 1
ATOM 2584 O O . GLU A 1 324 ? 5.817 6.325 -14.947 1.00 92.38 324 GLU A O 1
ATOM 2589 N N . ALA A 1 325 ? 4.178 7.679 -15.658 1.00 94.38 325 ALA A N 1
ATOM 2590 C CA . ALA A 1 325 ? 3.300 7.389 -14.531 1.00 94.38 325 ALA A CA 1
ATOM 2591 C C . ALA A 1 325 ? 1.844 7.231 -14.984 1.00 94.38 325 ALA A C 1
ATOM 2593 O O . ALA A 1 325 ? 1.232 8.153 -15.535 1.00 94.38 325 ALA A O 1
ATOM 2594 N N . LEU A 1 326 ? 1.291 6.048 -14.722 1.00 95.62 326 LEU A N 1
ATOM 2595 C CA . LEU A 1 326 ? -0.086 5.675 -15.029 1.00 95.62 326 LEU A CA 1
ATOM 2596 C C . LEU A 1 326 ? -0.897 5.629 -13.734 1.00 95.62 326 LEU A C 1
ATOM 2598 O O . LEU A 1 326 ? -0.509 4.926 -12.806 1.00 95.62 326 LEU A O 1
ATOM 2602 N N . TRP A 1 327 ? -2.008 6.368 -13.686 1.00 97.00 327 TRP A N 1
ATOM 2603 C CA . TRP A 1 327 ? -2.857 6.503 -12.502 1.00 97.00 327 TRP A CA 1
ATOM 2604 C C . TRP A 1 327 ? -4.277 6.032 -12.807 1.00 97.00 327 TRP A C 1
ATOM 2606 O O . TRP A 1 327 ? -4.928 6.569 -13.710 1.00 97.00 327 TRP A O 1
ATOM 2616 N N . LEU A 1 328 ? -4.772 5.073 -12.030 1.00 97.62 328 LEU A N 1
ATOM 2617 C CA . LEU A 1 328 ? -6.114 4.514 -12.151 1.00 97.62 328 LEU A CA 1
ATOM 2618 C C . LEU A 1 328 ? -6.919 4.774 -10.875 1.00 97.62 328 LEU A C 1
ATOM 2620 O O . LEU A 1 328 ? -6.466 4.447 -9.779 1.00 97.62 328 LEU A O 1
ATOM 2624 N N . ASP A 1 329 ? -8.122 5.321 -11.026 1.00 95.94 329 ASP A N 1
ATOM 2625 C CA . ASP A 1 329 ? -9.142 5.254 -9.983 1.00 95.94 329 ASP A CA 1
ATOM 2626 C C . ASP A 1 329 ? -9.688 3.828 -9.947 1.00 95.94 329 ASP A C 1
ATOM 2628 O O . ASP A 1 329 ? -10.134 3.305 -10.973 1.00 95.94 329 ASP A O 1
ATOM 2632 N N . ILE A 1 330 ? -9.639 3.216 -8.770 1.00 94.94 330 ILE A N 1
ATOM 2633 C CA . ILE A 1 330 ? -10.114 1.869 -8.493 1.00 94.94 330 ILE A CA 1
ATOM 2634 C C . ILE A 1 330 ? -11.269 1.956 -7.505 1.00 94.94 330 ILE A C 1
ATOM 2636 O O . ILE A 1 330 ? -11.125 2.523 -6.422 1.00 94.94 330 ILE A O 1
ATOM 2640 N N . HIS A 1 331 ? -12.383 1.332 -7.870 1.00 90.38 331 HIS A N 1
ATOM 2641 C CA . HIS A 1 331 ? -13.530 1.134 -7.001 1.00 90.38 331 HIS A CA 1
ATOM 2642 C C . HIS A 1 331 ? -13.841 -0.361 -6.883 1.00 90.38 331 HIS A C 1
ATOM 2644 O O . HIS A 1 331 ? -14.080 -1.039 -7.885 1.00 90.38 331 HIS A O 1
ATOM 2650 N N . TYR A 1 332 ? -13.837 -0.873 -5.654 1.00 85.25 332 TYR A N 1
ATOM 2651 C CA . TYR A 1 332 ? -14.159 -2.263 -5.335 1.00 85.25 332 TYR A CA 1
ATOM 2652 C C . TYR A 1 332 ? -14.972 -2.333 -4.039 1.00 85.25 332 TYR A C 1
ATOM 2654 O O . TYR A 1 332 ? -14.443 -2.122 -2.945 1.00 85.25 332 TYR A O 1
ATOM 2662 N N . GLY A 1 333 ? -16.268 -2.634 -4.142 1.00 81.12 333 GLY A N 1
ATOM 2663 C CA . GLY A 1 333 ? -17.169 -2.646 -2.988 1.00 81.12 333 GLY A CA 1
ATOM 2664 C C . GLY A 1 333 ? -17.223 -1.281 -2.289 1.00 81.12 333 GLY A C 1
ATOM 2665 O O . GLY A 1 333 ? -17.829 -0.346 -2.796 1.00 81.12 333 GLY A O 1
ATOM 2666 N N . TYR A 1 334 ? -16.593 -1.173 -1.115 1.00 78.12 334 TYR A N 1
ATOM 2667 C CA . TYR A 1 334 ? -16.470 0.082 -0.351 1.00 78.12 334 TYR A CA 1
ATOM 2668 C C . TYR A 1 334 ? -15.069 0.702 -0.406 1.00 78.12 334 TYR A C 1
ATOM 2670 O O . TYR A 1 334 ? -14.814 1.699 0.267 1.00 78.12 334 TYR A O 1
ATOM 2678 N N . LEU A 1 335 ? -14.145 0.092 -1.148 1.00 82.81 335 LEU A N 1
ATOM 2679 C CA . LEU A 1 335 ? -12.811 0.630 -1.349 1.00 82.81 335 LEU A CA 1
ATOM 2680 C C . LEU A 1 335 ? -12.818 1.576 -2.548 1.00 82.81 335 LEU A C 1
ATOM 2682 O O . LEU A 1 335 ? -13.034 1.135 -3.674 1.00 82.81 335 LEU A O 1
ATOM 2686 N N . ASP A 1 336 ? -12.479 2.834 -2.282 1.00 88.56 336 ASP A N 1
ATOM 2687 C CA . ASP A 1 336 ? -12.035 3.805 -3.278 1.00 88.56 336 ASP A CA 1
ATOM 2688 C C . ASP A 1 336 ? -10.530 4.040 -3.103 1.00 88.56 336 ASP A C 1
ATOM 2690 O O . ASP A 1 336 ? -10.057 4.376 -2.013 1.00 88.56 336 ASP A O 1
ATOM 2694 N N . LEU A 1 337 ? -9.768 3.837 -4.175 1.00 92.44 337 LEU A N 1
ATOM 2695 C CA . LEU A 1 337 ? -8.306 3.821 -4.172 1.00 92.44 337 LEU A CA 1
ATOM 2696 C C . LEU A 1 337 ? -7.776 4.477 -5.449 1.00 92.44 337 LEU A C 1
ATOM 2698 O O . LEU A 1 337 ? -8.219 4.154 -6.546 1.00 92.44 337 LEU A O 1
ATOM 2702 N N . LEU A 1 338 ? -6.762 5.332 -5.324 1.00 96.50 338 LEU A N 1
ATOM 2703 C CA . LEU A 1 338 ? -5.914 5.710 -6.451 1.00 96.50 338 LEU A CA 1
ATOM 2704 C C . LEU A 1 338 ? -4.717 4.772 -6.536 1.00 96.50 338 LEU A C 1
ATOM 2706 O O . LEU A 1 338 ? -3.873 4.751 -5.641 1.00 96.50 338 LEU A O 1
ATOM 2710 N N . LEU A 1 339 ? -4.620 4.025 -7.625 1.00 97.69 339 LEU A N 1
ATOM 2711 C CA . LEU A 1 339 ? -3.519 3.107 -7.865 1.00 97.69 339 LEU A CA 1
ATOM 2712 C C . LEU A 1 339 ? -2.601 3.667 -8.952 1.00 97.69 339 LEU A C 1
ATOM 2714 O O . LEU A 1 339 ? -3.074 4.079 -10.011 1.00 97.69 339 LEU A O 1
ATOM 2718 N N . ALA A 1 340 ? -1.293 3.682 -8.704 1.00 97.75 340 ALA A N 1
ATOM 2719 C CA . ALA A 1 340 ? -0.326 4.261 -9.627 1.00 97.75 340 ALA A CA 1
ATOM 2720 C C . ALA A 1 340 ? 0.852 3.331 -9.914 1.00 97.75 340 ALA A C 1
ATOM 2722 O O . ALA A 1 340 ? 1.459 2.792 -8.988 1.00 97.75 340 ALA A O 1
ATOM 2723 N N . CYS A 1 341 ? 1.210 3.206 -11.193 1.00 97.88 341 CYS A N 1
ATOM 2724 C CA . CYS A 1 341 ? 2.445 2.567 -11.633 1.00 97.88 341 CYS A CA 1
ATOM 2725 C C . CYS A 1 341 ? 3.416 3.623 -12.162 1.00 97.88 341 CYS A C 1
ATOM 2727 O O . CYS A 1 341 ? 3.071 4.361 -13.088 1.00 97.88 341 CYS A O 1
ATOM 2729 N N . VAL A 1 342 ? 4.614 3.697 -11.579 1.00 96.62 342 VAL A N 1
ATOM 2730 C CA . VAL A 1 342 ? 5.624 4.711 -11.913 1.00 96.62 342 VAL A CA 1
ATOM 2731 C C . VAL A 1 342 ? 6.912 4.056 -12.404 1.00 96.62 342 VAL A C 1
ATOM 2733 O O . VAL A 1 342 ? 7.459 3.152 -11.775 1.00 96.62 342 VAL A O 1
ATOM 2736 N N . TYR A 1 343 ? 7.446 4.563 -13.506 1.00 95.00 343 TYR A N 1
ATOM 2737 C CA . TYR A 1 343 ? 8.810 4.310 -13.934 1.00 95.00 343 TYR A CA 1
ATOM 2738 C C . TYR A 1 343 ? 9.517 5.637 -14.179 1.00 95.00 343 TYR A C 1
ATOM 2740 O O . TYR A 1 343 ? 9.115 6.441 -15.019 1.00 95.00 343 TYR A O 1
ATOM 2748 N N . ARG A 1 344 ? 10.598 5.857 -13.436 1.00 92.94 344 ARG A N 1
ATOM 2749 C CA . ARG A 1 344 ? 11.501 6.985 -13.620 1.00 92.94 344 ARG A CA 1
ATOM 2750 C C . ARG A 1 344 ? 12.893 6.435 -13.950 1.00 92.94 344 ARG A C 1
ATOM 2752 O O . ARG A 1 344 ? 13.475 5.756 -13.106 1.00 92.94 344 ARG A O 1
ATOM 2759 N N . PRO A 1 345 ? 13.449 6.673 -15.149 1.00 89.44 345 PRO A N 1
ATOM 2760 C CA . PRO A 1 345 ? 14.786 6.245 -15.560 1.00 89.44 345 PRO A CA 1
ATOM 2761 C C . PRO A 1 345 ? 15.891 6.757 -14.633 1.00 89.44 345 PRO A C 1
ATOM 2763 O O . PRO A 1 345 ? 15.724 7.791 -13.992 1.00 89.44 345 PRO A O 1
ATOM 2766 N N . PRO A 1 346 ? 17.055 6.092 -14.589 1.00 88.06 346 PRO A N 1
ATOM 2767 C CA . PRO A 1 346 ? 18.188 6.563 -13.805 1.00 88.06 346 PRO A CA 1
ATOM 2768 C C . PRO A 1 346 ? 18.732 7.890 -14.350 1.00 88.06 346 PRO A C 1
ATOM 2770 O O . PRO A 1 346 ? 19.055 8.019 -15.528 1.00 88.06 346 PRO A O 1
ATOM 2773 N N . SER A 1 347 ? 18.843 8.878 -13.468 1.00 86.00 347 SER A N 1
ATOM 2774 C CA . SER A 1 347 ? 19.440 10.193 -13.717 1.00 86.00 347 SER A CA 1
ATOM 2775 C C . SER A 1 347 ? 19.675 10.899 -12.381 1.00 86.00 347 SER A C 1
ATOM 2777 O O . SER A 1 347 ? 18.853 10.797 -11.470 1.00 86.00 347 SER A O 1
ATOM 2779 N N . ASN A 1 348 ? 20.770 11.648 -12.278 1.00 82.19 348 ASN A N 1
ATOM 2780 C CA . ASN A 1 348 ? 21.093 12.446 -11.092 1.00 82.19 348 ASN A CA 1
ATOM 2781 C C . ASN A 1 348 ? 20.645 13.910 -11.216 1.00 82.19 348 ASN A C 1
ATOM 2783 O O . ASN A 1 348 ? 20.872 14.701 -10.306 1.00 82.19 348 ASN A O 1
ATOM 2787 N N . VAL A 1 349 ? 20.031 14.276 -12.342 1.00 87.19 349 VAL A N 1
ATOM 2788 C CA . VAL A 1 349 ? 19.556 15.634 -12.605 1.00 87.19 349 VAL A CA 1
ATOM 2789 C C . VAL A 1 349 ? 18.084 15.719 -12.223 1.00 87.19 349 VAL A C 1
ATOM 2791 O O . VAL A 1 349 ? 17.286 14.900 -12.678 1.00 87.19 349 VAL A O 1
ATOM 2794 N N . LEU A 1 350 ? 17.748 16.706 -11.390 1.00 88.31 350 LEU A N 1
ATOM 2795 C CA . LEU A 1 350 ? 16.367 17.096 -11.122 1.00 88.31 350 LEU A CA 1
ATOM 2796 C C . LEU A 1 350 ? 15.812 17.809 -12.353 1.00 88.31 350 LEU A C 1
ATOM 2798 O O . LEU A 1 350 ? 16.413 18.763 -12.847 1.00 88.31 350 LEU A O 1
ATOM 2802 N N . THR A 1 351 ? 14.670 17.345 -12.838 1.00 91.06 351 THR A N 1
ATOM 2803 C CA . THR A 1 351 ? 13.995 17.917 -14.003 1.00 91.06 351 THR A CA 1
ATOM 2804 C C . THR A 1 351 ? 12.606 18.420 -13.621 1.00 91.06 351 THR A C 1
ATOM 2806 O O . THR A 1 351 ? 12.035 17.983 -12.623 1.00 91.06 351 THR A O 1
ATOM 2809 N N . SER A 1 352 ? 12.016 19.296 -14.437 1.00 89.81 352 SER A N 1
ATOM 2810 C CA . SER A 1 352 ? 10.625 19.742 -14.244 1.00 89.81 352 SER A CA 1
ATOM 2811 C C . SER A 1 352 ? 9.638 18.568 -14.234 1.00 89.81 352 SER A C 1
ATOM 2813 O O . SER A 1 352 ? 8.620 18.597 -13.546 1.00 89.81 352 SER A O 1
ATOM 2815 N N . ALA A 1 353 ? 9.974 17.503 -14.963 1.00 89.25 353 ALA A N 1
ATOM 2816 C CA . ALA A 1 353 ? 9.274 16.231 -14.955 1.00 89.25 353 ALA A CA 1
ATOM 2817 C C . ALA A 1 353 ? 9.208 15.591 -13.560 1.00 89.25 353 ALA A C 1
ATOM 2819 O O . ALA A 1 353 ? 8.140 15.166 -13.114 1.00 89.25 353 ALA A O 1
ATOM 2820 N N . ASP A 1 354 ? 10.354 15.539 -12.879 1.00 91.94 354 ASP A N 1
ATOM 2821 C CA . ASP A 1 354 ? 10.455 15.018 -11.520 1.00 91.94 354 ASP A CA 1
ATOM 2822 C C . ASP A 1 354 ? 9.675 15.918 -10.542 1.00 91.94 354 ASP A C 1
ATOM 2824 O O . ASP A 1 354 ? 8.900 15.413 -9.738 1.00 91.94 354 ASP A O 1
ATOM 2828 N N . GLU A 1 355 ? 9.800 17.246 -10.638 1.00 91.56 355 GLU A N 1
ATOM 2829 C CA . GLU A 1 355 ? 9.086 18.188 -9.757 1.00 91.56 355 GLU A CA 1
ATOM 2830 C C . GLU A 1 355 ? 7.561 18.047 -9.860 1.00 91.56 355 GLU A C 1
ATOM 2832 O O . GLU A 1 355 ? 6.860 17.990 -8.845 1.00 91.56 355 GLU A O 1
ATOM 2837 N N . ILE A 1 356 ? 7.032 17.936 -11.083 1.00 91.56 356 ILE A N 1
ATOM 2838 C CA . ILE A 1 356 ? 5.597 17.731 -11.311 1.00 91.56 356 ILE A CA 1
ATOM 2839 C C . ILE A 1 356 ? 5.147 16.383 -10.742 1.00 91.56 356 ILE A C 1
ATOM 2841 O O . ILE A 1 356 ? 4.078 16.318 -10.125 1.00 91.56 356 ILE A O 1
ATOM 2845 N N . LEU A 1 357 ? 5.939 15.319 -10.924 1.00 93.25 357 LEU A N 1
ATOM 2846 C CA . LEU A 1 357 ? 5.649 14.009 -10.341 1.00 93.25 357 LEU A CA 1
ATOM 2847 C C . LEU A 1 357 ? 5.580 14.104 -8.812 1.00 93.25 357 LEU A C 1
ATOM 2849 O O . LEU A 1 357 ? 4.582 13.687 -8.228 1.00 93.25 357 LEU A O 1
ATOM 2853 N N . LEU A 1 358 ? 6.600 14.680 -8.173 1.00 93.81 358 LEU A N 1
ATOM 2854 C CA . LEU A 1 358 ? 6.690 14.800 -6.716 1.00 93.81 358 LEU A CA 1
ATOM 2855 C C . LEU A 1 358 ? 5.524 15.612 -6.137 1.00 93.81 358 LEU A C 1
ATOM 2857 O O . LEU A 1 358 ? 4.830 15.134 -5.242 1.00 93.81 358 LEU A O 1
ATOM 2861 N N . ASN A 1 359 ? 5.228 16.783 -6.706 1.00 91.88 359 ASN A N 1
ATOM 2862 C CA . ASN A 1 359 ? 4.085 17.600 -6.290 1.00 91.88 359 ASN A CA 1
ATOM 2863 C C . ASN A 1 359 ? 2.745 16.869 -6.507 1.00 91.88 359 ASN A C 1
ATOM 2865 O O . ASN A 1 359 ? 1.814 16.974 -5.707 1.00 91.88 359 ASN A O 1
ATOM 2869 N N . THR A 1 360 ? 2.630 16.089 -7.588 1.00 92.81 360 THR A N 1
ATOM 2870 C CA . THR A 1 360 ? 1.434 15.274 -7.838 1.00 92.81 360 THR A CA 1
ATOM 2871 C C . THR A 1 360 ? 1.262 14.215 -6.757 1.00 92.81 360 THR A C 1
ATOM 2873 O O . THR A 1 360 ? 0.157 14.091 -6.230 1.00 92.81 360 THR A O 1
ATOM 2876 N N . ILE A 1 361 ? 2.334 13.496 -6.409 1.00 93.88 361 ILE A N 1
ATOM 2877 C CA . ILE A 1 361 ? 2.346 12.478 -5.353 1.00 93.88 361 ILE A CA 1
ATOM 2878 C C . ILE A 1 361 ? 1.911 13.089 -4.012 1.00 93.88 361 ILE A C 1
ATOM 2880 O O . ILE A 1 361 ? 0.979 12.584 -3.386 1.00 93.88 361 ILE A O 1
ATOM 2884 N N . GLU A 1 362 ? 2.511 14.212 -3.612 1.00 89.19 362 GLU A N 1
ATOM 2885 C CA . GLU A 1 362 ? 2.179 14.919 -2.365 1.00 89.19 362 GLU A CA 1
ATOM 2886 C C . GLU A 1 362 ? 0.696 15.327 -2.313 1.00 89.19 362 GLU A C 1
ATOM 2888 O O . GLU A 1 362 ? -0.026 15.093 -1.335 1.00 89.19 362 GLU A O 1
ATOM 2893 N N . LYS A 1 363 ? 0.196 15.881 -3.422 1.00 89.50 363 LYS A N 1
ATOM 2894 C CA . LYS A 1 363 ? -1.187 16.345 -3.541 1.00 89.50 363 LYS A CA 1
ATOM 2895 C C . LYS A 1 363 ? -2.210 15.213 -3.518 1.00 89.50 363 LYS A C 1
ATOM 2897 O O . LYS A 1 363 ? -3.309 15.423 -3.013 1.00 89.50 363 LYS A O 1
ATOM 2902 N N . VAL A 1 364 ? -1.922 14.051 -4.107 1.00 89.31 364 VAL A N 1
ATOM 2903 C CA . VAL A 1 364 ? -2.880 12.929 -4.089 1.00 89.31 364 VAL A CA 1
ATOM 2904 C C . VAL A 1 364 ? -2.860 12.201 -2.750 1.00 89.31 364 VAL A C 1
ATOM 2906 O O . VAL A 1 364 ? -3.928 11.873 -2.236 1.00 89.31 364 VAL A O 1
ATOM 2909 N N . ALA A 1 365 ? -1.682 12.053 -2.135 1.00 86.88 365 ALA A N 1
ATOM 2910 C CA . ALA A 1 365 ? -1.524 11.405 -0.835 1.00 86.88 365 ALA A CA 1
ATOM 2911 C C . ALA A 1 365 ? -2.260 12.133 0.302 1.00 86.88 365 ALA A C 1
ATOM 2913 O O . ALA A 1 365 ? -2.644 11.503 1.287 1.00 86.88 365 ALA A O 1
ATOM 2914 N N . SER A 1 366 ? -2.490 13.443 0.169 1.00 81.62 366 SER A N 1
ATOM 2915 C CA . SER A 1 366 ? -3.258 14.248 1.130 1.00 81.62 366 SER A CA 1
ATOM 2916 C C . SER A 1 366 ? -4.775 14.245 0.895 1.00 81.62 366 SER A C 1
ATOM 2918 O O . SER A 1 366 ? -5.520 14.693 1.764 1.00 81.62 366 SER A O 1
ATOM 2920 N N . LYS A 1 367 ? -5.254 13.764 -0.261 1.00 83.06 367 LYS A N 1
ATOM 2921 C CA . LYS A 1 367 ? -6.665 13.893 -0.673 1.00 83.06 367 LYS A CA 1
ATOM 2922 C C . LYS A 1 367 ? -7.455 12.596 -0.649 1.00 83.06 367 LYS A C 1
ATOM 2924 O O . LYS A 1 367 ? -8.651 12.636 -0.380 1.00 83.06 367 LYS A O 1
ATOM 2929 N N . GLN A 1 368 ? -6.821 11.481 -0.986 1.00 86.56 368 GLN A N 1
ATOM 2930 C CA . GLN A 1 368 ? -7.491 10.190 -1.112 1.00 86.56 368 GLN A CA 1
ATOM 2931 C C . GLN A 1 368 ? -6.535 9.052 -0.776 1.00 86.56 368 GLN A C 1
ATOM 2933 O O . GLN A 1 368 ? -5.318 9.234 -0.785 1.00 86.56 368 GLN A O 1
ATOM 2938 N N . THR A 1 369 ? -7.081 7.873 -0.502 1.00 88.44 369 THR A N 1
ATOM 2939 C CA . THR A 1 369 ? -6.301 6.643 -0.354 1.00 88.44 369 THR A CA 1
ATOM 2940 C C . THR A 1 369 ? -5.514 6.373 -1.633 1.00 88.44 369 THR A C 1
ATOM 2942 O O . THR A 1 369 ? -6.094 6.342 -2.721 1.00 88.44 369 THR A O 1
ATOM 2945 N N . VAL A 1 370 ? -4.199 6.196 -1.516 1.00 94.50 370 VAL A N 1
ATOM 2946 C CA . VAL A 1 370 ? -3.310 6.006 -2.666 1.00 94.50 370 VAL A CA 1
ATOM 2947 C C . VAL A 1 370 ? -2.313 4.879 -2.419 1.00 94.50 370 VAL A C 1
ATOM 2949 O O . VAL A 1 370 ? -1.744 4.766 -1.333 1.00 94.50 370 VAL A O 1
ATOM 2952 N N . ILE A 1 371 ? -2.080 4.072 -3.454 1.00 96.56 371 ILE A N 1
ATOM 2953 C CA . ILE A 1 371 ? -0.985 3.103 -3.530 1.00 96.56 371 ILE A CA 1
ATOM 2954 C C . ILE A 1 371 ? -0.193 3.389 -4.805 1.00 96.56 371 ILE A C 1
ATOM 2956 O O . ILE A 1 371 ? -0.744 3.401 -5.905 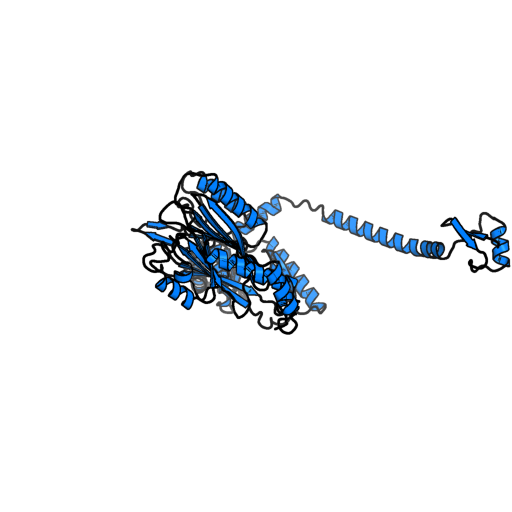1.00 96.56 371 ILE A O 1
ATOM 2960 N N . ILE A 1 372 ? 1.108 3.614 -4.661 1.00 97.88 372 ILE A N 1
ATOM 2961 C CA . ILE A 1 372 ? 2.029 3.918 -5.757 1.00 97.88 372 ILE A CA 1
ATOM 2962 C C . ILE A 1 372 ? 3.109 2.846 -5.754 1.00 97.88 372 ILE A C 1
ATOM 2964 O O . ILE A 1 372 ? 3.852 2.744 -4.781 1.00 97.88 372 ILE A O 1
ATOM 2968 N N . ALA A 1 373 ? 3.226 2.074 -6.831 1.00 98.00 373 ALA A N 1
ATOM 2969 C CA . ALA A 1 373 ? 4.314 1.118 -7.002 1.00 98.00 373 ALA A CA 1
ATOM 2970 C C . ALA A 1 373 ? 5.163 1.472 -8.221 1.00 98.00 373 ALA A C 1
ATOM 2972 O O . ALA A 1 373 ? 4.640 1.883 -9.260 1.00 98.00 373 ALA A O 1
ATOM 2973 N N . GLY A 1 374 ? 6.478 1.327 -8.116 1.00 96.38 374 GLY A N 1
ATOM 2974 C CA . GLY A 1 374 ? 7.340 1.731 -9.216 1.00 96.38 374 GLY A CA 1
ATOM 2975 C C . GLY A 1 374 ? 8.826 1.734 -8.928 1.00 96.38 374 GLY A C 1
ATOM 2976 O O . GLY A 1 374 ? 9.258 1.604 -7.783 1.00 96.38 374 GLY A O 1
ATOM 2977 N N . VAL A 1 375 ? 9.606 1.966 -9.985 1.00 93.75 375 VAL A N 1
ATOM 2978 C CA . VAL A 1 375 ? 11.046 2.221 -9.884 1.00 93.75 375 VAL A CA 1
ATOM 2979 C C . VAL A 1 375 ? 11.301 3.704 -10.050 1.00 93.75 375 VAL A C 1
ATOM 2981 O O . VAL A 1 375 ? 11.104 4.257 -11.131 1.00 93.75 375 VAL A O 1
ATOM 2984 N N . PHE A 1 376 ? 11.797 4.334 -8.989 1.00 91.75 376 PHE A N 1
ATOM 2985 C CA . PHE A 1 376 ? 12.190 5.744 -9.015 1.00 91.75 376 PHE A CA 1
ATOM 2986 C C . PHE A 1 376 ? 13.668 5.940 -9.395 1.00 91.75 376 PHE A C 1
ATOM 2988 O O . PHE A 1 376 ? 14.078 7.049 -9.723 1.00 91.75 376 PHE A O 1
ATOM 2995 N N . ASN A 1 377 ? 14.477 4.870 -9.359 1.00 91.06 377 ASN A N 1
ATOM 2996 C CA . ASN A 1 377 ? 15.919 4.895 -9.640 1.00 91.06 377 ASN A CA 1
ATOM 2997 C C . ASN A 1 377 ? 16.679 5.966 -8.829 1.00 91.06 377 ASN A C 1
ATOM 2999 O O . ASN A 1 377 ? 17.466 6.738 -9.379 1.00 91.06 377 ASN A O 1
ATOM 3003 N N . LEU A 1 378 ? 16.457 5.990 -7.508 1.00 89.44 378 LEU A N 1
ATOM 3004 C CA . LEU A 1 378 ? 17.111 6.895 -6.552 1.00 89.44 378 LEU A CA 1
ATOM 3005 C C . LEU A 1 378 ? 18.066 6.117 -5.622 1.00 89.44 378 LEU A C 1
ATOM 3007 O O . LEU A 1 378 ? 17.773 5.948 -4.440 1.00 89.44 378 LEU A O 1
ATOM 3011 N N . PRO A 1 379 ? 19.213 5.614 -6.123 1.00 85.88 379 PRO A N 1
ATOM 3012 C CA . PRO A 1 379 ? 20.091 4.707 -5.370 1.00 85.88 379 PRO A CA 1
ATOM 3013 C C . PRO A 1 379 ? 20.746 5.341 -4.128 1.00 85.88 379 PRO A C 1
ATOM 3015 O O . PRO A 1 379 ? 21.220 4.615 -3.245 1.00 85.88 379 PRO A O 1
ATOM 3018 N N . ASN A 1 380 ? 20.779 6.676 -4.064 1.00 86.62 380 ASN A N 1
ATOM 3019 C CA . ASN A 1 380 ? 21.295 7.473 -2.948 1.00 86.62 380 ASN A CA 1
ATOM 3020 C C . ASN A 1 380 ? 20.337 7.533 -1.743 1.00 86.62 380 ASN A C 1
ATOM 3022 O O . ASN A 1 380 ? 20.752 7.937 -0.652 1.00 86.62 380 ASN A O 1
ATOM 3026 N N . ILE A 1 381 ? 19.076 7.127 -1.920 1.00 86.44 381 ILE A N 1
ATOM 3027 C CA . ILE A 1 381 ? 18.106 6.979 -0.834 1.00 86.44 381 ILE A CA 1
ATOM 3028 C C . ILE A 1 381 ? 18.222 5.556 -0.286 1.00 86.44 381 ILE A C 1
ATOM 3030 O O . ILE A 1 381 ? 18.089 4.582 -1.027 1.00 86.44 381 ILE A O 1
ATOM 3034 N N . LYS A 1 382 ? 18.489 5.432 1.017 1.00 84.19 382 LYS A N 1
ATOM 3035 C CA . LYS A 1 382 ? 18.522 4.146 1.723 1.00 84.19 382 LYS A CA 1
ATOM 3036 C C . LYS A 1 382 ? 17.290 4.020 2.609 1.00 84.19 382 LYS A C 1
ATOM 3038 O O . LYS A 1 382 ? 16.893 4.992 3.240 1.00 84.19 382 LYS A O 1
ATOM 3043 N N . TRP A 1 383 ? 16.698 2.828 2.612 1.00 81.56 383 TRP A N 1
ATOM 3044 C CA . TRP A 1 383 ? 15.528 2.488 3.417 1.00 81.56 383 TRP A CA 1
ATOM 3045 C C . TRP A 1 383 ? 15.926 1.491 4.522 1.00 81.56 383 TRP A C 1
ATOM 3047 O O . TRP A 1 383 ? 16.688 0.569 4.217 1.00 81.56 383 TRP A O 1
ATOM 3057 N N . PRO A 1 384 ? 15.419 1.625 5.765 1.00 75.75 384 PRO A N 1
ATOM 3058 C CA . PRO A 1 384 ? 14.581 2.722 6.261 1.00 75.75 384 PRO A CA 1
ATOM 3059 C C . PRO A 1 384 ? 15.296 4.077 6.150 1.00 75.75 384 PRO A C 1
ATOM 3061 O O . PRO A 1 384 ? 16.523 4.130 6.112 1.00 75.75 384 PRO A O 1
ATOM 3064 N N . LEU A 1 385 ? 14.514 5.149 5.981 1.00 73.25 385 LEU A N 1
ATOM 3065 C CA . LEU A 1 385 ? 15.025 6.487 5.677 1.00 73.25 385 LEU A CA 1
ATOM 3066 C C . LEU A 1 385 ? 15.707 7.095 6.910 1.00 73.25 385 LEU A C 1
ATOM 3068 O O . LEU A 1 385 ? 15.127 7.920 7.610 1.00 73.25 385 LEU A O 1
ATOM 3072 N N . ASP A 1 386 ? 16.930 6.646 7.178 1.00 58.69 386 ASP A N 1
ATOM 3073 C CA . ASP A 1 386 ? 17.714 7.065 8.337 1.00 58.69 386 ASP A CA 1
ATOM 3074 C C . ASP A 1 386 ? 18.608 8.267 8.001 1.00 58.69 386 ASP A C 1
ATOM 3076 O O . ASP A 1 386 ? 18.719 9.180 8.811 1.00 58.69 386 ASP A O 1
ATOM 3080 N N . ASN A 1 387 ? 19.221 8.282 6.807 1.00 58.91 387 ASN A N 1
ATOM 3081 C CA . ASN A 1 387 ? 20.074 9.359 6.287 1.00 58.91 387 ASN A CA 1
ATOM 3082 C C . ASN A 1 387 ? 20.136 9.333 4.744 1.00 58.91 387 ASN A C 1
ATOM 3084 O O . ASN A 1 387 ? 20.045 8.271 4.123 1.00 58.91 387 ASN A O 1
ATOM 3088 N N . LEU A 1 388 ? 20.360 10.494 4.117 1.00 65.69 388 LEU A N 1
ATOM 3089 C CA . LEU A 1 388 ? 20.695 10.599 2.690 1.00 65.69 388 LEU A CA 1
ATOM 3090 C C . LEU A 1 388 ? 22.178 10.276 2.459 1.00 65.69 388 LEU A C 1
ATOM 3092 O O . LEU A 1 388 ? 23.044 10.765 3.185 1.00 65.69 388 LEU A O 1
ATOM 3096 N N . THR A 1 389 ? 22.486 9.486 1.426 1.00 61.66 389 THR A N 1
ATOM 3097 C CA . THR A 1 389 ? 23.880 9.224 1.031 1.00 61.66 389 THR A CA 1
ATOM 3098 C C . THR A 1 389 ? 24.299 10.153 -0.110 1.00 61.66 389 THR A C 1
ATOM 3100 O O . THR A 1 389 ? 23.960 9.934 -1.272 1.00 61.66 389 THR A O 1
ATOM 3103 N N . GLY A 1 390 ? 25.053 11.201 0.228 1.00 63.47 390 GLY A N 1
ATOM 3104 C CA . GLY A 1 390 ? 25.541 12.210 -0.718 1.00 63.47 390 GLY A CA 1
ATOM 3105 C C . GLY A 1 390 ? 24.531 13.319 -1.043 1.00 63.47 390 GLY A C 1
ATOM 3106 O O . GLY A 1 390 ? 23.341 13.204 -0.760 1.00 63.47 390 GLY A O 1
ATOM 3107 N N . HIS A 1 391 ? 25.028 14.402 -1.645 1.00 69.94 391 HIS A N 1
ATOM 3108 C CA . HIS A 1 391 ? 24.221 15.551 -2.061 1.00 69.94 391 HIS A CA 1
ATOM 3109 C C . HIS A 1 391 ? 23.659 15.327 -3.465 1.00 69.94 391 HIS A C 1
ATOM 3111 O O . HIS A 1 391 ? 24.399 15.301 -4.450 1.00 69.94 391 HIS A O 1
ATOM 3117 N N . ASN A 1 392 ? 22.343 15.158 -3.561 1.00 84.38 392 ASN A N 1
ATOM 3118 C CA . ASN A 1 392 ? 21.632 15.043 -4.828 1.00 84.38 392 ASN A CA 1
ATOM 3119 C C . ASN A 1 392 ? 20.274 15.735 -4.685 1.00 84.38 392 ASN A C 1
ATOM 3121 O O . ASN A 1 392 ? 19.386 15.216 -4.009 1.00 84.38 392 ASN A O 1
ATOM 3125 N N . LYS A 1 393 ? 20.105 16.872 -5.371 1.00 88.75 393 LYS A N 1
ATOM 3126 C CA . LYS A 1 393 ? 18.892 17.706 -5.313 1.00 88.75 393 LYS A CA 1
ATOM 3127 C C . LYS A 1 393 ? 17.606 16.935 -5.605 1.00 88.75 393 LYS A C 1
ATOM 3129 O O . LYS A 1 393 ? 16.570 17.229 -5.017 1.00 88.75 393 LYS A O 1
ATOM 3134 N N . LEU A 1 394 ? 17.654 15.944 -6.496 1.00 91.06 394 LEU A N 1
ATOM 3135 C CA . LEU A 1 394 ? 16.499 15.098 -6.789 1.00 91.06 394 LEU A CA 1
ATOM 3136 C C . LEU A 1 394 ? 16.144 14.203 -5.599 1.00 91.06 394 LEU A C 1
ATOM 3138 O O . LEU A 1 394 ? 14.975 14.093 -5.243 1.00 91.06 394 LEU A O 1
ATOM 3142 N N . CYS A 1 395 ? 17.144 13.581 -4.971 1.00 90.81 395 CYS A N 1
ATOM 3143 C CA . CYS A 1 395 ? 16.925 12.756 -3.783 1.00 90.81 395 CYS A CA 1
ATOM 3144 C C . CYS A 1 395 ? 16.452 13.605 -2.598 1.00 90.81 395 CYS A C 1
ATOM 3146 O O . CYS A 1 395 ? 15.547 13.191 -1.882 1.00 90.81 395 CYS A O 1
ATOM 3148 N N . GLU A 1 396 ? 17.011 14.805 -2.430 1.00 90.38 396 GLU A N 1
ATOM 3149 C CA . GLU A 1 396 ? 16.572 15.791 -1.436 1.00 90.38 396 GLU A CA 1
ATOM 3150 C C . GLU A 1 396 ? 15.111 16.200 -1.668 1.00 90.38 396 GLU A C 1
ATOM 3152 O O . GLU A 1 396 ? 14.314 16.173 -0.734 1.00 90.38 396 GLU A O 1
ATOM 3157 N N . SER A 1 397 ? 14.729 16.485 -2.918 1.00 91.62 397 SER A N 1
ATOM 3158 C CA . SER A 1 397 ? 13.347 16.833 -3.282 1.00 91.62 397 SER A CA 1
ATOM 3159 C C . SER A 1 397 ? 12.382 15.670 -3.050 1.00 91.62 397 SER A C 1
ATOM 3161 O O . SER A 1 397 ? 11.287 15.869 -2.528 1.00 91.62 397 SER A O 1
ATOM 3163 N N . PHE A 1 398 ? 12.788 14.441 -3.386 1.00 92.88 398 PHE A N 1
ATOM 3164 C CA . PHE A 1 398 ? 11.993 13.246 -3.105 1.00 92.88 398 PHE A CA 1
ATOM 3165 C C . PHE A 1 398 ? 11.812 13.040 -1.597 1.00 92.88 398 PHE A C 1
ATOM 3167 O O . PHE A 1 398 ? 10.704 12.758 -1.153 1.00 92.88 398 PHE A O 1
ATOM 3174 N N . VAL A 1 399 ? 12.873 13.198 -0.798 1.00 90.31 399 VAL A N 1
ATOM 3175 C CA . VAL A 1 399 ? 12.805 13.068 0.667 1.00 90.31 399 VAL A CA 1
ATOM 3176 C C . VAL A 1 399 ? 11.955 14.167 1.293 1.00 90.31 399 VAL A C 1
ATOM 3178 O O . VAL A 1 399 ? 11.189 13.874 2.209 1.00 90.31 399 VAL A O 1
ATOM 3181 N N . ALA A 1 400 ? 12.043 15.402 0.798 1.00 87.81 400 ALA A N 1
ATOM 3182 C CA . ALA A 1 400 ? 11.180 16.494 1.234 1.00 87.81 400 ALA A CA 1
ATOM 3183 C C . ALA A 1 400 ? 9.705 16.175 0.949 1.00 87.81 400 ALA A C 1
ATOM 3185 O O . ALA A 1 400 ? 8.890 16.215 1.866 1.00 87.81 400 ALA A O 1
ATOM 3186 N N . MET A 1 401 ? 9.383 15.759 -0.282 1.00 91.81 401 MET A N 1
ATOM 3187 C CA . MET A 1 401 ? 8.042 15.302 -0.661 1.00 91.81 401 MET A CA 1
ATOM 3188 C C . MET A 1 401 ? 7.563 14.158 0.2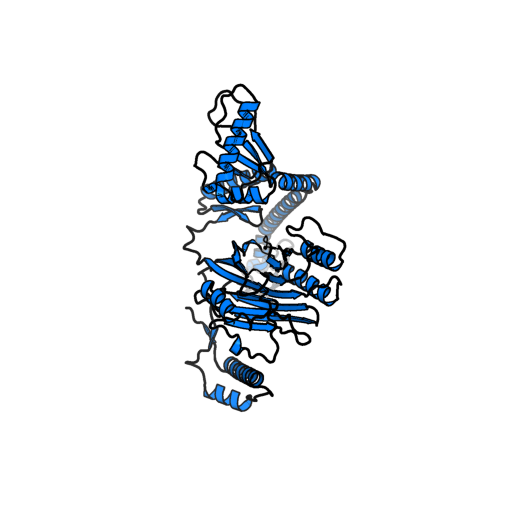39 1.00 91.81 401 MET A C 1
ATOM 3190 O O . MET A 1 401 ? 6.475 14.228 0.804 1.00 91.81 401 MET A O 1
ATOM 3194 N N . TYR A 1 402 ? 8.394 13.129 0.428 1.00 87.75 402 TYR A N 1
ATOM 3195 C CA . TYR A 1 402 ? 8.064 11.983 1.270 1.00 87.75 402 TYR A CA 1
ATOM 3196 C C . TYR A 1 402 ? 7.775 12.420 2.713 1.00 87.75 402 TYR A C 1
ATOM 3198 O O . TYR A 1 402 ? 6.751 12.031 3.264 1.00 87.75 402 TYR A O 1
ATOM 3206 N N . SER A 1 403 ? 8.614 13.290 3.284 1.00 83.62 403 SER A N 1
ATOM 3207 C CA . SER A 1 403 ? 8.484 13.793 4.662 1.00 83.62 403 SER A CA 1
ATOM 3208 C C . SER A 1 403 ? 7.276 14.712 4.865 1.00 83.62 403 SER A C 1
ATOM 3210 O O . SER A 1 403 ? 6.724 14.756 5.961 1.00 83.62 403 SER A O 1
ATOM 3212 N N . ASN A 1 404 ? 6.872 15.444 3.824 1.00 82.44 404 ASN A N 1
ATOM 3213 C CA . ASN A 1 404 ? 5.688 16.307 3.840 1.00 82.44 404 ASN A CA 1
ATOM 3214 C C . ASN A 1 404 ? 4.387 15.531 3.589 1.00 82.44 404 ASN A C 1
ATOM 3216 O O . ASN A 1 404 ? 3.295 16.026 3.869 1.00 82.44 404 ASN A O 1
ATOM 3220 N N . SER A 1 405 ? 4.493 14.316 3.056 1.00 81.06 405 SER A N 1
ATOM 3221 C CA . SER A 1 405 ? 3.362 13.437 2.787 1.00 81.06 405 SER A CA 1
ATOM 3222 C C . SER A 1 405 ? 3.096 12.477 3.953 1.00 81.06 405 SER A C 1
ATOM 3224 O O . SER A 1 405 ? 3.970 12.189 4.763 1.00 81.06 405 SER A O 1
ATOM 3226 N N . ASN A 1 406 ? 1.895 11.896 3.996 1.00 81.12 406 ASN A N 1
ATOM 3227 C CA . ASN A 1 406 ? 1.585 10.778 4.898 1.00 81.12 406 ASN A CA 1
ATOM 3228 C C . ASN A 1 406 ? 1.983 9.417 4.297 1.00 81.12 406 ASN A C 1
ATOM 3230 O O . ASN A 1 406 ? 1.439 8.390 4.701 1.00 81.12 406 ASN A O 1
ATOM 3234 N N . LEU A 1 407 ? 2.855 9.402 3.283 1.00 85.25 407 LEU A N 1
ATOM 3235 C CA . LEU A 1 407 ? 3.254 8.173 2.613 1.00 85.25 407 LEU A CA 1
ATOM 3236 C C . LEU A 1 407 ? 4.202 7.361 3.480 1.00 85.25 407 LEU A C 1
ATOM 3238 O O . LEU A 1 407 ? 5.085 7.879 4.157 1.00 85.25 407 LEU A O 1
ATOM 3242 N N . ASN A 1 408 ? 4.046 6.056 3.363 1.00 86.06 408 ASN A N 1
ATOM 3243 C CA . ASN A 1 408 ? 4.897 5.073 3.977 1.00 86.06 408 ASN A CA 1
ATOM 3244 C C . ASN A 1 408 ? 5.413 4.145 2.896 1.00 86.06 408 ASN A C 1
ATOM 3246 O O . ASN A 1 408 ? 4.642 3.620 2.088 1.00 86.06 408 ASN A O 1
ATOM 3250 N N . GLN A 1 409 ? 6.725 3.961 2.887 1.00 91.56 409 GLN A N 1
ATOM 3251 C CA . GLN A 1 409 ? 7.385 3.025 2.003 1.00 91.56 409 GLN A CA 1
ATOM 3252 C C . GLN A 1 409 ? 7.404 1.625 2.620 1.00 91.56 409 GLN A C 1
ATOM 3254 O O . GLN A 1 409 ? 8.008 1.412 3.669 1.00 91.56 409 GLN A O 1
ATOM 3259 N N . LEU A 1 410 ? 6.772 0.663 1.945 1.00 88.12 410 LEU A N 1
ATOM 3260 C CA . LEU A 1 410 ? 6.519 -0.663 2.511 1.00 88.12 410 LEU A CA 1
ATOM 3261 C C . LEU A 1 410 ? 7.570 -1.727 2.161 1.00 88.12 410 LEU A C 1
ATOM 3263 O O . LEU A 1 410 ? 7.665 -2.748 2.842 1.00 88.12 410 LEU A O 1
ATOM 3267 N N . VAL A 1 411 ? 8.355 -1.529 1.098 1.00 88.88 411 VAL A N 1
ATOM 3268 C CA . VAL A 1 411 ? 9.384 -2.499 0.685 1.00 88.88 411 VAL A CA 1
ATOM 3269 C C . VAL A 1 411 ? 10.591 -2.389 1.609 1.00 88.88 411 VAL A C 1
ATOM 3271 O O . VAL A 1 411 ? 11.145 -1.308 1.803 1.00 88.88 411 VAL A O 1
ATOM 3274 N N . THR A 1 412 ? 11.023 -3.530 2.138 1.00 86.19 412 THR A N 1
ATOM 3275 C CA . THR A 1 412 ? 12.137 -3.651 3.092 1.00 86.19 412 THR A CA 1
ATOM 3276 C C . THR A 1 412 ? 13.270 -4.545 2.598 1.00 86.19 412 THR A C 1
ATOM 3278 O O . THR A 1 412 ? 14.322 -4.594 3.228 1.00 86.19 412 THR A O 1
ATOM 3281 N N . HIS A 1 413 ? 13.073 -5.275 1.497 1.00 85.19 413 HIS A N 1
ATOM 3282 C CA . HIS A 1 413 ? 14.080 -6.174 0.930 1.00 85.19 413 HIS A CA 1
ATOM 3283 C C . HIS A 1 413 ? 14.776 -5.552 -0.278 1.00 85.19 413 HIS A C 1
ATOM 3285 O O . HIS A 1 413 ? 14.222 -4.700 -0.966 1.00 85.19 413 HIS A O 1
ATOM 3291 N N . ILE A 1 414 ? 15.996 -6.014 -0.556 1.00 88.69 414 ILE A N 1
ATOM 3292 C CA . ILE A 1 414 ? 16.697 -5.731 -1.810 1.00 88.69 414 ILE A CA 1
ATOM 3293 C C . ILE A 1 414 ? 15.838 -6.242 -2.965 1.00 88.69 414 ILE A C 1
ATOM 3295 O O . ILE A 1 414 ? 15.541 -7.432 -3.030 1.00 88.69 414 ILE A O 1
ATOM 3299 N N . THR A 1 415 ? 15.468 -5.351 -3.879 1.00 91.31 415 THR A N 1
ATOM 3300 C CA . THR A 1 415 ? 14.565 -5.666 -4.991 1.00 91.31 415 THR A CA 1
ATOM 3301 C C . THR A 1 415 ? 15.279 -5.881 -6.310 1.00 91.31 415 THR A C 1
ATOM 3303 O O . THR A 1 415 ? 14.702 -6.504 -7.192 1.00 91.31 415 THR A O 1
ATOM 3306 N N . ARG A 1 416 ? 16.542 -5.461 -6.434 1.00 92.31 416 ARG A N 1
ATOM 3307 C CA . ARG A 1 416 ? 17.353 -5.652 -7.635 1.00 92.31 416 ARG A CA 1
ATOM 3308 C C . ARG A 1 416 ? 18.708 -6.274 -7.319 1.00 92.31 416 ARG A C 1
ATOM 3310 O O . ARG A 1 416 ? 19.409 -5.799 -6.422 1.00 92.31 416 ARG A O 1
ATOM 3317 N N . LYS A 1 417 ? 19.108 -7.274 -8.111 1.00 90.50 417 LYS A N 1
ATOM 3318 C CA . LYS A 1 417 ? 20.435 -7.904 -8.059 1.00 90.50 417 LYS A CA 1
ATOM 3319 C C . LYS A 1 417 ? 21.042 -8.017 -9.454 1.00 90.50 417 LYS A C 1
ATOM 3321 O O . LYS A 1 417 ? 20.568 -8.795 -10.275 1.00 90.50 417 LYS A O 1
ATOM 3326 N N . ARG A 1 418 ? 22.127 -7.285 -9.719 1.00 87.81 418 ARG A N 1
ATOM 3327 C CA . ARG A 1 418 ? 22.835 -7.333 -11.009 1.00 87.81 418 ARG A CA 1
ATOM 3328 C C . ARG A 1 418 ? 24.340 -7.310 -10.807 1.00 87.81 418 ARG A C 1
ATOM 3330 O O . ARG A 1 418 ? 24.848 -6.373 -10.208 1.00 87.81 418 ARG A O 1
ATOM 3337 N N . ASN A 1 419 ? 25.057 -8.285 -11.371 1.00 81.12 419 ASN A N 1
ATOM 3338 C CA . ASN A 1 419 ? 26.528 -8.333 -11.378 1.00 81.12 419 ASN A CA 1
ATOM 3339 C C . ASN A 1 419 ? 27.146 -8.038 -9.991 1.00 81.12 419 ASN A C 1
ATOM 3341 O O . ASN A 1 419 ? 28.011 -7.176 -9.871 1.00 81.12 419 ASN A O 1
ATOM 3345 N N . ASN A 1 420 ? 26.654 -8.713 -8.946 1.00 80.50 420 ASN A N 1
ATOM 3346 C CA . ASN A 1 420 ? 27.011 -8.530 -7.526 1.00 80.50 420 ASN A CA 1
ATOM 3347 C C . ASN A 1 420 ? 26.601 -7.197 -6.868 1.00 80.50 420 ASN A C 1
ATOM 3349 O O . ASN A 1 420 ? 26.837 -7.023 -5.676 1.00 80.50 420 ASN A O 1
ATOM 3353 N N . ALA A 1 421 ? 25.954 -6.277 -7.585 1.00 84.31 421 ALA A N 1
ATOM 3354 C CA . ALA A 1 421 ? 25.342 -5.095 -6.990 1.00 84.31 421 ALA A CA 1
ATOM 3355 C C . ALA A 1 421 ? 23.912 -5.403 -6.528 1.00 84.31 421 ALA A C 1
ATOM 3357 O O . ALA A 1 421 ? 23.073 -5.862 -7.308 1.00 84.31 421 ALA A O 1
ATOM 3358 N N . GLU A 1 422 ? 23.639 -5.107 -5.261 1.00 88.31 422 GLU A N 1
ATOM 3359 C CA . GLU A 1 422 ? 22.339 -5.275 -4.618 1.00 88.31 422 GLU A CA 1
ATOM 3360 C C . GLU A 1 422 ? 21.752 -3.903 -4.278 1.00 88.31 422 GLU A C 1
ATOM 3362 O O . GLU A 1 422 ? 22.434 -3.026 -3.742 1.00 88.31 422 GLU A O 1
ATOM 3367 N N . SER A 1 423 ? 20.497 -3.656 -4.647 1.00 88.50 423 SER A N 1
ATOM 3368 C CA . SER A 1 423 ? 19.843 -2.368 -4.397 1.00 88.50 423 SER A CA 1
ATOM 3369 C C . SER A 1 423 ? 18.341 -2.520 -4.186 1.00 88.50 423 SER A C 1
ATOM 3371 O O . SER A 1 423 ? 17.687 -3.321 -4.849 1.00 88.50 423 SER A O 1
ATOM 3373 N N . LEU A 1 424 ? 17.785 -1.717 -3.281 1.00 90.31 424 LEU A N 1
ATOM 3374 C CA . LEU A 1 424 ? 16.345 -1.513 -3.152 1.00 90.31 424 LEU A CA 1
ATOM 3375 C C . LEU A 1 424 ? 15.973 -0.305 -4.016 1.00 90.31 424 LEU A C 1
ATOM 3377 O O . LEU A 1 424 ? 16.296 0.826 -3.661 1.00 90.31 424 LEU A O 1
ATOM 3381 N N . LEU A 1 425 ? 15.366 -0.557 -5.177 1.00 90.75 425 LEU A N 1
ATOM 3382 C CA . LEU A 1 425 ? 14.985 0.487 -6.142 1.00 90.75 425 LEU A CA 1
ATOM 3383 C C . LEU A 1 425 ? 13.478 0.544 -6.386 1.00 90.75 425 LEU A C 1
ATOM 3385 O O . LEU A 1 425 ? 12.935 1.618 -6.643 1.00 90.75 425 LEU A O 1
ATOM 3389 N N . ASP A 1 426 ? 12.826 -0.610 -6.314 1.00 94.81 426 ASP A N 1
ATOM 3390 C CA . ASP A 1 426 ? 11.380 -0.741 -6.398 1.00 94.81 426 ASP A CA 1
ATOM 3391 C C . ASP A 1 426 ? 10.717 -0.343 -5.078 1.00 94.81 426 ASP A C 1
ATOM 3393 O O . ASP A 1 426 ? 11.039 -0.890 -4.019 1.00 94.81 426 ASP A O 1
ATOM 3397 N N . LEU A 1 427 ? 9.784 0.605 -5.149 1.00 95.69 427 LEU A N 1
ATOM 3398 C CA . LEU A 1 427 ? 9.059 1.135 -4.000 1.00 95.69 427 LEU A CA 1
ATOM 3399 C C . LEU A 1 427 ? 7.567 0.803 -4.094 1.00 95.69 427 LEU A C 1
ATOM 3401 O O . LEU A 1 427 ? 7.015 0.746 -5.190 1.00 95.69 427 LEU A O 1
ATOM 3405 N N . ILE A 1 428 ? 6.926 0.627 -2.936 1.00 96.62 428 ILE A N 1
ATOM 3406 C CA . ILE A 1 428 ? 5.470 0.593 -2.770 1.00 96.62 428 ILE A CA 1
ATOM 3407 C C . ILE A 1 428 ? 5.136 1.613 -1.683 1.00 96.62 428 ILE A C 1
ATOM 3409 O O . ILE A 1 428 ? 5.290 1.340 -0.493 1.00 96.62 428 ILE A O 1
ATOM 3413 N N . LEU A 1 429 ? 4.697 2.792 -2.112 1.00 95.44 429 LEU A N 1
ATOM 3414 C CA . LEU 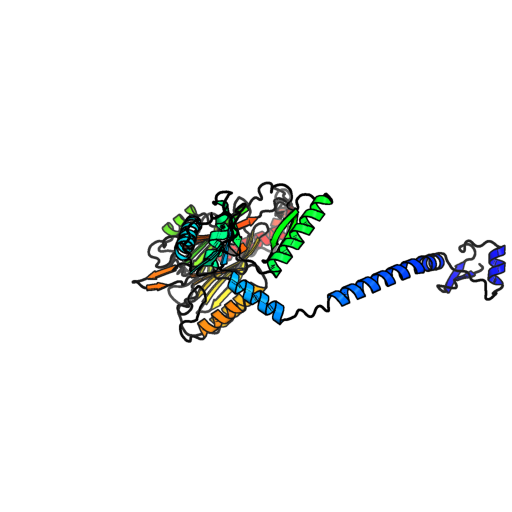A 1 429 ? 4.304 3.894 -1.245 1.00 95.44 429 LEU A CA 1
ATOM 3415 C C . LEU A 1 429 ? 2.792 3.850 -1.020 1.00 95.44 429 LEU A C 1
ATOM 3417 O O . LEU A 1 429 ? 2.029 3.749 -1.982 1.00 95.44 429 LEU A O 1
ATOM 3421 N N . CYS A 1 430 ? 2.345 3.980 0.225 1.00 90.56 430 CYS A N 1
ATOM 3422 C CA . CYS A 1 430 ? 0.923 4.114 0.549 1.00 90.56 430 CYS A CA 1
ATOM 3423 C C . CYS A 1 430 ? 0.697 5.107 1.689 1.00 90.56 430 CYS A C 1
ATOM 3425 O O . CYS A 1 430 ? 1.544 5.246 2.568 1.00 90.56 430 CYS A O 1
ATOM 3427 N N . ASN A 1 431 ? -0.436 5.806 1.691 1.00 86.56 431 ASN A N 1
ATOM 3428 C CA . ASN A 1 431 ? -0.776 6.736 2.776 1.00 86.56 431 ASN A CA 1
ATOM 3429 C C . ASN A 1 431 ? -1.590 6.101 3.915 1.00 86.56 431 ASN A C 1
ATOM 3431 O O . ASN A 1 431 ? -1.799 6.738 4.945 1.00 86.56 431 ASN A O 1
ATOM 3435 N N . ASP A 1 432 ? -2.014 4.850 3.745 1.00 82.50 432 ASP A N 1
ATOM 3436 C CA . ASP A 1 432 ? -2.648 4.043 4.781 1.00 82.50 432 ASP A CA 1
ATOM 3437 C C . ASP A 1 432 ? -2.003 2.652 4.821 1.00 82.50 432 ASP A C 1
ATOM 3439 O O . ASP A 1 432 ? -2.388 1.738 4.089 1.00 82.50 432 ASP A O 1
ATOM 3443 N N . GLU A 1 433 ? -1.008 2.485 5.699 1.00 74.38 433 GLU A N 1
ATOM 3444 C CA . GLU A 1 433 ? -0.335 1.195 5.904 1.00 74.38 433 GLU A CA 1
ATOM 3445 C C . GLU A 1 433 ? -1.293 0.102 6.381 1.00 74.38 433 GLU A C 1
ATOM 3447 O O . GLU A 1 433 ? -1.004 -1.079 6.208 1.00 74.38 433 GLU A O 1
ATOM 3452 N N . THR A 1 434 ? -2.423 0.463 7.002 1.00 74.94 434 THR A N 1
ATOM 3453 C CA . THR A 1 434 ? -3.340 -0.521 7.590 1.00 74.94 434 THR A CA 1
ATOM 3454 C C . THR A 1 434 ? -4.086 -1.334 6.536 1.00 74.94 434 THR A C 1
ATOM 3456 O O . THR A 1 434 ? -4.583 -2.416 6.852 1.00 74.94 434 THR A O 1
ATOM 3459 N N . LEU A 1 435 ? -4.108 -0.854 5.288 1.00 76.56 435 LEU A N 1
ATOM 3460 C CA . LEU A 1 435 ? -4.647 -1.585 4.146 1.00 76.56 435 LEU A CA 1
ATOM 3461 C C . LEU A 1 435 ? -3.777 -2.787 3.783 1.00 76.56 435 LEU A C 1
ATOM 3463 O O . LEU A 1 435 ? -4.313 -3.825 3.402 1.00 76.56 435 LEU A O 1
ATOM 3467 N N . ILE A 1 436 ? -2.453 -2.676 3.911 1.00 82.81 436 ILE A N 1
ATOM 3468 C CA . ILE A 1 436 ? -1.525 -3.732 3.504 1.00 82.81 436 ILE A CA 1
ATOM 3469 C C . ILE A 1 436 ? -1.210 -4.633 4.695 1.00 82.81 436 ILE A C 1
ATOM 3471 O O . ILE A 1 436 ? -0.603 -4.226 5.683 1.00 82.81 436 ILE A O 1
ATOM 3475 N N . THR A 1 437 ? -1.612 -5.895 4.595 1.00 78.75 437 THR A N 1
ATOM 3476 C CA . THR A 1 437 ? -1.450 -6.876 5.671 1.00 78.75 437 THR A CA 1
ATOM 3477 C C . THR A 1 437 ? -0.156 -7.665 5.577 1.00 78.75 437 THR A C 1
ATOM 3479 O O . THR A 1 437 ? 0.364 -8.093 6.607 1.00 78.75 437 THR A O 1
ATOM 3482 N N . ASP A 1 438 ? 0.342 -7.887 4.361 1.00 84.00 438 ASP A N 1
ATOM 3483 C CA . ASP A 1 438 ? 1.537 -8.693 4.112 1.00 84.00 438 ASP A CA 1
ATOM 3484 C C . ASP A 1 438 ? 2.236 -8.278 2.813 1.00 84.00 438 ASP A C 1
ATOM 3486 O O . ASP A 1 438 ? 1.580 -7.844 1.864 1.00 84.00 438 ASP A O 1
ATOM 3490 N N . ILE A 1 439 ? 3.558 -8.449 2.764 1.00 88.69 439 ILE A N 1
ATOM 3491 C CA . ILE A 1 439 ? 4.372 -8.282 1.557 1.00 88.69 439 ILE A CA 1
ATOM 3492 C C . ILE A 1 439 ? 5.297 -9.482 1.426 1.00 88.69 439 ILE A C 1
ATOM 3494 O O . ILE A 1 439 ? 6.128 -9.746 2.295 1.00 88.69 439 ILE A O 1
ATOM 3498 N N . LYS A 1 440 ? 5.188 -10.167 0.289 1.00 91.25 440 LYS A N 1
ATOM 3499 C CA . LYS A 1 440 ? 6.053 -11.278 -0.097 1.00 91.25 440 LYS A CA 1
ATOM 3500 C C . LYS A 1 440 ? 6.953 -10.866 -1.251 1.00 91.25 440 LYS A C 1
ATOM 3502 O O . LYS A 1 440 ? 6.533 -10.148 -2.156 1.00 91.25 440 LYS A O 1
ATOM 3507 N N . TYR A 1 441 ? 8.176 -11.375 -1.227 1.00 93.00 441 TYR A N 1
ATOM 3508 C CA . TYR A 1 441 ? 9.154 -11.202 -2.293 1.00 93.00 441 TYR A CA 1
ATOM 3509 C C . TYR A 1 441 ? 9.311 -12.537 -3.010 1.00 93.00 441 TYR A C 1
ATOM 3511 O O . TYR A 1 441 ? 9.742 -13.517 -2.403 1.00 93.00 441 TYR A O 1
ATOM 3519 N N . LEU A 1 442 ? 8.910 -12.581 -4.275 1.00 93.81 442 LEU A N 1
ATOM 3520 C CA . LEU A 1 442 ? 9.001 -13.766 -5.117 1.00 93.81 442 LEU A CA 1
ATOM 3521 C C . LEU A 1 442 ? 10.228 -13.658 -6.042 1.00 93.81 442 LEU A C 1
ATOM 3523 O O . LEU A 1 442 ? 10.725 -12.548 -6.282 1.00 93.81 442 LEU A O 1
ATOM 3527 N N . PRO A 1 443 ? 10.734 -14.792 -6.560 1.00 93.50 443 PRO A N 1
ATOM 3528 C CA . PRO A 1 443 ? 11.852 -14.797 -7.495 1.00 93.50 443 PRO A CA 1
ATOM 3529 C C . PRO A 1 443 ? 11.602 -13.915 -8.733 1.00 93.50 443 PRO A C 1
ATOM 3531 O O . PRO A 1 443 ? 10.448 -13.704 -9.115 1.00 93.50 443 PRO A O 1
ATOM 3534 N N . PRO A 1 444 ? 12.664 -13.412 -9.390 1.00 94.44 444 PRO A N 1
ATOM 3535 C CA . PRO A 1 444 ? 12.530 -12.708 -10.657 1.00 94.44 444 PRO A CA 1
ATOM 3536 C C . PRO A 1 444 ? 11.859 -13.571 -11.721 1.00 94.44 444 PRO A C 1
ATOM 3538 O O . PRO A 1 444 ? 12.132 -14.767 -11.837 1.00 94.44 444 PRO A O 1
ATOM 3541 N N . ILE A 1 445 ? 11.044 -12.943 -12.564 1.00 94.56 445 ILE A N 1
ATOM 3542 C CA . ILE A 1 445 ? 10.469 -13.615 -13.727 1.00 94.56 445 ILE A CA 1
ATOM 3543 C C . ILE A 1 445 ? 11.529 -13.664 -14.831 1.00 94.56 445 ILE A C 1
ATOM 3545 O O . ILE A 1 445 ? 12.072 -12.637 -15.252 1.00 94.56 445 ILE A O 1
ATOM 3549 N N . GLY A 1 446 ? 11.815 -14.870 -15.324 1.00 92.50 446 GLY A N 1
ATOM 3550 C CA . GLY A 1 446 ? 12.786 -15.105 -16.391 1.00 92.50 446 GLY A CA 1
ATOM 3551 C C . GLY A 1 446 ? 14.180 -14.571 -16.048 1.00 92.50 446 GLY A C 1
ATOM 3552 O O . GLY A 1 446 ? 14.751 -14.904 -15.017 1.00 92.50 446 GLY A O 1
ATOM 3553 N N . LYS A 1 447 ? 14.742 -13.743 -16.937 1.00 89.50 447 LYS A N 1
ATOM 3554 C CA . LYS A 1 447 ? 16.065 -13.112 -16.762 1.00 89.50 447 LYS A CA 1
ATOM 3555 C C . LYS A 1 447 ? 15.996 -11.675 -16.224 1.00 89.50 447 LYS A C 1
ATOM 3557 O O . LYS A 1 447 ? 16.927 -10.909 -16.462 1.00 89.50 447 LYS A O 1
ATOM 3562 N N . SER A 1 448 ? 14.887 -11.269 -15.595 1.00 91.81 448 SER A N 1
ATOM 3563 C CA . SER A 1 448 ? 14.847 -9.962 -14.923 1.00 91.81 448 SER A CA 1
ATOM 3564 C C . SER A 1 448 ? 15.853 -9.941 -13.766 1.00 91.81 448 SER A C 1
ATOM 3566 O O . SER A 1 448 ? 16.034 -10.945 -13.079 1.00 91.81 448 SER A O 1
ATOM 3568 N N . ASP A 1 449 ? 16.516 -8.807 -13.548 1.00 92.44 449 ASP A N 1
ATOM 3569 C CA . ASP A 1 449 ? 17.352 -8.558 -12.370 1.00 92.44 449 ASP A CA 1
ATOM 3570 C C . ASP A 1 449 ? 16.535 -8.052 -11.167 1.00 92.44 449 ASP A C 1
ATOM 3572 O O . ASP A 1 449 ? 17.110 -7.811 -10.104 1.00 92.44 449 ASP A O 1
ATOM 3576 N N . HIS A 1 450 ? 15.211 -7.917 -11.313 1.00 94.50 450 HIS A N 1
ATOM 3577 C CA . HIS A 1 450 ? 14.290 -7.453 -10.276 1.00 94.50 450 HIS A CA 1
ATOM 3578 C C . HIS A 1 450 ? 13.402 -8.573 -9.718 1.00 94.50 450 HIS A C 1
ATOM 3580 O O . HIS A 1 450 ? 12.865 -9.395 -10.460 1.00 94.50 450 HIS A O 1
ATOM 3586 N N . LEU A 1 451 ? 13.208 -8.571 -8.398 1.00 94.81 451 LEU A N 1
ATOM 3587 C CA . LEU A 1 451 ? 12.245 -9.431 -7.712 1.00 94.81 451 LEU A CA 1
ATOM 3588 C C . LEU A 1 451 ? 10.804 -9.028 -8.051 1.00 94.81 451 LEU A C 1
ATOM 3590 O O . LEU A 1 451 ? 10.514 -7.883 -8.407 1.00 94.81 451 LEU A O 1
ATOM 3594 N N . VAL A 1 452 ? 9.884 -9.970 -7.874 1.00 97.00 452 VAL A N 1
ATOM 3595 C CA . VAL A 1 452 ? 8.447 -9.689 -7.890 1.00 97.00 452 VAL A CA 1
ATOM 3596 C C . VAL A 1 452 ? 7.991 -9.400 -6.461 1.00 97.00 452 VAL A C 1
ATOM 3598 O O . VAL A 1 452 ? 8.360 -10.106 -5.523 1.00 97.00 452 VAL A O 1
ATOM 3601 N N . ILE A 1 453 ? 7.181 -8.361 -6.285 1.00 97.75 453 ILE A N 1
ATOM 3602 C CA . ILE A 1 453 ? 6.623 -7.965 -4.992 1.00 97.75 453 ILE A CA 1
ATOM 3603 C C . ILE A 1 453 ? 5.133 -8.279 -4.999 1.00 97.75 453 ILE A C 1
ATOM 3605 O O . ILE A 1 453 ? 4.392 -7.768 -5.836 1.00 97.75 453 ILE A O 1
ATOM 3609 N N . LEU A 1 454 ? 4.688 -9.109 -4.060 1.00 97.00 454 LEU A N 1
ATOM 3610 C CA . LEU A 1 454 ? 3.287 -9.464 -3.882 1.00 97.00 454 LEU A CA 1
ATOM 3611 C C . LEU A 1 454 ? 2.786 -8.888 -2.557 1.00 97.00 454 LEU A C 1
ATOM 3613 O O . LEU A 1 454 ? 3.087 -9.420 -1.488 1.00 97.00 454 LEU A O 1
ATOM 3617 N N . ALA A 1 455 ? 2.022 -7.803 -2.626 1.00 92.69 455 ALA A N 1
ATOM 3618 C CA . ALA A 1 455 ? 1.378 -7.197 -1.469 1.00 92.69 455 ALA A CA 1
ATOM 3619 C C . ALA A 1 455 ? -0.054 -7.725 -1.315 1.00 92.69 455 ALA A C 1
ATOM 3621 O O . ALA A 1 455 ? -0.791 -7.854 -2.292 1.00 92.69 455 ALA A O 1
ATOM 3622 N N . SER A 1 456 ? -0.453 -8.029 -0.083 1.00 88.88 456 SER A N 1
ATOM 3623 C CA . SER A 1 456 ? -1.807 -8.474 0.254 1.00 88.88 456 SER A CA 1
ATOM 3624 C C . SER A 1 456 ? -2.530 -7.373 1.014 1.00 88.88 456 SER A C 1
ATOM 3626 O O . SER A 1 456 ? -1.990 -6.823 1.972 1.00 88.88 456 SER A O 1
ATOM 3628 N N . MET A 1 457 ? -3.747 -7.063 0.583 1.00 86.88 457 MET A N 1
ATOM 3629 C CA . MET A 1 457 ? -4.635 -6.078 1.183 1.00 86.88 457 MET A CA 1
ATOM 3630 C C . MET A 1 457 ? -5.901 -6.769 1.670 1.00 86.88 457 MET A C 1
ATOM 3632 O O . MET A 1 457 ? -6.497 -7.542 0.926 1.00 86.88 457 MET A O 1
ATOM 3636 N N . GLN A 1 458 ? -6.337 -6.483 2.894 1.00 79.19 458 GLN A N 1
ATOM 3637 C CA . GLN A 1 458 ? -7.570 -7.055 3.440 1.00 79.19 458 GLN A CA 1
ATOM 3638 C C . GLN A 1 458 ? -8.640 -5.983 3.581 1.00 79.19 458 GLN A C 1
ATOM 3640 O O . GLN A 1 458 ? -8.459 -4.996 4.289 1.00 79.19 458 GLN A O 1
ATOM 3645 N N . ILE A 1 459 ? -9.778 -6.209 2.929 1.00 76.50 459 ILE A N 1
ATOM 3646 C CA . ILE A 1 459 ? -10.912 -5.289 2.950 1.00 76.50 459 ILE A CA 1
ATOM 3647 C C . ILE A 1 459 ? -12.078 -5.984 3.628 1.00 76.50 459 ILE A C 1
ATOM 3649 O O . ILE A 1 459 ? -12.417 -7.128 3.320 1.00 76.50 459 ILE A O 1
ATOM 3653 N N . ILE A 1 460 ? -12.702 -5.278 4.563 1.00 67.62 460 ILE A N 1
ATOM 3654 C CA . ILE A 1 460 ? -13.952 -5.714 5.169 1.00 67.62 460 ILE A CA 1
ATOM 3655 C C . ILE A 1 460 ? -15.071 -5.419 4.174 1.00 67.62 460 ILE A C 1
ATOM 3657 O O . ILE A 1 460 ? -15.438 -4.259 3.978 1.00 67.62 460 ILE A O 1
ATOM 3661 N N . ASN A 1 461 ? -15.646 -6.465 3.583 1.00 59.50 461 ASN A N 1
ATOM 3662 C CA . ASN A 1 461 ? -16.932 -6.320 2.922 1.00 59.50 461 ASN A CA 1
ATOM 3663 C C . ASN A 1 461 ? -17.997 -6.237 4.015 1.00 59.50 461 ASN A C 1
ATOM 3665 O O . ASN A 1 461 ? -18.253 -7.205 4.736 1.00 59.50 461 ASN A O 1
ATOM 3669 N N . ASN A 1 462 ? -18.599 -5.061 4.170 1.00 54.22 462 ASN A N 1
ATOM 3670 C CA . ASN A 1 462 ? -19.838 -4.957 4.920 1.00 54.22 462 ASN A CA 1
ATOM 3671 C C . ASN A 1 462 ? -20.942 -5.542 4.038 1.00 54.22 462 ASN A C 1
ATOM 3673 O O . ASN A 1 462 ? -21.421 -4.864 3.136 1.00 54.22 462 ASN A O 1
ATOM 3677 N N . ASP A 1 463 ? -21.397 -6.760 4.330 1.00 48.69 463 ASP A N 1
ATOM 3678 C CA . ASP A 1 463 ? -22.570 -7.381 3.683 1.00 48.69 463 ASP A CA 1
ATOM 3679 C C . ASP A 1 463 ? -23.890 -6.602 3.929 1.00 48.69 463 ASP A C 1
ATOM 3681 O O . ASP A 1 463 ? -24.987 -7.100 3.697 1.00 48.69 463 ASP A O 1
ATOM 3685 N N . SER A 1 464 ? -23.830 -5.358 4.410 1.00 46.22 464 SER A N 1
ATOM 3686 C CA . SER A 1 464 ? -24.999 -4.566 4.787 1.00 46.22 464 SER A CA 1
ATOM 3687 C C . SER A 1 464 ? -25.680 -3.870 3.610 1.00 46.22 464 SER A C 1
ATOM 3689 O O . SER A 1 464 ? -26.805 -3.403 3.776 1.00 46.22 464 SER A O 1
ATOM 3691 N N . LYS A 1 465 ? -25.043 -3.783 2.436 1.00 44.53 465 LYS A N 1
ATOM 3692 C CA . LYS A 1 465 ? -25.708 -3.466 1.165 1.00 44.53 465 LYS A CA 1
ATOM 3693 C C . LYS A 1 465 ? -24.951 -4.169 0.048 1.00 44.53 465 LYS A C 1
ATOM 3695 O O . LYS A 1 465 ? -23.845 -3.757 -0.285 1.00 44.53 465 LYS A O 1
ATOM 3700 N N . VAL A 1 466 ? -25.562 -5.191 -0.544 1.00 48.09 466 VAL A N 1
ATOM 3701 C CA . VAL A 1 466 ? -25.198 -5.642 -1.893 1.00 48.09 466 VAL A CA 1
ATOM 3702 C C . VAL A 1 466 ? -25.023 -4.380 -2.749 1.00 48.09 466 VAL A C 1
ATOM 3704 O O . VAL A 1 466 ? -25.911 -3.517 -2.695 1.00 48.09 466 VAL A O 1
ATOM 3707 N N . PRO A 1 467 ? -23.889 -4.187 -3.451 1.00 45.88 467 PRO A N 1
ATOM 3708 C CA . PRO A 1 467 ? -23.748 -3.043 -4.331 1.00 45.88 467 PRO A CA 1
ATOM 3709 C C . PRO A 1 467 ? -24.921 -3.084 -5.301 1.00 45.88 467 PRO A C 1
ATOM 3711 O O . PRO A 1 467 ? -25.100 -4.036 -6.053 1.00 45.88 467 PRO A O 1
ATOM 3714 N N . ILE A 1 468 ? -25.769 -2.067 -5.210 1.00 51.22 468 ILE A N 1
ATOM 3715 C CA . ILE A 1 468 ? -26.893 -1.881 -6.108 1.00 51.22 468 ILE A CA 1
ATOM 3716 C C . ILE A 1 468 ? -26.287 -1.583 -7.482 1.00 51.22 468 ILE A C 1
ATOM 3718 O O . ILE A 1 468 ? -25.900 -0.449 -7.775 1.00 51.22 468 ILE A O 1
ATOM 3722 N N . ILE A 1 469 ? -26.148 -2.614 -8.312 1.00 56.84 469 ILE A N 1
ATOM 3723 C CA . ILE A 1 469 ? -25.701 -2.445 -9.688 1.00 56.84 469 ILE A CA 1
ATOM 3724 C C . ILE A 1 469 ? -26.929 -2.038 -10.498 1.00 56.84 469 ILE A C 1
ATOM 3726 O O . ILE A 1 469 ? -27.972 -2.691 -10.479 1.00 56.84 469 ILE A O 1
ATOM 3730 N N . LYS A 1 470 ? -26.808 -0.909 -11.196 1.00 65.44 470 LYS A N 1
ATOM 3731 C CA . LYS A 1 470 ? -27.795 -0.468 -12.177 1.00 65.44 470 LYS A CA 1
ATOM 3732 C C . LYS A 1 470 ? -27.447 -1.097 -13.521 1.00 65.44 470 LYS A C 1
ATOM 3734 O O . LYS A 1 470 ? -26.560 -0.593 -14.207 1.00 65.44 470 LYS A O 1
ATOM 3739 N N . ILE A 1 471 ? -28.124 -2.181 -13.883 1.00 79.12 471 ILE A N 1
ATOM 3740 C CA . ILE A 1 471 ? -27.974 -2.828 -15.194 1.00 79.12 471 ILE A CA 1
ATOM 3741 C C . ILE A 1 471 ? -29.041 -2.320 -16.165 1.00 79.12 471 ILE A C 1
ATOM 3743 O O . ILE A 1 471 ? -30.113 -1.888 -15.745 1.00 79.12 471 ILE A O 1
ATOM 3747 N N . PHE A 1 472 ? -28.757 -2.347 -17.466 1.00 81.62 472 PHE A N 1
ATOM 3748 C CA . PHE A 1 472 ? -29.759 -2.051 -18.490 1.00 81.62 472 PHE A CA 1
ATOM 3749 C C . PHE A 1 472 ? -30.847 -3.133 -18.493 1.00 81.62 472 PHE A C 1
ATOM 3751 O O . PHE A 1 472 ? -30.540 -4.320 -18.598 1.00 81.62 472 PHE A O 1
ATOM 3758 N N . ASP A 1 473 ? -32.116 -2.731 -18.393 1.00 83.69 473 ASP A N 1
ATOM 3759 C CA . ASP A 1 473 ? -33.251 -3.647 -18.537 1.00 83.69 473 ASP A CA 1
ATOM 3760 C C . ASP A 1 473 ? -33.510 -3.921 -20.020 1.00 83.69 473 ASP A C 1
ATOM 3762 O O . ASP A 1 473 ? -34.356 -3.289 -20.655 1.00 83.69 473 ASP A O 1
ATOM 3766 N N . PHE A 1 474 ? -32.748 -4.856 -20.587 1.00 83.31 474 PHE A N 1
ATOM 3767 C CA . PHE A 1 474 ? -32.913 -5.254 -21.984 1.00 83.31 474 PHE A CA 1
ATOM 3768 C C . PHE A 1 474 ? -34.266 -5.929 -22.249 1.00 83.31 474 PHE A C 1
ATOM 3770 O O . PHE A 1 474 ? -34.776 -5.839 -23.359 1.00 83.31 474 PHE A O 1
ATOM 3777 N N . TYR A 1 475 ? -34.902 -6.526 -21.235 1.00 81.00 475 TYR A N 1
ATOM 3778 C CA . TYR A 1 475 ? -36.219 -7.150 -21.393 1.00 81.00 475 TYR A CA 1
ATOM 3779 C C . TYR A 1 475 ? -37.333 -6.127 -21.637 1.00 81.00 475 TYR A C 1
ATOM 3781 O O . TYR A 1 475 ? -38.328 -6.449 -22.283 1.00 81.00 475 TYR A O 1
ATOM 3789 N N . LYS A 1 476 ? -37.172 -4.894 -21.142 1.00 78.81 476 LYS A N 1
ATOM 3790 C CA . LYS A 1 476 ? -38.102 -3.775 -21.378 1.00 78.81 476 LYS A CA 1
ATOM 3791 C C . LYS A 1 476 ? -37.530 -2.695 -22.293 1.00 78.81 476 LYS A C 1
ATOM 3793 O O . LYS A 1 476 ? -38.074 -1.589 -22.343 1.00 78.81 476 LYS A O 1
ATOM 3798 N N . ALA A 1 477 ? -36.428 -2.979 -22.982 1.00 84.75 477 ALA A N 1
ATOM 3799 C CA . ALA A 1 477 ? -35.827 -2.034 -23.905 1.00 84.75 477 ALA A CA 1
ATOM 3800 C C . ALA A 1 477 ? -36.732 -1.821 -25.128 1.00 84.75 477 ALA A C 1
ATOM 3802 O O . ALA A 1 477 ? -37.220 -2.770 -25.741 1.00 84.75 477 ALA A O 1
ATOM 3803 N N . ASP A 1 478 ? -36.928 -0.557 -25.507 1.00 84.19 478 ASP A N 1
ATOM 3804 C CA . ASP A 1 478 ? -37.575 -0.206 -26.769 1.00 84.19 478 ASP A CA 1
ATOM 3805 C C . ASP A 1 478 ? -36.531 -0.237 -27.890 1.00 84.19 478 ASP A C 1
ATOM 3807 O O . ASP A 1 478 ? -35.839 0.748 -28.166 1.00 84.19 478 ASP A O 1
ATOM 3811 N N . TYR A 1 479 ? -36.399 -1.400 -28.525 1.00 85.88 479 TYR A N 1
ATOM 3812 C CA . TYR A 1 479 ? -35.446 -1.611 -29.611 1.00 85.88 479 TYR A CA 1
ATOM 3813 C C . TYR A 1 479 ? -35.722 -0.733 -30.835 1.00 85.88 479 TYR A C 1
ATOM 3815 O O . TYR A 1 479 ? -34.781 -0.377 -31.538 1.00 85.88 479 TYR A O 1
ATOM 3823 N N . ASN A 1 480 ? -36.970 -0.314 -31.072 1.00 87.44 480 ASN A N 1
ATOM 3824 C CA . ASN A 1 480 ? -37.278 0.598 -32.175 1.00 87.44 480 ASN A CA 1
ATOM 3825 C C . ASN A 1 480 ? -36.702 1.988 -31.907 1.00 87.44 480 ASN A C 1
ATOM 3827 O O . ASN A 1 480 ? -36.144 2.613 -32.808 1.00 87.44 480 ASN A O 1
ATOM 3831 N N . LYS A 1 481 ? -36.780 2.449 -30.655 1.00 85.81 481 LYS A N 1
ATOM 3832 C CA . LYS A 1 481 ? -36.169 3.711 -30.237 1.00 85.81 481 LYS A CA 1
ATOM 3833 C C . LYS A 1 481 ? -34.642 3.664 -30.317 1.00 85.81 481 LYS A C 1
ATOM 3835 O O . LYS A 1 481 ? -34.052 4.612 -30.822 1.00 85.81 481 LYS A O 1
ATOM 3840 N N . ILE A 1 482 ? -34.021 2.564 -29.881 1.00 86.38 482 ILE A N 1
ATOM 3841 C CA . ILE A 1 482 ? -32.566 2.356 -30.004 1.00 86.38 482 ILE A CA 1
ATOM 3842 C C . ILE A 1 482 ? -32.153 2.373 -31.478 1.00 86.38 482 ILE A C 1
ATOM 3844 O O . ILE A 1 482 ? -31.238 3.095 -31.854 1.00 86.38 482 ILE A O 1
ATOM 3848 N N . ASN A 1 483 ? -32.855 1.622 -32.332 1.00 87.06 483 ASN A N 1
ATOM 3849 C CA . ASN A 1 483 ? -32.555 1.564 -33.761 1.00 87.06 483 ASN A CA 1
ATOM 3850 C C . ASN A 1 483 ? -32.703 2.930 -34.435 1.00 87.06 483 ASN A C 1
ATOM 3852 O O . ASN A 1 483 ? -31.898 3.266 -35.296 1.00 87.06 483 ASN A O 1
ATOM 3856 N N . LYS A 1 484 ? -33.701 3.727 -34.035 1.00 88.06 484 LYS A N 1
ATOM 3857 C CA . LYS A 1 484 ? -33.893 5.086 -34.545 1.00 88.06 484 LYS A CA 1
ATOM 3858 C C . LYS A 1 484 ? -32.781 6.035 -34.089 1.00 88.06 484 LYS A C 1
ATOM 3860 O O . LYS A 1 484 ? -32.229 6.747 -34.917 1.00 88.06 484 LYS A O 1
ATOM 3865 N N . ASP A 1 485 ? -32.429 6.012 -32.805 1.00 87.19 485 ASP A N 1
ATOM 3866 C CA . ASP A 1 485 ? -31.350 6.837 -32.250 1.00 87.19 485 ASP A CA 1
ATOM 3867 C C . ASP A 1 485 ? -29.994 6.490 -32.880 1.00 87.19 485 ASP A C 1
ATOM 3869 O O . ASP A 1 485 ? -29.245 7.383 -33.265 1.00 87.19 485 ASP A O 1
ATOM 3873 N N . LEU A 1 486 ? -29.710 5.199 -33.078 1.00 85.62 486 LEU A N 1
ATOM 3874 C CA . LEU A 1 486 ? -28.534 4.760 -33.822 1.00 85.62 486 LEU A CA 1
ATOM 3875 C C . LEU A 1 486 ? -28.617 5.188 -35.291 1.00 85.62 486 LEU A C 1
ATOM 3877 O O . LEU A 1 486 ? -27.661 5.746 -35.802 1.00 85.62 486 LEU A O 1
ATOM 3881 N N . ALA A 1 487 ? -29.743 5.018 -35.980 1.00 84.75 487 ALA A N 1
ATOM 3882 C CA . ALA A 1 487 ? -29.857 5.453 -37.374 1.00 84.75 487 ALA A CA 1
ATOM 3883 C C . ALA A 1 487 ? -29.618 6.967 -37.562 1.00 84.75 487 ALA A C 1
ATOM 3885 O O . ALA A 1 487 ? -29.099 7.374 -38.599 1.00 84.75 487 ALA A O 1
ATOM 3886 N N . GLU A 1 488 ? -29.973 7.789 -36.571 1.00 83.69 488 GLU A N 1
ATOM 3887 C CA . GLU A 1 488 ? -29.810 9.248 -36.610 1.00 83.69 488 GLU A CA 1
ATOM 3888 C C . GLU A 1 488 ? -28.418 9.718 -36.146 1.00 83.69 488 GLU A C 1
ATOM 3890 O O . GLU A 1 488 ? -27.885 10.679 -36.699 1.00 83.69 488 GLU A O 1
ATOM 3895 N N . ASN A 1 489 ? -27.813 9.047 -35.159 1.00 75.00 489 ASN A N 1
ATOM 3896 C CA . ASN A 1 489 ? -26.603 9.524 -34.474 1.00 75.00 489 ASN A CA 1
ATOM 3897 C C . ASN A 1 489 ? -25.348 8.671 -34.723 1.00 75.00 489 ASN A C 1
ATOM 3899 O O . ASN A 1 489 ? -24.265 9.015 -34.239 1.00 75.00 489 ASN A O 1
ATOM 3903 N N . PHE A 1 490 ? -25.463 7.556 -35.444 1.00 77.94 490 PHE A N 1
ATOM 3904 C CA . PHE A 1 490 ? -24.358 6.625 -35.632 1.00 77.94 490 PHE A CA 1
ATOM 3905 C C . PHE A 1 490 ? -23.444 7.049 -36.782 1.00 77.94 490 PHE A C 1
ATOM 3907 O O . PHE A 1 490 ? -23.829 7.063 -37.950 1.00 77.94 490 PHE A O 1
ATOM 3914 N N . ASN A 1 491 ? -22.192 7.354 -36.450 1.00 80.12 491 ASN A N 1
ATOM 3915 C CA . ASN A 1 491 ? -21.159 7.687 -37.420 1.00 80.12 491 ASN A CA 1
ATOM 3916 C C . ASN A 1 491 ? -19.799 7.173 -36.943 1.00 80.12 491 ASN A C 1
ATOM 3918 O O . ASN A 1 491 ? -19.236 7.679 -35.973 1.00 80.12 491 ASN A O 1
ATOM 3922 N N . ILE A 1 492 ? -19.239 6.170 -37.615 1.00 73.62 492 ILE A N 1
ATOM 3923 C CA . ILE A 1 492 ? -17.958 5.587 -37.208 1.00 73.62 492 ILE A CA 1
ATOM 3924 C C . ILE A 1 492 ? -16.821 6.524 -37.622 1.00 73.62 492 ILE A C 1
ATOM 3926 O O . ILE A 1 492 ? -16.452 6.614 -38.789 1.00 73.62 492 ILE A O 1
ATOM 3930 N N . ILE A 1 493 ? -16.229 7.195 -36.636 1.00 69.88 493 ILE A N 1
ATOM 3931 C CA . ILE A 1 493 ? -15.082 8.088 -36.834 1.00 69.88 493 ILE A CA 1
ATOM 3932 C C . ILE A 1 493 ? -13.800 7.360 -36.420 1.00 69.88 493 ILE A C 1
ATOM 3934 O O . ILE A 1 493 ? -13.658 6.962 -35.263 1.00 69.88 493 ILE A O 1
ATOM 3938 N N . GLY A 1 494 ? -12.849 7.212 -37.345 1.00 67.38 494 GLY A N 1
ATOM 3939 C CA . GLY A 1 494 ? -11.523 6.652 -37.070 1.00 67.38 494 GLY A CA 1
ATOM 3940 C C . GLY A 1 494 ? -10.808 6.160 -38.329 1.00 67.38 494 GLY A C 1
ATOM 3941 O O . GLY A 1 494 ? -11.443 5.857 -39.329 1.00 67.38 494 GLY A O 1
ATOM 3942 N N . ASN A 1 495 ? -9.475 6.081 -38.276 1.00 73.06 495 ASN A N 1
ATOM 3943 C CA . ASN A 1 495 ? -8.616 5.573 -39.359 1.00 73.06 495 ASN A CA 1
ATOM 3944 C C . ASN A 1 495 ? -7.858 4.283 -38.983 1.00 73.06 495 ASN A C 1
ATOM 3946 O O . ASN A 1 495 ? -6.995 3.829 -39.728 1.00 73.06 495 ASN A O 1
ATOM 3950 N N . GLN A 1 496 ? -8.142 3.724 -37.806 1.00 74.44 496 GLN A N 1
ATOM 3951 C CA . GLN A 1 496 ? -7.535 2.509 -37.262 1.00 74.44 496 GLN A CA 1
ATOM 3952 C C . GLN A 1 496 ? -8.633 1.668 -36.614 1.00 74.44 496 GLN A C 1
ATOM 3954 O O . GLN A 1 496 ? -9.533 2.232 -35.986 1.00 74.44 496 GLN A O 1
ATOM 3959 N N . VAL A 1 497 ? -8.535 0.344 -36.739 1.00 77.00 497 VAL A N 1
ATOM 3960 C CA . VAL A 1 497 ? -9.575 -0.611 -36.317 1.00 77.00 497 VAL A CA 1
ATOM 3961 C C . VAL A 1 497 ? -9.973 -0.412 -34.852 1.00 77.00 497 VAL A C 1
ATOM 3963 O O . VAL A 1 497 ? -11.161 -0.290 -34.567 1.00 77.00 497 VAL A O 1
ATOM 3966 N N . ASP A 1 498 ? -9.014 -0.235 -33.942 1.00 73.06 498 ASP A N 1
ATOM 3967 C CA . ASP A 1 498 ? -9.309 -0.045 -32.512 1.00 73.06 498 ASP A CA 1
ATOM 3968 C C . ASP A 1 498 ? -10.037 1.266 -32.221 1.00 73.06 498 ASP A C 1
ATOM 3970 O O . ASP A 1 498 ? -10.930 1.328 -31.376 1.00 73.06 498 ASP A O 1
ATOM 3974 N N . LYS A 1 499 ? -9.696 2.334 -32.952 1.00 70.50 499 LYS A N 1
ATOM 3975 C CA . LYS A 1 499 ? -10.372 3.631 -32.822 1.00 70.50 499 LYS A CA 1
ATOM 3976 C C . LYS A 1 499 ? -11.785 3.569 -33.384 1.00 70.50 499 LYS A C 1
ATOM 3978 O O . LYS A 1 499 ? -12.694 4.138 -32.787 1.00 70.50 499 LYS A O 1
ATOM 3983 N N . MET A 1 500 ? -11.971 2.851 -34.491 1.00 74.44 500 MET A N 1
ATOM 3984 C CA . MET A 1 500 ? -13.290 2.595 -35.067 1.00 74.44 500 MET A CA 1
ATOM 3985 C C . MET A 1 500 ? -14.146 1.754 -34.115 1.00 74.44 500 MET A C 1
ATOM 3987 O O . MET A 1 500 ? -15.297 2.108 -33.875 1.00 74.44 500 MET A O 1
ATOM 3991 N N . TRP A 1 501 ? -13.580 0.709 -33.504 1.00 74.06 501 TRP A N 1
ATOM 3992 C CA . TRP A 1 501 ? -14.262 -0.118 -32.508 1.00 74.06 501 TRP A CA 1
ATOM 3993 C C . TRP A 1 501 ? -14.613 0.660 -31.239 1.00 74.06 501 TRP A C 1
ATOM 3995 O O . TRP A 1 501 ? -15.721 0.534 -30.725 1.00 74.06 501 TRP A O 1
ATOM 4005 N N . LEU A 1 502 ? -13.711 1.505 -30.738 1.00 75.06 502 LEU A N 1
ATOM 4006 C CA . LEU A 1 502 ? -13.987 2.331 -29.565 1.00 75.06 502 LEU A CA 1
ATOM 4007 C C . LEU A 1 502 ? -15.074 3.374 -29.857 1.00 75.06 502 LEU A C 1
ATOM 4009 O O . LEU A 1 502 ? -15.961 3.581 -29.032 1.00 75.06 502 LEU A O 1
ATOM 4013 N N . SER A 1 503 ? -15.034 3.992 -31.041 1.00 78.75 503 SER A N 1
ATOM 4014 C CA . SER A 1 503 ? -16.062 4.920 -31.527 1.00 78.75 503 SER A CA 1
ATOM 4015 C C . SER A 1 503 ? -17.426 4.231 -31.628 1.00 78.75 503 SER A C 1
ATOM 4017 O O . SER A 1 503 ? -18.405 4.704 -31.051 1.00 78.75 503 SER A O 1
ATOM 4019 N N . PHE A 1 504 ? -17.456 3.045 -32.242 1.00 82.25 504 PHE A N 1
ATOM 4020 C CA . PHE A 1 504 ? -18.623 2.171 -32.317 1.00 82.25 504 PHE A CA 1
ATOM 4021 C C . PHE A 1 504 ? -19.178 1.831 -30.927 1.00 82.25 504 PHE A C 1
ATOM 4023 O O . PHE A 1 504 ? -20.340 2.103 -30.626 1.00 82.25 504 PHE A O 1
ATOM 4030 N N . LYS A 1 505 ? -18.332 1.282 -30.049 1.00 81.75 505 LYS A N 1
ATOM 4031 C CA . LYS A 1 505 ? -18.708 0.853 -28.698 1.00 81.75 505 LYS A CA 1
ATOM 4032 C C . LYS A 1 505 ? -19.265 2.013 -27.879 1.00 81.75 505 LYS A C 1
ATOM 4034 O O . LYS A 1 505 ? -20.266 1.838 -27.190 1.00 81.75 505 LYS A O 1
ATOM 4039 N N . ASN A 1 506 ? -18.644 3.189 -27.965 1.00 82.56 506 ASN A N 1
ATOM 4040 C CA . ASN A 1 506 ? -19.094 4.374 -27.244 1.00 82.56 506 ASN A CA 1
ATOM 4041 C C . ASN A 1 506 ? -20.457 4.855 -27.744 1.00 82.56 506 ASN A C 1
ATOM 4043 O O . ASN A 1 506 ? -21.313 5.146 -26.919 1.00 82.56 506 ASN A O 1
ATOM 4047 N N . GLN A 1 507 ? -20.696 4.884 -29.057 1.00 83.38 507 GLN A N 1
ATOM 4048 C CA . GLN A 1 507 ? -21.989 5.302 -29.612 1.00 83.38 507 GLN A CA 1
ATOM 4049 C C . GLN A 1 507 ? -23.114 4.336 -29.248 1.00 83.38 507 GLN A C 1
ATOM 4051 O O . GLN A 1 507 ? -24.181 4.776 -28.824 1.00 83.38 507 GLN A O 1
ATOM 4056 N N . ILE A 1 508 ? -22.856 3.026 -29.311 1.00 83.69 508 ILE A N 1
ATOM 4057 C CA . ILE A 1 508 ? -23.802 2.013 -28.828 1.00 83.69 508 ILE A CA 1
ATOM 4058 C C . ILE A 1 508 ? -24.086 2.229 -27.339 1.00 83.69 508 ILE A C 1
ATOM 4060 O O . ILE A 1 508 ? -25.242 2.272 -26.932 1.00 83.69 508 ILE A O 1
ATOM 4064 N N . HIS A 1 509 ? -23.051 2.431 -26.521 1.00 83.00 509 HIS A N 1
ATOM 4065 C CA . HIS A 1 509 ? -23.226 2.665 -25.090 1.00 83.00 509 HIS A CA 1
ATOM 4066 C C . HIS A 1 509 ? -24.010 3.956 -24.803 1.00 83.00 509 HIS A C 1
ATOM 4068 O O . HIS A 1 509 ? -24.877 3.957 -23.935 1.00 83.00 509 HIS A O 1
ATOM 4074 N N . THR A 1 510 ? -23.750 5.045 -25.527 1.00 84.44 510 THR A N 1
ATOM 4075 C CA . THR A 1 510 ? -24.499 6.305 -25.408 1.00 84.44 510 THR A CA 1
ATOM 4076 C C . THR A 1 510 ? -25.964 6.125 -25.797 1.00 84.44 510 THR A C 1
ATOM 4078 O O . THR A 1 510 ? -26.845 6.590 -25.076 1.00 84.44 510 THR A O 1
ATOM 4081 N N . SER A 1 511 ? -26.239 5.403 -26.883 1.00 82.12 511 SER A N 1
ATOM 4082 C CA . SER A 1 511 ? -27.611 5.113 -27.300 1.00 82.12 511 SER A CA 1
ATOM 4083 C C . SER A 1 511 ? -28.354 4.278 -26.255 1.00 82.12 511 SER A C 1
ATOM 4085 O O . SER A 1 511 ? -29.490 4.589 -25.890 1.00 82.12 511 SER A O 1
ATOM 4087 N N . LEU A 1 512 ? -27.686 3.274 -25.677 1.00 84.56 512 LEU A N 1
ATOM 4088 C CA . LEU A 1 512 ? -28.237 2.465 -24.589 1.00 84.56 512 LEU A CA 1
ATOM 4089 C C . LEU A 1 512 ? -28.509 3.291 -23.323 1.00 84.56 512 LEU A C 1
ATOM 4091 O O . LEU A 1 512 ? -29.570 3.127 -22.727 1.00 84.56 512 LEU A O 1
ATOM 4095 N N . GLU A 1 513 ? -27.622 4.218 -22.941 1.00 82.50 513 GLU A N 1
ATOM 4096 C CA . GLU A 1 513 ? -27.857 5.158 -21.827 1.00 82.50 513 GLU A CA 1
ATOM 4097 C C . GLU A 1 513 ? -29.102 6.030 -22.043 1.00 82.50 513 GLU A C 1
ATOM 4099 O O . GLU A 1 513 ? -29.864 6.267 -21.105 1.00 82.50 513 GLU A O 1
ATOM 4104 N N . ASN A 1 514 ? -29.330 6.487 -23.275 1.00 80.38 514 ASN A N 1
ATOM 4105 C CA . ASN A 1 514 ? -30.449 7.369 -23.608 1.00 80.38 514 ASN A CA 1
ATOM 4106 C C . ASN A 1 514 ? -31.781 6.620 -23.761 1.00 80.38 514 ASN A C 1
ATOM 4108 O O . ASN A 1 514 ? -32.858 7.174 -23.507 1.00 80.38 514 ASN A O 1
ATOM 4112 N N . CYS A 1 515 ? -31.724 5.369 -24.218 1.00 80.50 515 CYS A N 1
ATOM 4113 C CA . CYS A 1 515 ? -32.903 4.629 -24.655 1.00 80.50 515 CYS A CA 1
ATOM 4114 C C . CYS A 1 515 ? -33.337 3.525 -23.690 1.00 80.50 515 CYS A C 1
ATOM 4116 O O . CYS A 1 515 ? -34.526 3.204 -23.654 1.00 80.50 515 CYS A O 1
ATOM 4118 N N . VAL A 1 516 ? -32.425 2.962 -22.894 1.00 84.88 516 VAL A N 1
ATOM 4119 C CA . VAL A 1 516 ? -32.719 1.827 -22.014 1.00 84.88 516 VAL A CA 1
ATOM 4120 C C . VAL A 1 516 ? -32.716 2.268 -20.560 1.00 84.88 516 VAL A C 1
ATOM 4122 O O . VAL A 1 516 ? -31.730 2.773 -20.024 1.00 84.88 516 VAL A O 1
ATOM 4125 N N . LYS A 1 517 ? -33.843 2.043 -19.880 1.00 81.19 517 LYS A N 1
ATOM 4126 C CA . LYS A 1 517 ? -33.930 2.288 -18.441 1.00 81.19 517 LYS A CA 1
ATOM 4127 C C . LYS A 1 517 ? -33.020 1.309 -17.710 1.00 81.19 517 LYS A C 1
ATOM 4129 O O . LYS A 1 517 ? -33.027 0.110 -17.979 1.00 81.19 517 LYS A O 1
ATOM 4134 N N . LYS A 1 518 ? -32.268 1.825 -16.743 1.00 79.31 518 LYS A N 1
ATOM 4135 C CA . LYS A 1 518 ? -31.497 0.981 -15.838 1.00 79.31 518 LYS A CA 1
ATOM 4136 C C . LYS A 1 518 ? -32.378 0.510 -14.691 1.00 79.31 518 LYS A C 1
ATOM 4138 O O . LYS A 1 518 ? -33.036 1.332 -14.051 1.00 79.31 518 LYS A O 1
ATOM 4143 N N . ILE A 1 519 ? -32.364 -0.788 -14.424 1.00 75.38 519 ILE A N 1
ATOM 4144 C CA . ILE A 1 519 ? -33.014 -1.382 -13.261 1.00 75.38 519 ILE A CA 1
ATOM 4145 C C . ILE A 1 519 ? -31.995 -1.689 -12.179 1.00 75.38 519 ILE A C 1
ATOM 4147 O O . ILE A 1 519 ? -30.812 -1.919 -12.424 1.00 75.38 519 ILE A O 1
ATOM 4151 N N . THR A 1 520 ? -32.502 -1.646 -10.961 1.00 60.94 520 THR A N 1
ATOM 4152 C CA . THR A 1 520 ? -31.797 -1.986 -9.741 1.00 60.94 520 THR A CA 1
ATOM 4153 C C . THR A 1 520 ? -31.885 -3.496 -9.563 1.00 60.94 520 THR A C 1
ATOM 4155 O O . THR A 1 520 ? -32.974 -3.997 -9.284 1.00 60.94 520 THR A O 1
ATOM 4158 N N . GLU A 1 521 ? -30.786 -4.225 -9.735 1.00 49.25 521 GLU A N 1
ATOM 4159 C CA . GLU A 1 521 ? -30.761 -5.659 -9.434 1.00 49.25 521 GLU A CA 1
ATOM 4160 C C . GLU A 1 521 ? -30.045 -5.877 -8.095 1.00 49.25 521 GLU A C 1
ATOM 4162 O O . GLU A 1 521 ? -28.894 -5.475 -7.918 1.00 49.25 521 GLU A O 1
ATOM 4167 N N . ASN A 1 522 ? -30.753 -6.470 -7.130 1.00 44.31 522 ASN A N 1
ATOM 4168 C CA . ASN A 1 522 ? -30.151 -6.986 -5.904 1.00 44.31 522 ASN A CA 1
ATOM 4169 C C . ASN A 1 522 ? -29.734 -8.430 -6.200 1.00 44.31 522 ASN A C 1
ATOM 4171 O O . ASN A 1 522 ? -30.609 -9.239 -6.509 1.00 44.31 522 ASN A O 1
ATOM 4175 N N . LYS A 1 523 ? -28.439 -8.746 -6.128 1.00 46.34 523 LYS A N 1
ATOM 4176 C CA . LYS A 1 523 ? -27.964 -10.135 -6.154 1.00 46.34 523 LYS A CA 1
ATOM 4177 C C . LYS A 1 523 ? -27.793 -10.702 -4.757 1.00 46.34 523 LYS A C 1
ATOM 4179 O O . LYS A 1 523 ? -27.182 -10.001 -3.922 1.00 46.34 523 LYS A O 1
#

Sequence (523 aa):
MPKINCKGCKRVIYTKCSGLSATELRVVALQTPKLSYLCDDCEEGLRQIPDLRRLVTELQQQVQELRKNHINVVNLDTVINEIQERKNRSRNLIVFGIPESTANSPEERKSHDKDQVSKTITSLATPEPEILTVIRLGKPVSKIEKPRPIKVVLANKHNAINVLKNKGKLPNSVKVKADMTPYQRDQLRRLRGELAARTEKGEQNLTIKYINNIPKIITTTKKLARHNITELRILYTNLASIMAKFDLFLLEVNTHKPAFILISETHLHSGIDDSLININGYTLFRLDRRERKGGGVAMYVAHDVNNVPVISKVNKIYYNSLVEALWLDIHYGYLDLLLACVYRPPSNVLTSADEILLNTIEKVASKQTVIIAGVFNLPNIKWPLDNLTGHNKLCESFVAMYSNSNLNQLVTHITRKRNNAESLLDLILCNDETLITDIKYLPPIGKSDHLVILASMQIINNDSKVPIIKIFDFYKADYNKINKDLAENFNIIGNQVDKMWLSFKNQIHTSLENCVKKITENK

InterPro domains:
  IPR005135 Endonuclease/exonuclease/phosphatase [PF14529] (338-453)